Protein 3D3S (pdb70)

Sequence (598 aa):
RYHLRPPRRNDGAAIHQLVSSECPPLDLNSLYAYLLLCEHHAHHTCVVAESPGGRIDGFVSAYLLPTRPDVLFVWQVAVHSRARGHRLGRALGHILEERQQECRRHVRHLETTVGPDNQASSRRTFAGLAGEERGAHHVSEQPFFDRRQQAFGGADHDDELLRIGPFRYHLRPPRRRNDGAAIHQLVSECPPLDLNSLYAYLLLCEHHAHHTCVVAESPGGRIDGFVSAYLLPTRRPDVLFVWQVVAVHSRARGHRLGRALGHILEERQECRHVRRHHLETTVGPDNQASRRRTFAGLAGERGAHHVSSEQPFFDRQAFDEELLRIGPFLRRYHLRPPRRNDGAAIHQLVSSECPPLDLNSLYAYLLLCEHHAHHTCVVAESPGGRIDGFVSAYLLPTRPDVLFVWQVAVHSRARGHRLGRALGHILERQQECRHVRHLETTVGPDNNQASRRTFAGLAGERGAHVSEQPFFFDEELLRRIGPFRYHLRPPRRRNDGAAIHQQLVSSECPPLDLNSLYAYLLLCEHHAHHTCVVAESPGGRIDGFVSAYLLPTRPDVLFVWQVAVHSRRARGHRLGRALGHILERQECRHVRHLETTVQASRRTFAGLAGEERRGAHHVSEQPFDELLRIGPFTH

Nearest PDB structures (foldseek):
  3d3s-assembly2_C  TM=1.007E+00  e=1.084E-33  Bordetella parapertussis 12822
  3d3s-assembly1_B  TM=9.928E-01  e=3.950E-30  Bordetella parapertussis 12822
  3d3s-assembly1_A  TM=9.620E-01  e=6.207E-30  Bordetella parapertussis 12822
  3d3s-assembly2_D  TM=9.793E-01  e=4.307E-29  Bordetella parapertussis 12822
  6sll-assembly1_B  TM=9.224E-01  e=5.258E-17  Paenibacillus sp. Y412MC10

Secondary structure (DSSP, 8-state):
--EEE---GGGHHHHHHHHHTSTTSPP--HHHHHHHHHH-GGG-EEEE-TTS-EEEEEEEEE-SS-TTEEEEEEEEE-GGGTTS-TTT--HHHHHSGGGTT--EEEE---TT-HHHHHHHHHHHHTTT-EEEE---S-HHHHTT-S-----EEEE--/-PEEE---GGGHHHHHHHHHTSTTS----HHHHHHHHHH-GGG-EEEE-TTS-EEEEEEEEEETTEEEEEEEEEEEE-GGG-SS-TTT--HHHHTSGGGTT--EEEE--STT-TTHHHHHHHHHHHTT-EEEE--SS-TT-----EEEE--/--PEEE---GGGHHHHHHHHHTSTTSPP--HHHHHHHHHH-GGG-EEEE-TTS-EEEEEEEEEETTEEEEEEEEEEEE-GGGTTS-TTT--HHHHTSGGGTT--EEEE---GGGTTHHHHHHHHHHHTT--EEE-------EEE---/-PEEEPPPGGGHHHHHHHHHTSTTS----HHHHHHHHHH-GGG-EEEE-TTS-EEEEEEEEE-SS-TTEEEEEEEEE-GGGTTS-TTT--HHHHTSGGGTT--EEEE---TTHHHHHHHHHHTT-EEEE------EEEE----

InterPro domains:
  IPR000182 GNAT domain [PF00583] (36-143)
  IPR000182 GNAT domain [PS51186] (24-179)
  IPR012772 L-2,4-diaminobutyric acid acetyltransferase [TIGR02406] (26-182)
  IPR016181 Acyl-CoA N-acyltransferase [SSF55729] (23-145)
  IPR050832 Bacterial Acetyltransferase [PTHR43877] (25-145)

Solvent-accessible surface area: 27226 Å² total

Foldseek 3Di:
DWDKAQAALVCLVLVLVLQVQFPPRDRDDSVVSSCCRVPVSLQKMFTADPVGHTQWIWGWAQDPVHRLEIETEDTGGHPVRPPPLVSLCNVVNCPDPSNPNRQKYKYKDFPPRVVVVVSVVVVQVVVVKDKDDDFDAPCVNVVNDPDGGMIIMIGRD/DWDKAFAALVCLVLVLVQQVQFPPADRDDSVVSSCCRVPVRLQKMFTADPVGHTQWIWGWDADPVHRLEIETEDIGGHVVRPPPLVLLCNVVSCPDPSNVNHFKYKYKDDNGHVVCVVSLCVNLVVVVWDWDDDCPDDPVDPNMMIMIGGD/DFWDKAFAALVCLVLVLVQQVQFPPADRDDSVVSSCQRVPVSLQKMFTAGPVGHTQWIWRWAQDPVHRLEIETEDTGGHPVRPPPLVSLCNVVNCPGPSNPSRQKYKYKQDDGPVVVVCNVVVNLVVVVWDWDDDVPVVMIIMTGRD/DWDKAFAALPCLVLVLVLQVQFPPRDRDDSVVSSCCRVPVSLQKMFTADPVGHTFWIWRWDADPVHRLEIETEDIGGHPVRPPPLVSLCNVVSCPDPSNQSHQKYKYKDDPCVVSQVVNQVVFVWDWDDDVPVMIIMIGGGHD

B-factor: mean 36.15, std 10.35, range [21.14, 236.14]

Structure (mmCIF, N/CA/C/O backbone):
data_3D3S
#
_entry.id   3D3S
#
_cell.length_a   69.160
_cell.length_b   63.145
_cell.length_c   77.331
_cell.angle_alpha   90.00
_cell.angle_beta   96.06
_cell.angle_gamma   90.00
#
_symmetry.space_group_name_H-M   'P 1 21 1'
#
loop_
_entity.id
_entity.type
_entity.pdbx_description
1 polymer 'L-2,4-diaminobutyric acid acetyltransferase'
2 non-polymer 'SULFATE ION'
3 non-polymer GLYCEROL
4 non-poly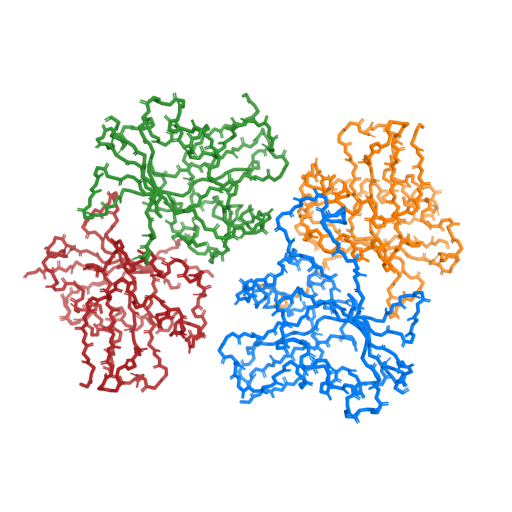mer '2,4-DIAMINOBUTYRIC ACID'
5 water water
#
loop_
_atom_site.group_PDB
_atom_site.id
_atom_site.type_symbol
_atom_site.label_atom_id
_atom_site.label_alt_id
_atom_site.label_comp_id
_atom_site.label_asym_id
_atom_site.label_entity_id
_atom_site.label_seq_id
_atom_site.pdbx_PDB_ins_code
_atom_site.Cartn_x
_atom_site.Cartn_y
_atom_site.Cartn_z
_atom_site.occupancy
_atom_site.B_iso_or_equiv
_atom_site.auth_seq_id
_atom_site.auth_comp_id
_atom_site.auth_asym_id
_atom_site.auth_atom_id
_atom_site.pdbx_PDB_model_num
ATOM 1 N N . ARG A 1 26 ? -8.346 -19.992 57.885 1.00 43.52 1 ARG A N 1
ATOM 2 C CA . ARG A 1 26 ? -6.996 -20.186 57.309 1.00 42.87 1 ARG A CA 1
ATOM 3 C C . ARG A 1 26 ? -6.720 -19.292 56.082 1.00 40.26 1 ARG A C 1
ATOM 4 O O . ARG A 1 26 ? -7.623 -18.925 55.355 1.00 41.81 1 ARG A O 1
ATOM 12 N N . TYR A 1 27 ? -5.463 -18.989 55.840 1.00 37.22 2 TYR A N 1
ATOM 13 C CA . TYR A 1 27 ? -5.081 -18.034 54.827 1.00 33.87 2 TYR A CA 1
ATOM 14 C C . TYR A 1 27 ? -4.220 -18.789 53.867 1.00 33.61 2 TYR A C 1
ATOM 15 O O . TYR A 1 27 ? -3.593 -19.751 54.270 1.00 34.13 2 TYR A O 1
ATOM 24 N N . HIS A 1 28 ? -4.200 -18.399 52.596 1.00 31.38 3 HIS A N 1
ATOM 25 C CA . HIS A 1 28 ? -3.133 -18.828 51.704 1.00 29.66 3 HIS A CA 1
ATOM 26 C C . HIS A 1 28 ? -2.222 -17.609 51.439 1.00 29.79 3 HIS A C 1
ATOM 27 O O . HIS A 1 28 ? -2.664 -16.473 51.590 1.00 29.92 3 HIS A O 1
ATOM 34 N N . LEU A 1 29 ? -0.964 -17.859 51.082 1.00 28.47 4 LEU A N 1
ATOM 35 C CA . LEU A 1 29 ? 0.044 -16.840 50.892 1.00 28.69 4 LEU A CA 1
ATOM 36 C C . LEU A 1 29 ? 0.368 -16.782 49.412 1.00 29.46 4 LEU A C 1
ATOM 37 O O . LEU A 1 29 ? 0.441 -17.827 48.773 1.00 26.65 4 LEU A O 1
ATOM 42 N N . ARG A 1 30 ? 0.472 -15.592 48.857 1.00 26.45 5 ARG A N 1
ATOM 43 C CA . ARG A 1 30 ? 0.850 -15.438 47.421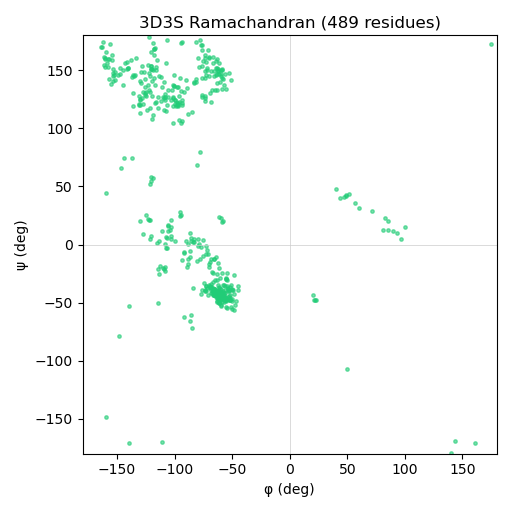 1.00 28.49 5 ARG A CA 1
ATOM 44 C C . ARG A 1 30 ? 1.503 -14.076 47.223 1.00 28.52 5 ARG A C 1
ATOM 45 O O . ARG A 1 30 ? 1.246 -13.151 48.023 1.00 28.69 5 ARG A O 1
ATOM 53 N N . PRO A 1 31 ? 2.289 -13.912 46.147 1.00 29.31 6 PRO A N 1
ATOM 54 C CA . PRO A 1 31 ? 2.781 -12.578 45.785 1.00 29.25 6 PRO A CA 1
ATOM 55 C C . PRO A 1 31 ? 1.576 -11.677 45.522 1.00 28.45 6 PRO A C 1
ATOM 56 O O . PRO A 1 31 ? 0.538 -12.140 45.040 1.00 28.22 6 PRO A O 1
ATOM 60 N N . PRO A 1 32 ? 1.722 -10.383 45.776 1.00 28.65 7 PRO A N 1
ATOM 61 C CA . PRO A 1 32 ? 0.600 -9.513 45.417 1.00 27.94 7 PRO A CA 1
ATOM 62 C C . PRO A 1 32 ? 0.530 -9.334 43.884 1.00 29.66 7 PRO A C 1
ATOM 63 O O . PRO A 1 32 ? 1.502 -9.662 43.150 1.00 28.33 7 PRO A O 1
ATOM 67 N N . ARG A 1 33 ? -0.623 -8.867 43.407 1.00 30.25 8 ARG A N 1
ATOM 68 C CA . ARG A 1 33 ? -0.841 -8.522 41.995 1.00 32.43 8 ARG A CA 1
ATOM 69 C C . ARG A 1 33 ? -1.143 -7.022 42.003 1.00 32.10 8 ARG A C 1
ATOM 70 O O . ARG A 1 33 ? -1.538 -6.471 43.032 1.00 30.61 8 ARG A O 1
ATOM 78 N N . ARG A 1 34 ? -1.037 -6.379 40.845 1.00 32.63 9 ARG A N 1
ATOM 79 C CA . ARG A 1 34 ? -1.252 -4.951 40.766 1.00 33.66 9 ARG A CA 1
ATOM 80 C C . ARG A 1 34 ? -2.555 -4.456 41.359 1.00 33.45 9 ARG A C 1
ATOM 81 O O . ARG A 1 34 ? -2.594 -3.395 42.050 1.00 34.67 9 ARG A O 1
ATOM 89 N N . ASN A 1 35 ? -3.622 -5.210 41.135 1.00 31.69 10 ASN A N 1
ATOM 90 C CA . ASN A 1 35 ? -4.929 -4.832 41.671 1.00 32.20 10 ASN A CA 1
ATOM 91 C C . ASN A 1 35 ? -5.137 -5.068 43.185 1.00 32.68 10 ASN A C 1
ATOM 92 O O . ASN A 1 35 ? -6.252 -4.815 43.725 1.00 33.44 10 ASN A O 1
ATOM 97 N N . ASP A 1 36 ? -4.080 -5.517 43.875 1.00 31.38 11 ASP A N 1
ATOM 98 C CA . ASP A 1 36 ? -4.155 -5.689 45.326 1.00 30.72 11 ASP A CA 1
ATOM 99 C C . ASP A 1 36 ? -3.811 -4.373 46.002 1.00 31.33 11 ASP A C 1
ATOM 100 O O . ASP A 1 36 ? -3.940 -4.265 47.243 1.00 29.20 11 ASP A O 1
ATOM 105 N N . GLY A 1 37 ? -3.302 -3.397 45.233 1.00 28.72 12 GLY A N 1
ATOM 106 C CA . GLY A 1 37 ? -2.790 -2.139 45.866 1.00 29.06 12 GLY A CA 1
ATOM 107 C C . GLY A 1 37 ? -3.772 -1.464 46.818 1.00 27.90 12 GLY A C 1
ATOM 108 O O . GLY A 1 37 ? -3.379 -1.073 47.918 1.00 28.59 12 GLY A O 1
ATOM 109 N N . ALA A 1 38 ? -5.052 -1.328 46.411 1.00 26.81 13 ALA A N 1
ATOM 110 C CA . ALA A 1 38 ? -6.050 -0.648 47.253 1.00 27.86 13 ALA A CA 1
ATOM 111 C C . ALA A 1 38 ? -6.302 -1.434 48.538 1.00 26.85 13 ALA A C 1
ATOM 112 O O . ALA A 1 38 ? -6.393 -0.859 49.613 1.00 26.00 13 ALA A O 1
ATOM 114 N N . ALA A 1 39 ? -6.420 -2.743 48.423 1.00 26.15 14 ALA A N 1
ATOM 115 C CA . ALA A 1 39 ? -6.681 -3.541 49.640 1.00 27.31 14 ALA A CA 1
ATOM 116 C C . ALA A 1 39 ? -5.485 -3.539 50.585 1.00 26.72 14 ALA A C 1
ATOM 117 O O . ALA A 1 39 ? -5.676 -3.566 51.841 1.00 25.98 14 ALA A O 1
ATOM 119 N N . ILE A 1 40 ? -4.259 -3.510 50.021 1.00 24.99 15 ILE A N 1
ATOM 120 C CA . ILE A 1 40 ? -3.084 -3.519 50.875 1.00 25.29 15 ILE A CA 1
ATOM 121 C C . ILE A 1 40 ? -2.991 -2.167 51.564 1.00 25.64 15 ILE A C 1
ATOM 122 O O . ILE A 1 40 ? -2.692 -2.061 52.785 1.00 26.59 15 ILE A O 1
ATOM 127 N N . HIS A 1 41 ? -3.226 -1.124 50.812 1.00 24.91 16 HIS A N 1
ATOM 128 C CA . HIS A 1 41 ? -3.290 0.226 51.415 1.00 26.65 16 HIS A CA 1
ATOM 129 C C . HIS A 1 41 ? -4.357 0.361 52.532 1.00 27.01 16 HIS A C 1
ATOM 130 O O . HIS A 1 41 ? -4.089 0.938 53.614 1.00 27.31 16 HIS A O 1
ATOM 137 N N . GLN A 1 42 ? -5.549 -0.181 52.287 1.00 26.19 17 GLN A N 1
ATOM 138 C CA . GLN A 1 42 ? -6.575 -0.203 53.331 1.00 28.05 17 GLN A CA 1
ATOM 139 C C . GLN A 1 42 ? -6.133 -1.033 54.531 1.00 27.46 17 GLN A C 1
ATOM 140 O O . GLN A 1 42 ? -6.320 -0.609 55.663 1.00 25.37 17 GLN A O 1
ATOM 146 N N . LEU A 1 43 ? -5.553 -2.207 54.280 1.00 27.33 18 LEU A N 1
ATOM 147 C CA . LEU A 1 43 ? -5.006 -3.048 55.404 1.00 26.81 18 LEU A CA 1
ATOM 148 C C . LEU A 1 43 ? -4.003 -2.253 56.236 1.00 28.18 18 LEU A C 1
ATOM 149 O O . LEU A 1 43 ? -4.098 -2.231 57.472 1.00 26.75 18 LEU A O 1
ATOM 154 N N . VAL A 1 44 ? -3.038 -1.578 55.598 1.00 25.32 19 VAL A N 1
ATOM 155 C CA . VAL A 1 44 ? -2.092 -0.803 56.424 1.00 27.38 19 VAL A CA 1
ATOM 156 C C . VAL A 1 44 ? -2.810 0.307 57.189 1.00 28.00 19 VAL A C 1
ATOM 157 O O . VAL A 1 44 ? -2.476 0.543 58.374 1.00 28.99 19 VAL A O 1
ATOM 161 N N A SER A 1 45 ? -3.758 1.019 56.558 0.50 29.31 20 SER A N 1
ATOM 162 N N B SER A 1 45 ? -3.774 0.969 56.526 0.50 29.75 20 SER A N 1
ATOM 163 C CA A SER A 1 45 ? -4.530 2.069 57.290 0.50 28.98 20 SER A CA 1
ATOM 164 C CA B SER A 1 45 ? -4.613 2.023 57.158 0.50 30.09 20 SER A CA 1
ATOM 165 C C A SER A 1 45 ? -5.204 1.510 58.552 0.50 30.14 20 SER A C 1
ATOM 166 C C B SER A 1 45 ? -5.397 1.548 58.384 0.50 30.47 20 SER A C 1
ATOM 167 O O A SER A 1 45 ? -5.327 2.219 59.557 0.50 28.81 20 SER A O 1
ATOM 168 O O B SER A 1 45 ? -5.785 2.370 59.199 0.50 29.61 20 SER A O 1
ATOM 173 N N . GLU A 1 46 ? -5.603 0.235 58.518 1.00 29.41 21 GLU A N 1
ATOM 174 C CA . GLU A 1 46 ? -6.333 -0.365 59.663 1.00 30.42 21 GLU A CA 1
ATOM 175 C C . GLU A 1 46 ? -5.380 -1.115 60.592 1.00 30.61 21 GLU A C 1
ATOM 176 O O . GLU A 1 46 ? -5.800 -1.893 61.437 1.00 32.07 21 GLU A O 1
ATOM 182 N N . CYS A 1 47 ? -4.082 -0.928 60.402 1.00 29.99 22 CYS A N 1
ATOM 183 C CA . CYS A 1 47 ? -3.106 -1.482 61.336 1.00 32.22 22 CYS A CA 1
ATOM 184 C C . CYS A 1 47 ? -2.233 -0.385 61.990 1.00 33.20 22 CYS A C 1
ATOM 185 O O . CYS A 1 47 ? -0.989 -0.469 61.869 1.00 34.01 22 CYS A O 1
ATOM 188 N N . PRO A 1 48 ? -2.848 0.636 62.636 1.00 34.49 23 PRO A N 1
ATOM 189 C CA . PRO A 1 48 ? -1.960 1.588 63.288 1.00 36.81 23 PRO A CA 1
ATOM 190 C C . PRO A 1 48 ? -1.179 0.786 64.356 1.00 38.94 23 PRO A C 1
ATOM 191 O O . PRO A 1 48 ? -1.737 -0.126 64.961 1.00 40.76 23 PRO A O 1
ATOM 195 N N . PRO A 1 49 ? 0.079 1.149 64.617 1.00 39.35 24 PRO A N 1
ATOM 196 C CA . PRO A 1 49 ? 0.663 2.420 64.271 1.00 38.77 24 PRO A CA 1
ATOM 197 C C . PRO A 1 49 ? 1.584 2.354 63.048 1.00 37.29 24 PRO A C 1
ATOM 198 O O . PRO A 1 49 ? 2.427 3.245 62.892 1.00 37.46 24 PRO A O 1
ATOM 202 N N . LEU A 1 50 ? 1.450 1.339 62.184 1.00 33.60 25 LEU A N 1
ATOM 203 C CA . LEU A 1 50 ? 2.284 1.281 60.981 1.00 31.37 25 LEU A CA 1
ATOM 204 C C . LEU A 1 50 ? 2.182 2.631 60.288 1.00 31.20 25 LEU A C 1
ATOM 205 O O . LEU A 1 50 ? 1.073 3.172 60.214 1.00 29.83 25 LEU A O 1
ATOM 210 N N . ASP A 1 51 ? 3.285 3.131 59.727 1.00 30.23 26 ASP A N 1
ATOM 211 C CA . ASP A 1 51 ? 3.265 4.391 58.953 1.00 32.14 26 ASP A CA 1
ATOM 212 C C . ASP A 1 51 ? 2.478 4.083 57.654 1.00 32.72 26 ASP A C 1
ATOM 213 O O . ASP A 1 51 ? 2.745 3.101 56.961 1.00 33.65 26 ASP A O 1
ATOM 218 N N . LEU A 1 52 ? 1.508 4.921 57.326 1.00 32.10 27 LEU A N 1
ATOM 219 C CA . LEU A 1 52 ? 0.755 4.713 56.085 1.00 31.13 27 LEU A CA 1
ATOM 220 C C . LEU A 1 52 ? 1.502 5.463 54.972 1.00 30.90 27 LEU A C 1
ATOM 221 O O . LEU A 1 52 ? 2.012 6.533 55.194 1.00 36.52 27 LEU A O 1
ATOM 226 N N . ASN A 1 53 ? 1.700 4.857 53.830 1.00 28.39 28 ASN A N 1
ATOM 227 C CA . ASN A 1 53 ? 2.218 5.593 52.673 1.00 26.31 28 ASN A CA 1
ATOM 228 C C . ASN A 1 53 ? 1.104 5.797 51.683 1.00 26.38 28 ASN A C 1
ATOM 229 O O . ASN A 1 53 ? -0.011 5.313 51.913 1.00 25.57 28 ASN A O 1
ATOM 234 N N . SER A 1 54 ? 1.383 6.532 50.596 1.00 25.16 29 SER A N 1
ATOM 235 C CA . SER A 1 54 ? 0.354 6.835 49.608 1.00 25.16 29 SER A CA 1
ATOM 236 C C . SER A 1 54 ? -0.118 5.530 48.964 1.00 23.53 29 SER A C 1
ATOM 237 O O . SER A 1 54 ? 0.604 4.507 48.912 1.00 25.73 29 SER A O 1
ATOM 240 N N . LEU A 1 55 ? -1.303 5.553 48.411 1.00 23.74 30 LEU A N 1
ATOM 241 C CA . LEU A 1 55 ? -1.746 4.390 47.605 1.00 25.96 30 LEU A CA 1
ATOM 242 C C . LEU A 1 55 ? -0.731 3.952 46.558 1.00 25.61 30 LEU A C 1
ATOM 243 O O . LEU A 1 55 ? -0.473 2.753 46.399 1.00 23.93 30 LEU A O 1
ATOM 248 N N . TYR A 1 56 ? -0.213 4.934 45.826 1.00 25.77 31 TYR A N 1
ATOM 249 C CA . TYR A 1 56 ? 0.735 4.673 44.780 1.00 27.07 31 TYR A CA 1
ATOM 250 C C . TYR A 1 56 ? 1.969 3.962 45.279 1.00 25.81 31 TYR A C 1
ATOM 251 O O . TYR A 1 56 ? 2.496 3.114 44.599 1.00 25.80 31 TYR A O 1
ATOM 260 N N . ALA A 1 57 ? 2.430 4.245 46.498 1.00 24.29 32 ALA A N 1
ATOM 261 C CA . ALA A 1 57 ? 3.600 3.522 47.027 1.00 24.86 32 ALA A CA 1
ATOM 262 C C . ALA A 1 57 ? 3.300 2.043 47.112 1.00 26.52 32 ALA A C 1
ATOM 263 O O . ALA A 1 57 ? 4.136 1.206 46.742 1.00 24.62 32 ALA A O 1
ATOM 265 N N . TYR A 1 58 ? 2.085 1.677 47.549 1.00 25.92 33 TYR A N 1
ATOM 266 C CA . TYR A 1 58 ? 1.745 0.230 47.523 1.00 25.14 33 TYR A CA 1
ATOM 267 C C . TYR A 1 58 ? 1.544 -0.336 46.094 1.00 25.37 33 TYR A C 1
ATOM 268 O O . TYR A 1 58 ? 1.884 -1.535 45.820 1.00 26.48 33 TYR A O 1
ATOM 277 N N . LEU A 1 59 ? 0.993 0.480 45.187 1.00 25.53 34 LEU A N 1
ATOM 278 C CA . LEU A 1 59 ? 0.833 0.052 43.768 1.00 26.65 34 LEU A CA 1
ATOM 279 C C . LEU A 1 59 ? 2.180 -0.248 43.202 1.00 26.90 34 LEU A C 1
ATOM 280 O O . LEU A 1 59 ? 2.289 -1.219 42.440 1.00 27.73 34 LEU A O 1
ATOM 285 N N . LEU A 1 60 ? 3.190 0.583 43.522 1.00 26.74 35 LEU A N 1
ATOM 286 C CA . LEU A 1 60 ? 4.537 0.344 43.009 1.00 28.23 35 LEU A CA 1
ATOM 287 C C . LEU A 1 60 ? 5.175 -0.951 43.581 1.00 26.91 35 LEU A C 1
ATOM 288 O O . LEU A 1 60 ? 5.850 -1.697 42.847 1.00 28.49 35 LEU A O 1
ATOM 293 N N . LEU A 1 61 ? 4.973 -1.228 44.867 1.00 25.66 36 LEU A N 1
ATOM 294 C 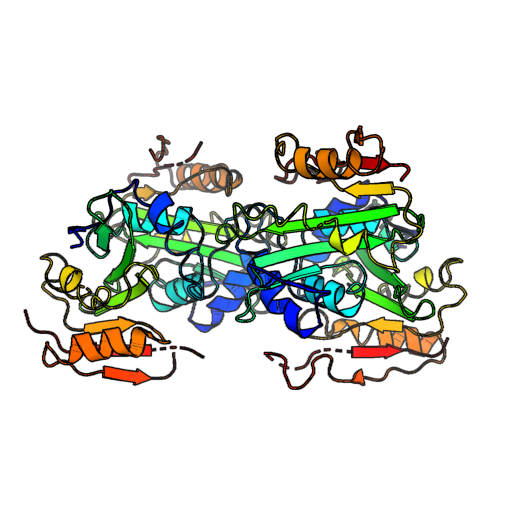CA . LEU A 1 61 ? 5.355 -2.555 45.438 1.00 25.96 36 LEU A CA 1
ATOM 295 C C . LEU A 1 61 ? 4.708 -3.706 44.668 1.00 27.92 36 LEU A C 1
ATOM 296 O O . LEU A 1 61 ? 5.395 -4.736 44.312 1.00 26.78 36 LEU A O 1
ATOM 301 N N . CYS A 1 62 ? 3.395 -3.594 44.426 1.00 28.08 37 CYS A N 1
ATOM 302 C CA . CYS A 1 62 ? 2.709 -4.622 43.669 1.00 29.95 37 CYS A CA 1
ATOM 303 C C . CYS A 1 62 ? 3.240 -4.775 42.244 1.00 29.03 37 CYS A C 1
ATOM 304 O O . CYS A 1 62 ? 3.299 -5.879 41.711 1.00 30.81 37 CYS A O 1
ATOM 307 N N . GLU A 1 63 ? 3.606 -3.660 41.614 1.00 28.85 38 GLU A N 1
ATOM 308 C CA . GLU A 1 63 ? 3.984 -3.672 40.209 1.00 28.77 38 GLU A CA 1
ATOM 309 C C . GLU A 1 63 ? 5.464 -4.057 40.035 1.00 29.21 38 GLU A C 1
ATOM 310 O O . GLU A 1 63 ? 5.824 -4.806 39.069 1.00 30.46 38 GLU A O 1
ATOM 316 N N . HIS A 1 64 ? 6.324 -3.604 40.928 1.00 28.30 39 HIS A N 1
ATOM 317 C CA . HIS A 1 64 ? 7.798 -3.733 40.703 1.00 29.07 39 HIS A CA 1
ATOM 318 C C . HIS A 1 64 ? 8.499 -4.765 41.608 1.00 29.26 39 HIS A C 1
ATOM 319 O O . HIS A 1 64 ? 9.634 -5.197 41.280 1.00 28.57 39 HIS A O 1
ATOM 326 N N . HIS A 1 65 ? 7.854 -5.122 42.726 1.00 28.00 40 HIS A N 1
ATOM 327 C CA . HIS A 1 65 ? 8.482 -5.882 43.853 1.00 28.52 40 HIS A CA 1
ATOM 328 C C . HIS A 1 65 ? 7.629 -7.053 44.246 1.00 29.11 40 HIS A C 1
ATOM 329 O O . HIS A 1 65 ? 7.776 -7.583 45.340 1.00 29.42 40 HIS A O 1
ATOM 336 N N . ALA A 1 66 ? 6.734 -7.501 43.352 1.00 28.97 41 ALA A N 1
ATOM 337 C CA . ALA A 1 66 ? 5.850 -8.614 43.755 1.00 27.60 41 ALA A CA 1
ATOM 338 C C . ALA A 1 66 ? 6.614 -9.902 44.162 1.00 29.41 41 ALA A C 1
ATOM 339 O O . ALA A 1 66 ? 6.172 -10.655 45.061 1.00 28.82 41 ALA A O 1
ATOM 341 N N A HIS A 1 67 ? 7.765 -10.160 43.534 0.60 29.35 42 HIS A N 1
ATOM 342 N N B HIS A 1 67 ? 7.757 -10.113 43.514 0.40 28.64 42 HIS A N 1
ATOM 343 C CA A HIS A 1 67 ? 8.490 -11.416 43.798 0.60 30.73 42 HIS A CA 1
ATOM 344 C CA B HIS A 1 67 ? 8.574 -11.308 43.695 0.40 29.17 42 HIS A CA 1
ATOM 345 C C A HIS A 1 67 ? 9.115 -11.457 45.178 0.60 30.25 42 HIS A C 1
ATOM 346 C C B HIS A 1 67 ? 9.216 -11.412 45.080 0.40 29.15 42 HIS A C 1
ATOM 347 O O A HIS A 1 67 ? 9.508 -12.513 45.645 0.60 29.91 42 HIS A O 1
ATOM 348 O O B HIS A 1 67 ? 9.683 -12.479 45.460 0.40 28.77 42 HIS A O 1
ATOM 361 N N . THR A 1 68 ? 9.227 -10.300 45.818 1.00 28.53 43 THR A N 1
ATOM 362 C CA . THR A 1 68 ? 9.747 -10.240 47.181 1.00 28.06 43 THR A CA 1
ATOM 363 C C . THR A 1 68 ? 8.708 -9.731 48.208 1.00 28.01 43 THR A C 1
ATOM 364 O O . THR A 1 68 ? 9.051 -9.481 49.362 1.00 29.14 43 THR A O 1
ATOM 368 N N . CYS A 1 69 ? 7.443 -9.633 47.826 1.00 27.30 44 CYS A N 1
ATOM 369 C CA . CYS A 1 69 ? 6.393 -9.288 48.810 1.00 26.87 44 CYS A CA 1
ATOM 370 C C . CYS A 1 69 ? 5.367 -10.433 48.918 1.00 25.92 44 CYS A C 1
ATOM 371 O O . CYS A 1 69 ? 5.385 -11.363 48.094 1.00 26.43 44 CYS A O 1
ATOM 374 N N . VAL A 1 70 ? 4.429 -10.329 49.868 1.00 25.15 45 VAL A N 1
ATOM 375 C CA . VAL A 1 70 ? 3.463 -11.459 50.034 1.00 25.33 45 VAL A CA 1
ATOM 376 C C . VAL A 1 70 ? 2.195 -10.879 50.632 1.00 25.27 45 VAL A C 1
ATOM 377 O O . VAL A 1 70 ? 2.272 -9.847 51.365 1.00 26.70 45 VAL A O 1
ATOM 381 N N . VAL A 1 71 ? 1.076 -11.429 50.234 1.00 25.73 46 VAL A N 1
ATOM 382 C CA . VAL A 1 71 ? -0.190 -11.197 50.993 1.00 27.02 46 VAL A CA 1
ATOM 383 C C . VAL A 1 71 ? -0.700 -12.493 51.564 1.00 26.89 46 VAL A C 1
ATOM 384 O O . VAL A 1 71 ? -0.501 -13.535 50.944 1.00 27.92 46 VAL A O 1
ATOM 388 N N . ALA A 1 72 ? -1.436 -12.405 52.674 1.00 27.30 47 ALA A N 1
ATOM 389 C CA . ALA A 1 72 ? -2.130 -13.502 53.312 1.00 27.72 47 ALA A CA 1
ATOM 390 C C . ALA A 1 72 ? -3.597 -13.243 52.984 1.00 27.98 47 ALA A C 1
ATOM 391 O O . ALA A 1 72 ? -4.143 -12.189 53.353 1.00 27.81 47 ALA A O 1
ATOM 393 N N . GLU A 1 73 ? -4.209 -14.196 52.308 1.00 26.27 48 GLU A N 1
ATOM 394 C CA . GLU A 1 73 ? -5.556 -14.020 51.806 1.00 28.32 48 GLU A CA 1
ATOM 395 C C . GLU A 1 73 ? -6.515 -15.094 52.303 1.00 29.00 48 GLU A C 1
ATOM 396 O O . GLU A 1 73 ? -6.209 -16.299 52.198 1.00 28.41 48 GLU A O 1
ATOM 402 N N . SER A 1 74 ? -7.731 -14.693 52.694 1.00 29.53 49 SER A N 1
ATOM 403 C CA . SER A 1 74 ? -8.765 -15.673 53.061 1.00 29.75 49 SER A CA 1
ATOM 404 C C . SER A 1 74 ? -9.286 -16.458 51.828 1.00 30.06 49 SER A C 1
ATOM 405 O O . SER A 1 74 ? -9.107 -16.011 50.712 1.00 27.77 49 SER A O 1
ATOM 408 N N . PRO A 1 75 ? -9.921 -17.647 52.036 1.00 30.63 50 PRO A N 1
ATOM 409 C CA . PRO A 1 75 ? -10.562 -18.396 50.904 1.00 30.69 50 PRO A CA 1
ATOM 410 C C . PRO A 1 75 ? -11.463 -17.474 50.086 1.00 30.82 50 PRO A C 1
ATOM 411 O O . PRO A 1 75 ? -11.449 -17.542 48.834 1.00 29.53 50 PRO A O 1
ATOM 415 N N . GLY A 1 76 ? -12.172 -16.591 50.798 1.00 30.96 51 GLY A N 1
ATOM 416 C CA . GLY A 1 76 ? -13.011 -15.519 50.207 1.00 30.50 51 GLY A CA 1
ATOM 417 C C . GLY A 1 76 ? -12.343 -14.319 49.514 1.00 31.46 51 GLY A C 1
ATOM 418 O O . GLY A 1 76 ? -13.030 -13.535 48.852 1.00 30.66 51 GLY A O 1
ATOM 419 N N . GLY A 1 77 ? -11.023 -14.190 49.598 1.00 29.19 52 GLY A N 1
ATOM 420 C CA . GLY A 1 77 ? -10.339 -13.232 48.775 1.00 29.58 52 GLY A CA 1
ATOM 421 C C . GLY A 1 77 ? -10.040 -11.977 49.572 1.00 29.53 52 GLY A C 1
ATOM 422 O O . GLY A 1 77 ? -9.684 -10.958 48.995 1.00 31.79 52 GLY A O 1
ATOM 423 N N . ARG A 1 78 ? -10.136 -12.044 50.913 1.00 28.48 53 ARG A N 1
ATOM 424 C CA . ARG A 1 78 ? -9.873 -10.848 51.727 1.00 29.09 53 ARG A CA 1
ATOM 425 C C . ARG A 1 78 ? -8.425 -10.891 52.217 1.00 27.79 53 ARG A C 1
ATOM 426 O O . ARG A 1 78 ? -7.982 -11.872 52.839 1.00 28.43 53 ARG A O 1
ATOM 434 N N . ILE A 1 79 ? -7.719 -9.822 51.981 1.00 27.39 54 ILE A N 1
ATOM 435 C CA . ILE A 1 79 ? -6.320 -9.697 52.406 1.00 27.72 54 ILE A CA 1
ATOM 436 C C . ILE A 1 79 ? -6.230 -9.202 53.849 1.00 28.74 54 ILE A C 1
ATOM 437 O O . ILE A 1 79 ? -6.599 -8.039 54.157 1.00 28.27 54 ILE A O 1
ATOM 442 N N . ASP A 1 80 ? -5.729 -10.056 54.735 1.00 27.45 55 ASP A N 1
ATOM 443 C CA . ASP A 1 80 ? -5.560 -9.637 56.133 1.00 28.66 55 ASP A CA 1
ATOM 444 C C . ASP A 1 80 ? -4.080 -9.556 56.572 1.00 27.12 55 ASP A C 1
ATOM 445 O O . ASP A 1 80 ? -3.786 -9.295 57.764 1.00 27.99 55 ASP A O 1
ATOM 450 N N . GLY A 1 81 ? -3.150 -9.804 55.643 1.00 26.73 56 GLY A N 1
ATOM 451 C CA . GLY A 1 81 ? -1.699 -9.790 56.013 1.00 26.35 56 GLY A CA 1
ATOM 452 C C . GLY A 1 81 ? -0.916 -9.287 54.805 1.00 27.06 56 GLY A C 1
ATOM 453 O O . GLY A 1 81 ? -1.327 -9.574 53.665 1.00 27.66 56 GLY A O 1
ATOM 454 N N . PHE A 1 82 ? 0.183 -8.565 55.018 1.00 26.51 57 PHE A N 1
ATOM 455 C CA . PHE A 1 82 ? 1.040 -8.138 53.891 1.00 26.78 57 PHE A CA 1
ATOM 456 C C . PHE A 1 82 ? 2.436 -7.997 54.438 1.00 26.45 57 PHE A C 1
ATOM 457 O O . PHE A 1 82 ? 2.606 -7.593 55.582 1.00 26.97 57 PHE A O 1
ATOM 465 N N . VAL A 1 83 ? 3.420 -8.399 53.654 1.00 24.94 58 VAL A N 1
ATOM 466 C CA . VAL A 1 83 ? 4.809 -8.007 53.940 1.00 25.26 58 VAL A CA 1
ATOM 467 C C . VAL A 1 83 ? 5.398 -7.337 52.693 1.00 26.55 58 VAL A C 1
ATOM 468 O O . VAL A 1 83 ? 5.277 -7.916 51.586 1.00 27.21 58 VAL A O 1
ATOM 472 N N . SER A 1 84 ? 6.012 -6.150 52.867 1.00 26.00 59 SER A N 1
ATOM 473 C CA . SER A 1 84 ? 6.812 -5.520 51.787 1.00 25.97 59 SER A CA 1
ATOM 474 C C . SER A 1 84 ? 8.260 -5.738 52.063 1.00 26.57 59 SER A C 1
ATOM 475 O O . SER A 1 84 ? 8.708 -5.526 53.197 1.00 25.75 59 SER A O 1
ATOM 478 N N . ALA A 1 85 ? 8.981 -6.155 51.036 1.00 27.38 60 ALA A N 1
ATOM 479 C CA . ALA A 1 85 ? 10.420 -6.409 51.144 1.00 27.43 60 ALA A CA 1
ATOM 480 C C . ALA A 1 85 ? 11.047 -6.303 49.764 1.00 27.99 60 ALA A C 1
ATOM 481 O O . ALA A 1 85 ? 10.339 -6.409 48.746 1.00 25.90 60 ALA A O 1
ATOM 483 N N . TYR A 1 86 ? 12.373 -6.084 49.720 1.00 26.25 61 TYR A N 1
ATOM 484 C CA . TYR A 1 86 ? 13.085 -6.054 48.473 1.00 27.19 61 TYR A CA 1
ATOM 485 C C . TYR A 1 86 ? 14.542 -6.332 48.753 1.00 27.01 61 TYR A C 1
ATOM 486 O O . TYR A 1 86 ? 15.039 -6.099 49.872 1.00 25.54 61 TYR A O 1
ATOM 495 N N . LEU A 1 87 ? 15.214 -6.879 47.759 1.00 26.78 62 LEU A N 1
ATOM 496 C CA . LEU A 1 87 ? 16.639 -7.019 47.832 1.00 28.40 62 LEU A CA 1
ATOM 497 C C . LEU A 1 87 ? 17.296 -5.651 47.732 1.00 29.06 62 LEU A C 1
ATOM 498 O O . LEU A 1 87 ? 16.846 -4.805 46.947 1.00 29.51 62 LEU A O 1
ATOM 503 N N . LEU A 1 88 ? 18.399 -5.442 48.443 1.00 28.70 63 LEU A N 1
ATOM 504 C CA . LEU A 1 88 ? 19.029 -4.130 48.394 1.00 28.59 63 LEU A CA 1
ATOM 505 C C . LEU A 1 88 ? 19.777 -4.026 47.070 1.00 30.73 63 LEU A C 1
ATOM 506 O O . LEU A 1 88 ? 20.589 -4.925 46.752 1.00 29.24 63 LEU A O 1
ATOM 511 N N . PRO A 1 89 ? 19.537 -2.943 46.296 1.00 30.42 64 PRO A N 1
ATOM 512 C CA . PRO A 1 89 ? 20.219 -2.804 45.014 1.00 32.20 64 PRO A CA 1
ATOM 513 C C . PRO A 1 89 ? 21.762 -2.825 45.095 1.00 32.91 64 PRO A C 1
ATOM 514 O O . PRO A 1 89 ? 22.425 -3.382 44.199 1.00 33.87 64 PRO A O 1
ATOM 518 N N . THR A 1 90 ? 22.337 -2.280 46.161 1.00 32.94 65 THR A N 1
ATOM 519 C CA . THR A 1 90 ? 23.789 -2.281 46.248 1.00 34.09 65 THR A CA 1
ATOM 520 C C . THR A 1 90 ? 24.321 -3.484 47.014 1.00 34.35 65 THR A C 1
ATOM 521 O O . THR A 1 90 ? 25.531 -3.772 46.941 1.00 33.12 65 THR A O 1
ATOM 525 N N . ARG A 1 91 ? 23.439 -4.200 47.712 1.00 34.03 66 ARG A N 1
ATOM 526 C CA . ARG A 1 91 ? 23.827 -5.406 48.446 1.00 34.30 66 ARG A CA 1
ATOM 527 C C . ARG A 1 91 ? 22.786 -6.492 48.219 1.00 33.97 66 ARG A C 1
ATOM 528 O O . ARG A 1 91 ? 21.987 -6.779 49.116 1.00 33.10 66 ARG A O 1
ATOM 536 N N . PRO A 1 92 ? 22.792 -7.093 47.026 1.00 33.68 67 PRO A N 1
ATOM 537 C CA . PRO A 1 92 ? 21.701 -7.972 46.605 1.00 34.12 67 PRO A CA 1
ATOM 538 C C . PRO A 1 92 ? 21.529 -9.270 47.384 1.00 33.82 67 PRO A C 1
ATOM 539 O O . PRO A 1 92 ? 20.458 -9.870 47.262 1.00 34.58 67 PRO A O 1
ATOM 543 N N . ASP A 1 93 ? 22.505 -9.659 48.225 1.00 32.31 68 ASP A N 1
ATOM 544 C CA . ASP A 1 93 ? 22.354 -10.778 49.163 1.00 31.47 68 ASP A CA 1
ATOM 545 C C . ASP A 1 93 ? 21.700 -10.408 50.513 1.00 30.90 68 ASP A C 1
ATOM 546 O O . ASP A 1 93 ? 21.653 -11.211 51.457 1.00 28.55 68 ASP A O 1
ATOM 551 N N . VAL A 1 94 ? 21.249 -9.162 50.603 1.00 28.87 69 VAL A N 1
ATOM 552 C CA . VAL A 1 94 ? 20.457 -8.699 51.733 1.00 28.13 69 VAL A CA 1
ATOM 553 C C . VAL A 1 94 ? 18.981 -8.470 51.323 1.00 28.96 69 VAL A C 1
ATOM 554 O O . VAL A 1 94 ? 18.695 -7.666 50.418 1.00 28.15 69 VAL A O 1
ATOM 558 N N . LEU A 1 95 ? 18.049 -9.079 52.061 1.00 26.89 70 LEU A N 1
ATOM 559 C CA . LEU A 1 95 ? 16.633 -8.800 51.864 1.00 26.64 70 LEU A CA 1
ATOM 560 C C . LEU A 1 95 ? 16.230 -7.805 52.970 1.00 27.06 70 LEU A C 1
ATOM 561 O O . LEU A 1 95 ? 16.477 -8.060 54.160 1.00 28.69 70 LEU A O 1
ATOM 566 N N . PHE A 1 96 ? 15.679 -6.662 52.566 1.00 27.52 71 PHE A N 1
ATOM 567 C CA . PHE A 1 96 ? 15.202 -5.675 53.517 1.00 27.55 71 PHE A CA 1
ATOM 568 C C . PHE A 1 96 ? 13.662 -5.765 53.640 1.00 27.78 71 PHE A C 1
ATOM 569 O O . PHE A 1 96 ? 13.003 -5.745 52.644 1.00 26.91 71 PHE A O 1
ATOM 577 N N . VAL A 1 97 ? 13.159 -5.909 54.858 1.00 27.66 72 VAL A N 1
ATOM 578 C CA . VAL A 1 97 ? 11.740 -5.976 55.159 1.00 27.14 72 VAL A CA 1
ATOM 579 C C . VAL A 1 97 ? 11.297 -4.597 55.617 1.00 27.86 72 VAL A C 1
ATOM 580 O O . VAL A 1 97 ? 11.792 -4.058 56.629 1.00 28.05 72 VAL A O 1
ATOM 584 N N . TRP A 1 98 ? 10.354 -4.026 54.869 1.00 28.94 73 TRP A N 1
ATOM 585 C CA . TRP A 1 98 ? 9.929 -2.623 55.103 1.00 28.42 73 TRP A CA 1
ATOM 586 C C . TRP A 1 98 ? 8.756 -2.633 56.049 1.00 29.26 73 TRP A C 1
ATOM 587 O O . TRP A 1 98 ? 8.878 -2.057 57.123 1.00 30.60 73 TRP A O 1
ATOM 598 N N . GLN A 1 99 ? 7.614 -3.248 55.678 1.00 25.62 74 GLN A N 1
ATOM 599 C CA . GLN A 1 99 ? 6.445 -3.289 56.588 1.00 26.52 74 GLN A CA 1
ATOM 600 C C . GLN A 1 99 ? 5.901 -4.710 56.728 1.00 28.09 74 GLN A C 1
ATOM 601 O O . GLN A 1 99 ? 5.874 -5.466 55.739 1.00 27.74 74 GLN A O 1
ATOM 607 N N . VAL A 1 100 ? 5.489 -5.065 57.952 1.00 27.68 75 VAL A N 1
ATOM 608 C CA . VAL A 1 100 ? 4.776 -6.322 58.221 1.00 28.76 75 VAL A CA 1
ATOM 609 C C . VAL A 1 100 ? 3.442 -5.927 58.797 1.00 28.50 75 VAL A C 1
ATOM 610 O O . VAL A 1 100 ? 3.362 -5.389 59.917 1.00 27.91 75 VAL A O 1
ATOM 614 N N . ALA A 1 101 ? 2.389 -6.094 58.015 1.00 28.23 76 ALA A N 1
ATOM 615 C CA . ALA A 1 101 ? 1.018 -5.732 58.462 1.00 28.21 76 ALA A CA 1
ATOM 616 C C . ALA A 1 101 ? 0.213 -7.007 58.723 1.00 29.52 76 ALA A C 1
ATOM 617 O O . ALA A 1 101 ? 0.076 -7.861 57.847 1.00 28.87 76 ALA A O 1
ATOM 619 N N . VAL A 1 102 ? -0.331 -7.127 59.925 1.00 27.61 77 VAL A N 1
ATOM 620 C CA . VAL A 1 102 ? -1.207 -8.267 60.262 1.00 28.64 77 VAL A CA 1
ATOM 621 C C . VAL A 1 102 ? -2.467 -7.696 60.876 1.00 28.88 77 VAL A C 1
ATOM 622 O O . VAL A 1 102 ? -2.410 -7.021 61.930 1.00 28.99 77 VAL A O 1
ATOM 626 N N . HIS A 1 103 ? -3.588 -7.835 60.202 1.00 27.37 78 HIS A N 1
ATOM 627 C CA . HIS A 1 103 ? -4.831 -7.244 60.725 1.00 26.76 78 HIS A CA 1
ATOM 628 C C . HIS A 1 103 ? -5.227 -7.777 62.118 1.00 29.75 78 HIS A C 1
ATOM 629 O O . HIS A 1 103 ? -4.967 -8.922 62.406 1.00 26.61 78 HIS A O 1
ATOM 636 N N . SER A 1 104 ? -5.849 -6.953 62.977 1.00 31.60 79 SER A N 1
ATOM 637 C CA . SER A 1 104 ? -6.337 -7.442 64.270 1.00 34.74 79 SER A CA 1
ATOM 638 C C . SER A 1 104 ? -7.262 -8.656 64.158 1.00 35.83 79 SER A C 1
ATOM 639 O O . SER A 1 104 ? -7.247 -9.472 65.043 1.00 36.87 79 SER A O 1
ATOM 642 N N . ARG A 1 105 ? -8.035 -8.808 63.065 1.00 37.04 80 ARG A N 1
ATOM 643 C CA . ARG A 1 105 ? -8.992 -9.939 62.956 1.00 37.31 80 ARG A CA 1
ATOM 644 C C . ARG A 1 105 ? -8.196 -11.217 62.655 1.00 37.29 80 ARG A C 1
ATOM 645 O O . ARG A 1 105 ? -8.738 -12.293 62.691 1.00 38.32 80 ARG A O 1
ATOM 653 N N . ALA A 1 106 ? -6.906 -11.082 62.357 1.00 36.73 81 ALA A N 1
ATOM 654 C CA . ALA A 1 106 ? -6.086 -12.231 61.957 1.00 37.30 81 ALA A CA 1
ATOM 655 C C . ALA A 1 106 ? -5.017 -12.644 62.990 1.00 38.82 81 ALA A C 1
ATOM 656 O O . ALA A 1 106 ? -4.114 -13.416 62.680 1.00 38.52 81 ALA A O 1
ATOM 658 N N . ARG A 1 107 ? -5.113 -12.088 64.193 1.00 40.42 82 ARG A N 1
ATOM 659 C CA . ARG A 1 107 ? -4.285 -12.497 65.359 1.00 43.16 82 ARG A CA 1
ATOM 660 C C . ARG A 1 107 ? -4.401 -13.970 65.700 1.00 42.97 82 ARG A C 1
ATOM 661 O O . ARG A 1 107 ? -5.462 -14.594 65.532 1.00 43.89 82 ARG A O 1
ATOM 669 N N . GLY A 1 108 ? -3.309 -14.542 66.178 1.00 43.59 83 GLY A N 1
ATOM 670 C CA . GLY A 1 108 ? -3.320 -15.943 66.575 1.00 43.64 83 GLY A CA 1
ATOM 671 C C . GLY A 1 108 ? -3.065 -16.904 65.432 1.00 44.48 83 GLY A C 1
ATOM 672 O O . GLY A 1 108 ? -3.261 -18.093 65.594 1.00 43.64 83 GLY A O 1
ATOM 673 N N . HIS A 1 109 ? -2.608 -16.401 64.287 1.00 43.96 84 HIS A N 1
ATOM 674 C CA . HIS A 1 109 ? -2.318 -17.277 63.159 1.00 44.81 84 HIS A CA 1
ATOM 675 C C . HIS A 1 109 ? -0.822 -17.262 62.841 1.00 44.35 84 HIS A C 1
ATOM 676 O O . HIS A 1 109 ? -0.394 -17.882 61.834 1.00 44.94 84 HIS A O 1
ATOM 683 N N . ARG A 1 110 ? -0.046 -16.504 63.638 1.00 42.56 85 ARG A N 1
ATOM 684 C CA . ARG A 1 110 ? 1.387 -16.316 63.418 1.00 41.19 85 ARG A CA 1
ATOM 685 C C . ARG A 1 110 ? 1.656 -15.936 61.948 1.00 38.86 85 ARG A C 1
ATOM 686 O O . ARG A 1 110 ? 2.615 -16.457 61.312 1.00 36.36 85 ARG A O 1
ATOM 694 N N . LEU A 1 111 ? 0.803 -15.063 61.399 1.00 36.64 86 LEU A N 1
ATOM 695 C CA . LEU A 1 111 ? 0.934 -14.711 60.004 1.00 36.13 86 LEU A CA 1
ATOM 696 C C . LEU A 1 111 ? 2.263 -14.069 59.730 1.00 35.20 86 LEU A C 1
ATOM 697 O O . LEU A 1 111 ? 2.786 -14.268 58.647 1.00 35.02 86 LEU A O 1
ATOM 702 N N . GLY A 1 112 ? 2.775 -13.237 60.656 1.00 33.27 87 GLY A N 1
ATOM 703 C CA . GLY A 1 112 ? 4.015 -12.473 60.342 1.00 32.76 87 GLY A CA 1
ATOM 704 C C . GLY A 1 112 ? 5.179 -13.418 60.021 1.00 33.00 87 GLY A C 1
ATOM 705 O O . GLY A 1 112 ? 5.776 -13.354 58.948 1.00 30.20 87 GLY A O 1
ATOM 706 N N . ARG A 1 113 ? 5.428 -14.370 60.914 1.00 32.81 88 ARG A N 1
ATOM 707 C CA . ARG A 1 113 ? 6.415 -15.429 60.648 1.00 34.49 88 ARG A CA 1
ATOM 708 C C . ARG A 1 113 ? 6.133 -16.288 59.440 1.00 32.25 88 ARG A C 1
ATOM 709 O O . ARG A 1 113 ? 7.054 -16.581 58.686 1.00 31.91 88 ARG A O 1
ATOM 717 N N . ALA A 1 114 ? 4.877 -16.694 59.225 1.00 31.63 89 ALA A N 1
ATOM 718 C CA . ALA A 1 114 ? 4.552 -17.457 57.989 1.00 31.72 89 ALA A CA 1
ATOM 719 C C . ALA A 1 114 ? 4.884 -16.676 56.693 1.00 31.78 89 ALA A C 1
ATOM 720 O O . ALA A 1 114 ? 5.430 -17.231 55.716 1.00 30.96 89 ALA A O 1
ATOM 730 N N . LEU A 1 116 ? 6.972 -14.034 56.337 1.00 30.11 91 LEU A N 1
ATOM 731 C CA . LEU A 1 116 ? 8.423 -13.855 56.183 1.00 30.42 91 LEU A CA 1
ATOM 732 C C . LEU A 1 116 ? 9.132 -15.107 55.659 1.00 30.52 91 LEU A C 1
ATOM 733 O O . LEU A 1 116 ? 9.966 -15.028 54.732 1.00 30.68 91 LEU A O 1
ATOM 738 N N . GLY A 1 117 ? 8.811 -16.250 56.264 1.00 31.60 92 GLY A N 1
ATOM 739 C CA . GLY A 1 117 ? 9.225 -17.559 55.761 1.00 32.49 92 GLY A CA 1
ATOM 740 C C . GLY A 1 117 ? 8.870 -17.829 54.321 1.00 33.44 92 GLY A C 1
ATOM 741 O O . GLY A 1 117 ? 9.713 -18.309 53.581 1.00 34.87 92 GLY A O 1
ATOM 742 N N . HIS A 1 118 ? 7.643 -17.520 53.908 1.00 32.19 93 HIS A N 1
ATOM 743 C CA . HIS A 1 118 ? 7.239 -17.655 52.513 1.00 31.65 93 HIS A CA 1
ATOM 744 C C . HIS A 1 118 ? 8.130 -16.889 51.551 1.00 31.42 93 HIS A C 1
ATOM 745 O O . HIS A 1 118 ? 8.502 -17.405 50.498 1.00 32.19 93 HIS A O 1
ATOM 752 N N . ILE A 1 119 ? 8.438 -15.634 51.861 1.00 27.83 94 ILE A N 1
ATOM 753 C CA . ILE A 1 119 ? 9.319 -14.863 50.990 1.00 28.68 94 ILE A CA 1
ATOM 754 C C . ILE A 1 119 ? 10.745 -15.432 50.966 1.00 29.77 94 ILE A C 1
ATOM 755 O O . ILE A 1 119 ? 11.387 -15.563 49.902 1.00 30.26 94 ILE A O 1
ATOM 760 N N . LEU A 1 120 ? 11.245 -15.784 52.125 1.00 32.96 95 LEU A N 1
ATOM 761 C CA . LEU A 1 120 ? 12.586 -16.346 52.212 1.00 33.74 95 LEU A CA 1
ATOM 762 C C . LEU A 1 120 ? 12.776 -17.641 51.474 1.00 35.19 95 LEU A C 1
ATOM 763 O O . LEU A 1 120 ? 13.885 -17.917 51.013 1.00 34.94 95 LEU A O 1
ATOM 768 N N A GLU A 1 121 ? 11.702 -18.426 51.372 0.50 35.23 96 GLU A N 1
ATOM 769 N N B GLU A 1 121 ? 11.716 -18.427 51.348 0.50 35.33 96 GLU A N 1
ATOM 770 C CA A GLU A 1 121 ? 11.690 -19.720 50.677 0.50 35.62 96 GLU A CA 1
ATOM 771 C CA B GLU A 1 121 ? 11.812 -19.720 50.685 0.50 35.81 96 GLU A CA 1
ATOM 772 C C A GLU A 1 121 ? 11.723 -19.618 49.173 0.50 35.75 96 GLU A C 1
ATOM 773 C C B GLU A 1 121 ? 11.605 -19.651 49.177 0.50 35.86 96 GLU A C 1
ATOM 774 O O A GLU A 1 121 ? 12.049 -20.587 48.503 0.50 34.88 96 GLU A O 1
ATOM 775 O O B GLU A 1 121 ? 11.692 -20.667 48.507 0.50 35.18 96 GLU A O 1
ATOM 786 N N . ARG A 1 122 ? 11.381 -18.453 48.636 1.00 34.98 97 ARG A N 1
ATOM 787 C CA . ARG A 1 122 ? 11.326 -18.266 47.196 1.00 36.09 97 ARG A CA 1
ATOM 788 C C . ARG A 1 122 ? 12.649 -18.336 46.465 1.00 36.25 97 ARG A C 1
ATOM 789 O O . ARG A 1 122 ? 13.711 -17.971 47.010 1.00 35.35 97 ARG A O 1
ATOM 797 N N A GLN A 1 123 ? 12.554 -18.771 45.212 0.50 36.89 98 GLN A N 1
ATOM 798 N N B GLN A 1 123 ? 12.565 -18.774 45.207 0.50 36.91 98 GLN A N 1
ATOM 799 C CA A GLN A 1 123 ? 13.699 -18.931 44.318 0.50 37.61 98 GLN A CA 1
ATOM 800 C CA B GLN A 1 123 ? 13.724 -18.911 44.317 0.50 37.65 98 GLN A CA 1
ATOM 801 C C A GLN A 1 123 ? 14.442 -17.601 44.099 0.50 37.74 98 GLN A C 1
ATOM 802 C C B GLN A 1 123 ? 14.466 -17.584 44.194 0.50 37.76 98 GLN A C 1
ATOM 803 O O A GLN A 1 123 ? 15.666 -17.585 43.942 0.50 37.85 98 GLN A O 1
ATOM 804 O O B GLN A 1 123 ? 15.703 -17.554 44.168 0.50 37.78 98 GLN A O 1
ATOM 815 N N . GLU A 1 124 ? 13.700 -16.488 44.149 1.00 37.77 99 GLU A N 1
ATOM 816 C CA . GLU A 1 124 ? 14.272 -15.133 44.085 1.00 37.11 99 GLU A CA 1
ATOM 817 C C . GLU A 1 124 ? 15.204 -14.802 45.267 1.00 35.47 99 GLU A C 1
ATOM 818 O O . GLU A 1 124 ? 16.125 -13.991 45.123 1.00 36.09 99 GLU A O 1
ATOM 824 N N . CYS A 1 125 ? 14.997 -15.449 46.411 1.00 33.75 100 CYS A N 1
ATOM 825 C CA . CYS A 1 125 ? 15.797 -15.175 47.634 1.00 33.53 100 CYS A CA 1
ATOM 826 C C . CYS A 1 125 ? 16.823 -16.283 47.909 1.00 34.23 100 CYS A C 1
ATOM 827 O O . CYS A 1 125 ? 17.407 -16.338 48.992 1.00 33.76 100 CYS A O 1
ATOM 830 N N A ARG A 1 126 ? 17.049 -17.157 46.937 0.50 34.15 101 ARG A N 1
ATOM 831 N N B ARG A 1 126 ? 17.034 -17.148 46.911 0.50 34.22 101 ARG A N 1
ATOM 832 C CA A ARG A 1 126 ? 17.935 -18.304 47.165 0.50 34.77 101 ARG A CA 1
ATOM 833 C CA B ARG A 1 126 ? 17.953 -18.293 47.048 0.50 35.04 101 ARG A CA 1
ATOM 834 C C A ARG A 1 126 ? 19.400 -17.918 47.418 0.50 34.37 101 ARG A C 1
ATOM 835 C C B ARG A 1 126 ? 19.332 -17.858 47.529 0.50 34.46 101 ARG A C 1
ATOM 836 O O A ARG A 1 126 ? 20.183 -18.740 47.907 0.50 34.03 101 ARG A O 1
ATOM 837 O O B ARG A 1 126 ? 19.974 -18.575 48.298 0.50 34.43 101 ARG A O 1
ATOM 852 N N . HIS A 1 127 ? 19.775 -16.688 47.079 1.00 33.69 102 HIS A N 1
ATOM 853 C CA . HIS A 1 127 ? 21.131 -16.196 47.403 1.00 34.51 102 HIS A CA 1
ATOM 854 C C . HIS A 1 127 ? 21.196 -15.224 48.612 1.00 33.68 102 HIS A C 1
ATOM 855 O O . HIS A 1 127 ? 22.269 -14.732 48.947 1.00 33.77 102 HIS A O 1
ATOM 862 N N . VAL A 1 128 ? 20.064 -14.973 49.271 1.00 31.51 103 VAL A N 1
ATOM 863 C CA . VAL A 1 128 ? 20.045 -14.065 50.396 1.00 31.98 103 VAL A CA 1
ATOM 864 C C . VAL A 1 128 ? 20.826 -14.690 51.529 1.00 33.28 103 VAL A C 1
ATOM 865 O O . VAL A 1 128 ? 20.625 -15.861 51.855 1.00 33.25 103 VAL A O 1
ATOM 869 N N . ARG A 1 129 ? 21.703 -13.883 52.120 1.00 33.61 104 ARG A N 1
ATOM 870 C CA . ARG A 1 129 ? 22.571 -14.297 53.224 1.00 34.50 104 ARG A CA 1
ATOM 871 C C . ARG A 1 129 ? 22.190 -13.526 54.517 1.00 33.26 104 ARG A C 1
ATOM 872 O O . ARG A 1 129 ? 22.449 -14.013 55.628 1.00 31.75 104 ARG A O 1
ATOM 880 N N . HIS A 1 130 ? 21.511 -12.368 54.374 1.00 30.80 105 HIS A N 1
ATOM 881 C CA . HIS A 1 130 ? 21.094 -11.577 55.517 1.00 31.25 105 HIS A CA 1
ATOM 882 C C . HIS A 1 130 ? 19.719 -10.986 55.327 1.00 30.28 105 HIS A C 1
ATOM 883 O O . HIS A 1 130 ? 19.342 -10.647 54.211 1.00 28.51 105 HIS A O 1
ATOM 890 N N . LEU A 1 131 ? 19.027 -10.768 56.433 1.00 28.68 106 LEU A N 1
ATOM 891 C CA . LEU A 1 131 ? 17.730 -10.086 56.376 1.00 30.58 106 LEU A CA 1
ATOM 892 C C . LEU A 1 131 ? 17.863 -8.857 57.285 1.00 30.29 106 LEU A C 1
ATOM 893 O O . LEU A 1 131 ? 18.392 -8.977 58.378 1.00 31.90 106 LEU A O 1
ATOM 898 N N . GLU A 1 132 ? 17.433 -7.691 56.814 1.00 29.02 107 GLU A N 1
ATOM 899 C CA . GLU A 1 132 ? 17.503 -6.440 57.574 1.00 30.40 107 GLU A CA 1
ATOM 900 C C . GLU A 1 132 ? 16.100 -5.852 57.721 1.00 30.46 107 GLU A C 1
ATOM 901 O O . GLU A 1 132 ? 15.280 -5.997 56.828 1.00 28.94 107 GLU A O 1
ATOM 907 N N . THR A 1 133 ? 15.822 -5.176 58.823 1.00 29.70 108 THR A N 1
ATOM 908 C CA . THR A 1 133 ? 14.547 -4.553 58.981 1.00 30.29 108 THR A CA 1
ATOM 909 C C . THR A 1 133 ? 14.759 -3.544 60.107 1.00 30.59 108 THR A C 1
ATOM 910 O O . THR A 1 133 ? 15.825 -3.540 60.727 1.00 30.37 108 THR A O 1
ATOM 914 N N . THR A 1 134 ? 13.773 -2.722 60.405 1.00 29.32 109 THR A N 1
ATOM 915 C CA . THR A 1 134 ? 13.925 -1.880 61.595 1.00 29.75 109 THR A CA 1
ATOM 916 C C . THR A 1 134 ? 12.775 -2.087 62.577 1.00 29.78 109 THR A C 1
ATOM 917 O O . THR A 1 134 ? 11.649 -2.566 62.189 1.00 29.62 109 THR A O 1
ATOM 921 N N . VAL A 1 135 ? 13.073 -1.808 63.835 1.00 30.68 110 VAL A N 1
ATOM 922 C CA . VAL A 1 135 ? 12.136 -2.013 64.924 1.00 31.53 110 VAL A CA 1
ATOM 923 C C . VAL A 1 135 ? 12.207 -0.818 65.831 1.00 31.82 110 VAL A C 1
ATOM 924 O O . VAL A 1 135 ? 13.276 -0.305 66.041 1.00 33.90 110 VAL A O 1
ATOM 928 N N . GLY A 1 136 ? 11.088 -0.388 66.412 1.00 33.08 111 GLY A N 1
ATOM 929 C CA . GLY A 1 136 ? 11.112 0.672 67.420 1.00 34.31 111 GLY A CA 1
ATOM 930 C C . GLY A 1 136 ? 11.590 0.146 68.774 1.00 37.82 111 GLY A C 1
ATOM 931 O O . GLY A 1 136 ? 11.728 -1.077 68.948 1.00 35.54 111 GLY A O 1
ATOM 932 N N . PRO A 1 137 ? 11.823 1.064 69.741 1.00 40.57 112 PRO A N 1
ATOM 933 C CA . PRO A 1 137 ? 12.259 0.716 71.087 1.00 43.55 112 PRO A CA 1
ATOM 934 C C . PRO A 1 137 ? 11.419 -0.339 71.792 1.00 44.62 112 PRO A C 1
ATOM 935 O O . PRO A 1 137 ? 11.989 -1.224 72.359 1.00 47.20 112 PRO A O 1
ATOM 939 N N . ASP A 1 138 ? 10.098 -0.287 71.737 1.00 45.76 113 ASP A N 1
ATOM 940 C CA . ASP A 1 138 ? 9.280 -1.184 72.560 1.00 47.26 113 ASP A CA 1
ATOM 941 C C . ASP A 1 138 ? 8.750 -2.370 71.813 1.00 45.93 113 ASP A C 1
ATOM 942 O O . ASP A 1 138 ? 7.962 -3.132 72.367 1.00 47.05 113 ASP A O 1
ATOM 947 N N . ASN A 1 139 ? 9.106 -2.512 70.547 1.00 44.09 114 ASN A N 1
ATOM 948 C CA . ASN A 1 139 ? 8.455 -3.495 69.723 1.00 42.64 114 ASN A CA 1
ATOM 949 C C . ASN A 1 139 ? 9.029 -4.890 69.965 1.00 40.57 114 ASN A C 1
ATOM 950 O O . ASN A 1 139 ? 9.709 -5.465 69.104 1.00 38.07 114 ASN A O 1
ATOM 955 N N . GLN A 1 140 ? 8.770 -5.427 71.157 1.00 38.57 115 GLN A N 1
ATOM 956 C CA . GLN A 1 140 ? 9.317 -6.737 71.524 1.00 36.96 115 GLN A CA 1
ATOM 957 C C . GLN A 1 140 ? 8.782 -7.919 70.740 1.00 36.24 115 GLN A C 1
ATOM 958 O O . GLN A 1 140 ? 9.547 -8.850 70.411 1.00 35.42 115 GLN A O 1
ATOM 964 N N . ALA A 1 141 ? 7.476 -7.922 70.466 1.00 34.86 116 ALA A N 1
ATOM 965 C CA . ALA A 1 141 ? 6.894 -9.001 69.703 1.00 34.59 116 ALA A CA 1
ATOM 966 C C . ALA A 1 141 ? 7.500 -9.065 68.306 1.00 35.03 116 ALA A C 1
ATOM 967 O O . ALA A 1 141 ? 7.748 -10.157 67.773 1.00 35.37 116 ALA A O 1
ATOM 969 N N A SER A 1 142 ? 7.753 -7.896 67.722 0.50 35.08 117 SER A N 1
ATOM 970 N N B SER A 1 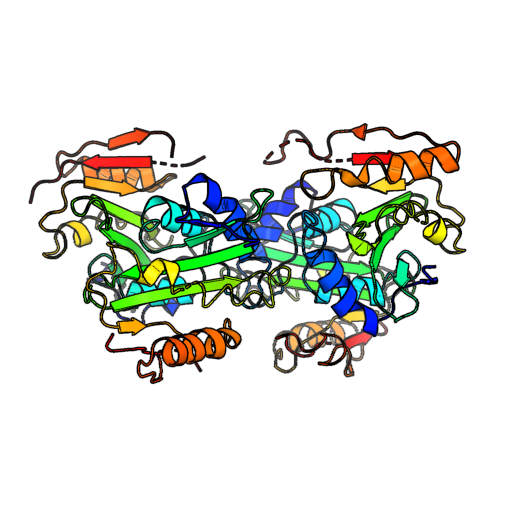142 ? 7.744 -7.919 67.674 0.50 35.02 117 SER A N 1
ATOM 971 C CA A SER A 1 142 ? 8.337 -7.845 66.381 0.50 34.34 117 SER A CA 1
ATOM 972 C CA B SER A 1 142 ? 8.344 -8.010 66.338 0.50 33.98 117 SER A CA 1
ATOM 973 C C A SER A 1 142 ? 9.761 -8.407 66.367 0.50 33.61 117 SER A C 1
ATOM 974 C C B SER A 1 142 ? 9.766 -8.545 66.409 0.50 33.57 117 SER A C 1
ATOM 975 O O A SER A 1 142 ? 10.140 -9.132 65.447 0.50 33.91 117 SER A O 1
ATOM 976 O O B SER A 1 142 ? 10.168 -9.365 65.570 0.50 33.81 117 SER A O 1
ATOM 981 N N . ARG A 1 143 ? 10.526 -8.107 67.413 1.00 31.92 118 ARG A N 1
ATOM 982 C CA . ARG A 1 143 ? 11.840 -8.706 67.630 1.00 31.65 118 ARG A CA 1
ATOM 983 C C . ARG A 1 143 ? 11.748 -10.221 67.764 1.00 32.62 118 ARG A C 1
ATOM 984 O O . ARG A 1 143 ? 12.627 -10.946 67.266 1.00 32.96 118 ARG A O 1
ATOM 992 N N . ARG A 1 144 ? 10.694 -10.723 68.420 1.00 31.43 119 ARG A N 1
ATOM 993 C CA . ARG A 1 144 ? 10.651 -12.163 68.629 1.00 32.29 119 ARG A CA 1
ATOM 994 C C . ARG A 1 144 ? 10.417 -12.893 67.308 1.00 32.97 119 ARG A C 1
ATOM 995 O O . ARG A 1 144 ? 10.955 -14.015 67.109 1.00 33.70 119 ARG A O 1
ATOM 1003 N N . THR A 1 145 ? 9.584 -12.294 66.468 1.00 34.26 120 THR A N 1
ATOM 1004 C CA . THR A 1 145 ? 9.315 -12.813 65.108 1.00 37.29 120 THR A CA 1
ATOM 1005 C C . THR A 1 145 ? 10.660 -12.968 64.373 1.00 37.57 120 THR A C 1
ATOM 1006 O O . THR A 1 145 ? 10.990 -14.082 63.937 1.00 36.19 120 THR A O 1
ATOM 1010 N N . PHE A 1 146 ? 11.463 -11.885 64.308 1.00 37.24 121 PHE A N 1
ATOM 1011 C CA . PHE A 1 146 ? 12.752 -11.978 63.623 1.00 37.68 121 PHE A CA 1
ATOM 1012 C C . PHE A 1 146 ? 13.739 -12.936 64.331 1.00 39.16 121 PHE A C 1
ATOM 1013 O O . PHE A 1 146 ? 14.432 -13.733 63.664 1.00 39.77 121 PHE A O 1
ATOM 1021 N N . ALA A 1 147 ? 13.764 -12.949 65.679 1.00 38.85 122 ALA A N 1
ATOM 1022 C CA . ALA A 1 147 ? 14.573 -13.911 66.405 1.00 38.63 122 ALA A CA 1
ATOM 1023 C C . ALA A 1 147 ? 14.224 -15.352 66.060 1.00 38.95 122 ALA A C 1
ATOM 1024 O O . ALA A 1 147 ? 15.118 -16.185 65.880 1.00 38.97 122 ALA A O 1
ATOM 1026 N N . GLY A 1 148 ? 12.928 -15.655 65.967 1.00 39.30 123 GLY A N 1
ATOM 1027 C CA . GLY A 1 148 ? 12.488 -17.021 65.682 1.00 39.91 123 GLY A CA 1
ATOM 1028 C C . GLY A 1 148 ? 12.932 -17.477 64.300 1.00 40.74 123 GLY A C 1
ATOM 1029 O O . GLY A 1 148 ? 13.386 -18.609 64.101 1.00 40.27 123 GLY A O 1
ATOM 1030 N N . LEU A 1 149 ? 12.802 -16.576 63.352 1.00 40.77 124 LEU A N 1
ATOM 1031 C CA . LEU A 1 149 ? 13.279 -16.775 62.000 1.00 42.52 124 LEU A CA 1
ATOM 1032 C C . LEU A 1 149 ? 14.793 -17.093 61.926 1.00 42.40 124 LEU A C 1
ATOM 1033 O O . LEU A 1 149 ? 15.224 -18.004 61.197 1.00 42.72 124 LEU A O 1
ATOM 1038 N N . ALA A 1 150 ? 15.591 -16.342 62.677 1.00 42.19 125 ALA A N 1
ATOM 1039 C CA . ALA A 1 150 ? 17.027 -16.561 62.728 1.00 43.17 125 ALA A CA 1
ATOM 1040 C C . ALA A 1 150 ? 17.367 -17.948 63.296 1.00 44.25 125 ALA A C 1
ATOM 1041 O O . ALA A 1 150 ? 18.196 -18.677 62.725 1.00 43.93 125 ALA A O 1
ATOM 1043 N N . GLY A 1 151 ? 16.717 -18.312 64.406 1.00 44.73 126 GLY A N 1
ATOM 1044 C CA . GLY A 1 151 ? 16.996 -19.584 65.091 1.00 45.94 126 GLY A CA 1
ATOM 1045 C C . GLY A 1 151 ? 16.781 -20.785 64.192 1.00 46.14 126 GLY A C 1
ATOM 1046 O O . GLY A 1 151 ? 17.593 -21.714 64.200 1.00 46.17 126 GLY A O 1
ATOM 1047 N N A GLU A 1 152 ? 15.701 -20.749 63.405 0.50 46.44 127 GLU A N 1
ATOM 1048 N N B GLU A 1 152 ? 15.703 -20.755 63.406 0.50 46.35 127 GLU A N 1
ATOM 1049 C CA A GLU A 1 152 ? 15.355 -21.825 62.469 0.50 46.93 127 GLU A CA 1
ATOM 1050 C CA B GLU A 1 152 ? 15.387 -21.813 62.443 0.50 46.72 127 GLU A CA 1
ATOM 1051 C C A GLU A 1 152 ? 16.289 -21.885 61.233 0.50 47.32 127 GLU A C 1
ATOM 1052 C C B GLU A 1 152 ? 16.493 -22.021 61.410 0.50 47.20 127 GLU A C 1
ATOM 1053 O O A GLU A 1 152 ? 16.139 -22.769 60.383 0.50 47.10 127 GLU A O 1
ATOM 1054 O O B GLU A 1 152 ? 16.644 -23.113 60.859 0.50 46.93 127 GLU A O 1
ATOM 1065 N N . ARG A 1 153 ? 17.248 -20.959 61.149 1.00 47.16 128 ARG A N 1
ATOM 1066 C CA . ARG A 1 153 ? 18.238 -20.930 60.064 1.00 47.60 128 ARG A CA 1
ATOM 1067 C C . ARG A 1 153 ? 19.696 -20.929 60.567 1.00 47.56 128 ARG A C 1
ATOM 1068 O O . ARG A 1 153 ? 20.636 -20.710 59.783 1.00 48.14 128 ARG A O 1
ATOM 1076 N N . GLY A 1 154 ? 19.888 -21.146 61.865 1.00 46.80 129 GLY A N 1
ATOM 1077 C CA . GLY A 1 154 ? 21.227 -21.054 62.453 1.00 46.10 129 GLY A CA 1
ATOM 1078 C C . GLY A 1 154 ? 21.881 -19.697 62.200 1.00 45.54 129 GLY A C 1
ATOM 1079 O O . GLY A 1 154 ? 23.097 -19.614 61.997 1.00 45.73 129 GLY A O 1
ATOM 1080 N N . ALA A 1 155 ? 21.076 -18.632 62.207 1.00 44.29 130 ALA A N 1
ATOM 1081 C CA . ALA A 1 155 ? 21.590 -17.269 62.026 1.00 43.19 130 ALA A CA 1
ATOM 1082 C C . ALA A 1 155 ? 21.630 -16.459 63.328 1.00 42.59 130 ALA A C 1
ATOM 1083 O O . ALA A 1 155 ? 20.902 -16.748 64.267 1.00 43.85 130 ALA A O 1
ATOM 1085 N N A HIS A 1 156 ? 22.501 -15.449 63.335 0.50 41.82 131 HIS A N 1
ATOM 1086 N N B HIS A 1 156 ? 22.476 -15.442 63.376 0.50 42.17 131 HIS A N 1
ATOM 1087 C CA A HIS A 1 156 ? 22.761 -14.490 64.420 0.50 40.83 131 HIS A CA 1
ATOM 1088 C CA B HIS A 1 156 ? 22.565 -14.605 64.559 0.50 41.37 131 HIS A CA 1
ATOM 1089 C C A HIS A 1 156 ? 21.740 -13.329 64.284 0.50 40.45 131 HIS A C 1
ATOM 1090 C C B HIS A 1 156 ? 21.906 -13.241 64.315 0.50 41.03 131 HIS A C 1
ATOM 1091 O O A HIS A 1 156 ? 21.246 -13.088 63.189 0.50 38.80 131 HIS A O 1
ATOM 1092 O O B HIS A 1 156 ? 21.873 -12.737 63.194 0.50 40.07 131 HIS A O 1
ATOM 1105 N N . VAL A 1 157 ? 21.385 -12.669 65.389 1.00 40.08 132 VAL A N 1
ATOM 1106 C CA . VAL A 1 157 ? 20.584 -11.453 65.329 1.00 39.34 132 VAL A CA 1
ATOM 1107 C C . VAL A 1 157 ? 21.385 -10.336 65.956 1.00 38.99 132 VAL A C 1
ATOM 1108 O O . VAL A 1 157 ? 21.916 -10.490 67.053 1.00 39.41 132 VAL A O 1
ATOM 1112 N N . SER A 1 158 ? 21.497 -9.210 65.278 1.00 37.66 133 SER A N 1
ATOM 1113 C CA . SER A 1 158 ? 22.118 -8.062 65.903 1.00 37.51 133 SER A CA 1
ATOM 1114 C C . SER A 1 158 ? 21.220 -6.839 65.790 1.00 37.11 133 SER A C 1
ATOM 1115 O O . SER A 1 158 ? 20.403 -6.749 64.868 1.00 35.42 133 SER A O 1
ATOM 1118 N N . GLU A 1 159 ? 21.370 -5.902 66.724 1.00 35.91 134 GLU A N 1
ATOM 1119 C CA . GLU A 1 159 ? 20.530 -4.736 66.732 1.00 36.42 134 GLU A CA 1
ATOM 1120 C C . GLU A 1 159 ? 21.415 -3.544 66.988 1.00 34.94 134 GLU A C 1
ATOM 1121 O O . GLU A 1 159 ? 22.213 -3.582 67.909 1.00 33.52 134 GLU A O 1
ATOM 1127 N N . GLN A 1 160 ? 21.300 -2.498 66.174 1.00 33.51 135 GLN A N 1
ATOM 1128 C CA . GLN A 1 160 ? 22.129 -1.308 66.323 1.00 32.97 135 GLN A CA 1
ATOM 1129 C C . GLN A 1 160 ? 21.274 -0.043 66.169 1.00 33.12 135 GLN A C 1
ATOM 1130 O O . GLN A 1 160 ? 20.273 -0.044 65.433 1.00 32.75 135 GLN A O 1
ATOM 1136 N N . PRO A 1 161 ? 21.606 1.025 66.901 1.00 32.36 136 PRO A N 1
ATOM 1137 C CA . PRO A 1 161 ? 20.919 2.277 66.610 1.00 32.50 136 PRO A CA 1
ATOM 1138 C C . PRO A 1 161 ? 21.023 2.619 65.109 1.00 31.78 136 PRO A C 1
ATOM 1139 O O . PRO A 1 161 ? 22.044 2.315 64.475 1.00 31.34 136 PRO A O 1
ATOM 1143 N N . PHE A 1 162 ? 20.003 3.270 64.573 1.00 31.89 137 PHE A N 1
ATOM 1144 C CA . PHE A 1 162 ? 19.940 3.495 63.129 1.00 30.24 137 PHE A CA 1
ATOM 1145 C C . PHE A 1 162 ? 19.232 4.813 62.816 1.00 30.82 137 PHE A C 1
ATOM 1146 O O . PHE A 1 162 ? 19.915 5.806 62.484 1.00 31.00 137 PHE A O 1
ATOM 1154 N N . PHE A 1 163 ? 17.894 4.858 62.874 1.00 28.61 138 PHE A N 1
ATOM 1155 C CA . PHE A 1 163 ? 17.216 6.123 62.681 1.00 29.80 138 PHE A CA 1
ATOM 1156 C C . PHE A 1 163 ? 16.861 6.665 64.027 1.00 31.94 138 PHE A C 1
ATOM 1157 O O . PHE A 1 163 ? 16.108 6.009 64.760 1.00 33.39 138 PHE A O 1
ATOM 1165 N N . ASP A 1 164 ? 17.352 7.854 64.342 1.00 31.19 139 ASP A N 1
ATOM 1166 C CA . ASP A 1 164 ? 17.091 8.439 65.643 1.00 32.55 139 ASP A CA 1
ATOM 1167 C C . ASP A 1 164 ? 16.350 9.756 65.423 1.00 32.90 139 ASP A C 1
ATOM 1168 O O . ASP A 1 164 ? 15.909 10.020 64.310 1.00 32.06 139 ASP A O 1
ATOM 1173 N N A ARG A 1 165 ? 16.294 10.606 66.446 0.50 32.78 140 ARG A N 1
ATOM 1174 N N B ARG A 1 165 ? 16.182 10.548 66.477 0.50 32.18 140 ARG A N 1
ATOM 1175 C CA A ARG A 1 165 ? 15.758 11.965 66.319 0.50 34.06 140 ARG A CA 1
ATOM 1176 C CA B ARG A 1 165 ? 15.459 11.805 66.372 0.50 32.66 140 ARG A CA 1
ATOM 1177 C C A ARG A 1 165 ? 16.393 12.800 65.194 0.50 32.76 140 ARG A C 1
ATOM 1178 C C B ARG A 1 165 ? 16.016 12.685 65.243 0.50 31.77 140 ARG A C 1
ATOM 1179 O O A ARG A 1 165 ? 15.704 13.566 64.520 0.50 32.30 140 ARG A O 1
ATOM 1180 O O B ARG A 1 165 ? 15.263 13.339 64.529 0.50 31.29 140 ARG A O 1
ATOM 1195 N N A GLN A 1 166 ? 17.705 12.665 65.013 0.50 32.09 141 GLN A N 1
ATOM 1196 N N B GLN A 1 166 ? 17.336 12.718 65.105 0.50 31.37 141 GLN A N 1
ATOM 1197 C CA A GLN A 1 166 ? 18.420 13.390 63.970 0.50 32.57 141 GLN A CA 1
ATOM 1198 C CA B GLN A 1 166 ? 17.950 13.508 64.054 0.50 31.52 141 GLN A CA 1
ATOM 1199 C C A GLN A 1 166 ? 17.857 13.029 62.587 0.50 31.31 141 GLN A C 1
ATOM 1200 C C B GLN A 1 166 ? 17.533 13.037 62.650 0.50 30.98 141 GLN A C 1
ATOM 1201 O O A GLN A 1 166 ? 17.595 13.900 61.753 0.50 30.00 141 GLN A O 1
ATOM 1202 O O B GLN A 1 166 ? 17.104 13.854 61.835 0.50 29.85 141 GLN A O 1
ATOM 1213 N N . ALA A 1 167 ? 17.655 11.730 62.373 1.00 29.22 142 ALA A N 1
ATOM 1214 C CA . ALA A 1 167 ? 17.225 11.213 61.086 1.00 29.75 142 ALA A CA 1
ATOM 1215 C C . ALA A 1 167 ? 15.766 11.616 60.777 1.00 30.76 142 ALA A C 1
ATOM 1216 O O . ALA A 1 167 ? 15.435 11.877 59.597 1.00 30.39 142 ALA A O 1
ATOM 1218 N N . PHE A 1 168 ? 14.932 11.722 61.825 1.00 31.57 143 PHE A N 1
ATOM 1219 C CA . PHE A 1 168 ? 13.517 12.164 61.650 1.00 31.96 143 PHE A CA 1
ATOM 1220 C C . PHE A 1 168 ? 13.286 13.649 61.710 1.00 32.21 143 PHE A C 1
ATOM 1221 O O . PHE A 1 168 ? 12.132 14.096 61.604 1.00 32.92 143 PHE A O 1
ATOM 1229 N N . GLY A 1 169 ? 14.352 14.404 61.892 1.00 32.25 144 GLY A N 1
ATOM 1230 C CA . GLY A 1 169 ? 14.264 15.872 61.966 1.00 33.51 144 GLY A CA 1
ATOM 1231 C C . GLY A 1 169 ? 13.387 16.346 63.107 1.00 34.34 144 GLY A C 1
ATOM 1232 O O . GLY A 1 169 ? 12.765 17.414 63.027 1.00 35.41 144 GLY A O 1
ATOM 1233 N N . GLY A 1 170 ? 13.346 15.586 64.194 1.00 34.82 145 GLY A N 1
ATOM 1234 C CA . GLY A 1 170 ? 12.547 16.003 65.347 1.00 35.27 145 GLY A CA 1
ATOM 1235 C C . GLY A 1 170 ? 11.069 15.686 65.189 1.00 36.51 145 GLY A C 1
ATOM 1236 O O . GLY A 1 170 ? 10.260 16.126 65.986 1.00 36.64 145 GLY A O 1
ATOM 1237 N N . ALA A 1 171 ? 10.690 14.878 64.198 1.00 36.02 146 ALA A N 1
ATOM 1238 C CA . ALA A 1 171 ? 9.277 14.629 63.983 1.00 36.89 146 ALA A CA 1
ATOM 1239 C C . ALA A 1 171 ? 8.800 13.708 65.085 1.00 37.83 146 ALA A C 1
ATOM 1240 O O . ALA A 1 171 ? 9.600 13.065 65.742 1.00 37.14 146 ALA A O 1
ATOM 1242 N N . ASP A 1 172 ? 7.500 13.666 65.306 1.00 38.13 147 ASP A N 1
ATOM 1243 C CA . ASP A 1 172 ? 6.938 12.813 66.339 1.00 40.54 147 ASP A CA 1
ATOM 1244 C C . ASP A 1 172 ? 6.880 11.360 65.838 1.00 40.03 147 ASP A C 1
ATOM 1245 O O . ASP A 1 172 ? 5.830 10.862 65.401 1.00 42.18 147 ASP A O 1
ATOM 1250 N N . HIS A 1 173 ? 8.025 10.685 65.886 1.00 39.06 148 HIS A N 1
ATOM 1251 C CA . HIS A 1 173 ? 8.141 9.284 65.445 1.00 37.69 148 HIS A CA 1
ATOM 1252 C C . HIS A 1 173 ? 9.146 8.602 66.377 1.00 37.60 148 HIS A C 1
ATOM 1253 O O . HIS A 1 173 ? 10.154 9.177 66.733 1.00 35.55 148 HIS A O 1
ATOM 1260 N N . ASP A 1 174 ? 8.855 7.380 66.815 1.00 37.19 149 ASP A N 1
ATOM 1261 C CA . ASP A 1 174 ? 9.824 6.644 67.620 1.00 38.31 149 ASP A CA 1
ATOM 1262 C C . ASP A 1 174 ? 11.102 6.420 66.793 1.00 37.14 149 ASP A C 1
ATOM 1263 O O . ASP A 1 174 ? 11.037 6.391 65.529 1.00 36.72 149 ASP A O 1
ATOM 1268 N N . ASP A 1 175 ? 12.224 6.231 67.498 1.00 35.40 150 ASP A N 1
ATOM 1269 C CA . ASP A 1 175 ? 13.470 5.768 66.899 1.00 35.45 150 ASP A CA 1
ATOM 1270 C C . ASP A 1 175 ? 13.234 4.411 66.236 1.00 35.34 150 ASP A C 1
ATOM 1271 O O . ASP A 1 175 ? 12.388 3.662 66.702 1.00 35.17 150 ASP A O 1
ATOM 1276 N N . GLU A 1 176 ? 13.974 4.097 65.169 1.00 34.71 151 GLU A N 1
ATOM 1277 C CA . GLU A 1 176 ? 13.918 2.790 64.532 1.00 34.11 151 GLU A CA 1
ATOM 1278 C C . GLU A 1 176 ? 15.312 2.186 64.542 1.00 34.73 151 GLU A C 1
ATOM 1279 O O . GLU A 1 176 ? 16.201 2.707 63.842 1.00 34.95 151 GLU A O 1
ATOM 1293 N N . LEU A 1 178 ? 18.175 -0.839 63.763 1.00 29.29 153 LEU A N 1
ATOM 1294 C CA . LEU A 1 178 ? 18.412 -1.735 62.649 1.00 31.28 153 LEU A CA 1
ATOM 1295 C C . LEU A 1 178 ? 18.555 -3.141 63.183 1.00 31.35 153 LEU A C 1
ATOM 1296 O O . LEU A 1 178 ? 19.461 -3.432 63.988 1.00 31.95 153 LEU A O 1
ATOM 1301 N N . LEU A 1 179 ? 17.674 -4.029 62.740 1.00 31.88 154 LEU A N 1
ATOM 1302 C CA . LEU A 1 179 ? 17.747 -5.419 63.141 1.00 32.27 154 LEU A CA 1
ATOM 1303 C C . LEU A 1 179 ? 18.293 -6.247 61.948 1.00 33.22 154 LEU A C 1
ATOM 1304 O O . LEU A 1 179 ? 17.807 -6.154 60.821 1.00 32.35 154 LEU A O 1
ATOM 1309 N N . ARG A 1 180 ? 19.346 -7.019 62.178 1.00 33.14 155 ARG A N 1
ATOM 1310 C CA . ARG A 1 180 ? 20.028 -7.723 61.105 1.00 34.71 155 ARG A CA 1
ATOM 1311 C C . ARG A 1 180 ? 20.229 -9.188 61.439 1.00 35.46 155 ARG A C 1
ATOM 1312 O O . ARG A 1 180 ? 20.797 -9.507 62.470 1.00 36.70 155 ARG A O 1
ATOM 1320 N N . ILE A 1 181 ? 19.764 -10.084 60.581 1.00 36.10 156 ILE A N 1
ATOM 1321 C CA . ILE A 1 181 ? 19.804 -11.529 60.866 1.00 36.97 156 ILE A CA 1
ATOM 1322 C C . ILE A 1 181 ? 20.643 -12.178 59.794 1.00 38.09 156 ILE A C 1
ATOM 1323 O O . ILE A 1 181 ? 20.537 -11.816 58.608 1.00 34.62 156 ILE A O 1
ATOM 1328 N N . GLY A 1 182 ? 21.467 -13.164 60.178 1.00 38.91 157 GLY A N 1
ATOM 1329 C CA . GLY A 1 182 ? 22.320 -13.810 59.209 1.00 40.40 157 GLY A CA 1
ATOM 1330 C C . GLY A 1 182 ? 23.694 -14.077 59.818 1.00 43.20 157 GLY A C 1
ATOM 1331 O O . GLY A 1 182 ? 23.909 -13.733 60.989 1.00 43.62 157 GLY A O 1
ATOM 1332 N N . PRO A 1 183 ? 24.631 -14.667 59.034 1.00 43.54 158 PRO A N 1
ATOM 1333 C CA . PRO A 1 183 ? 24.429 -15.179 57.666 1.00 43.78 158 PRO A CA 1
ATOM 1334 C C . PRO A 1 183 ? 23.517 -16.414 57.641 1.00 43.68 158 PRO A C 1
ATOM 1335 O O . PRO A 1 183 ? 23.455 -17.141 58.618 1.00 44.02 158 PRO A O 1
ATOM 1339 N N . PHE A 1 184 ? 22.762 -16.600 56.565 1.00 43.32 159 PHE A N 1
ATOM 1340 C CA . PHE A 1 184 ? 22.002 -17.819 56.398 1.00 43.90 159 PHE A CA 1
ATOM 1341 C C . PHE A 1 184 ? 22.979 -18.745 55.698 1.00 45.14 159 PHE A C 1
ATOM 1342 O O . PHE A 1 184 ? 23.746 -18.269 54.855 1.00 45.26 159 PHE A O 1
ATOM 1350 N N . ARG B 1 26 ? 23.511 27.171 39.751 1.00 44.62 1 ARG B N 1
ATOM 1351 C CA . ARG B 1 26 ? 23.569 27.632 41.178 1.00 45.47 1 ARG B CA 1
ATOM 1352 C C . ARG B 1 26 ? 23.250 26.491 42.168 1.00 43.19 1 ARG B C 1
ATOM 1353 O O . ARG B 1 26 ? 23.609 26.576 43.335 1.00 43.86 1 ARG B O 1
ATOM 1361 N N . TYR B 1 27 ? 22.573 25.443 41.707 1.00 39.97 2 TYR B N 1
ATOM 1362 C CA . TYR B 1 27 ? 22.325 24.277 42.557 1.00 37.56 2 TYR B CA 1
ATOM 1363 C C . TYR B 1 27 ? 23.419 23.230 42.452 1.00 35.85 2 TYR B C 1
ATOM 1364 O O . TYR B 1 27 ? 23.903 22.968 41.366 1.00 34.47 2 TYR B O 1
ATOM 1373 N N . HIS B 1 28 ? 23.763 22.605 43.579 1.00 33.63 3 HIS B N 1
ATOM 1374 C CA . HIS B 1 28 ? 24.671 21.474 43.560 1.00 33.75 3 HIS B CA 1
ATOM 1375 C C . HIS B 1 28 ? 23.838 20.191 43.569 1.00 32.44 3 HIS B C 1
ATOM 1376 O O . HIS B 1 28 ? 23.015 19.995 44.474 1.00 31.09 3 HIS B O 1
ATOM 1383 N N . LEU B 1 29 ? 23.988 19.351 42.543 1.00 30.58 4 LEU B N 1
ATOM 1384 C CA . LEU B 1 29 ? 23.249 18.064 42.507 1.00 30.63 4 LEU B CA 1
ATOM 1385 C C . LEU B 1 29 ? 24.141 16.978 43.022 1.00 30.87 4 LEU B C 1
ATOM 1386 O O . LEU B 1 29 ? 25.342 16.902 42.644 1.00 30.09 4 LEU B O 1
ATOM 1391 N N . ARG B 1 30 ? 23.588 16.128 43.871 1.00 29.58 5 ARG B N 1
ATOM 1392 C CA . ARG B 1 30 ? 24.347 15.072 44.495 1.00 30.56 5 ARG B CA 1
ATOM 1393 C C . ARG B 1 30 ? 23.365 14.010 44.991 1.00 30.64 5 ARG B C 1
ATOM 1394 O O . ARG B 1 30 ? 22.128 14.300 45.184 1.00 29.14 5 ARG B O 1
ATOM 1402 N N . PRO B 1 31 ? 23.867 12.779 45.220 1.00 30.32 6 PRO B N 1
ATOM 1403 C CA . PRO B 1 31 ? 22.959 11.813 45.833 1.00 29.18 6 PRO B CA 1
ATOM 1404 C C . PRO B 1 31 ? 22.517 12.259 47.223 1.00 28.73 6 PRO B C 1
ATOM 1405 O O . PRO B 1 31 ? 23.258 13.013 47.916 1.00 27.79 6 PRO B O 1
ATOM 1409 N N . PRO B 1 32 ? 21.308 11.835 47.635 1.00 28.08 7 PRO B N 1
ATOM 1410 C CA . PRO B 1 32 ? 20.877 12.151 48.972 1.00 28.25 7 PRO B CA 1
ATOM 1411 C C . PRO B 1 32 ? 21.625 11.302 50.028 1.00 28.38 7 PRO B C 1
ATOM 1412 O O . PRO B 1 32 ? 22.161 10.241 49.703 1.00 28.22 7 PRO B O 1
ATOM 1416 N N A ARG B 1 33 ? 21.666 11.794 51.259 0.50 28.42 8 ARG B N 1
ATOM 1417 N N B ARG B 1 33 ? 21.654 11.830 51.251 0.50 28.75 8 ARG B N 1
ATOM 1418 C CA A ARG B 1 33 ? 22.236 11.107 52.406 0.50 29.28 8 ARG B CA 1
ATOM 1419 C CA B ARG B 1 33 ? 22.209 11.231 52.458 0.50 29.90 8 ARG B CA 1
ATOM 1420 C C A ARG B 1 33 ? 21.194 11.116 53.510 0.50 29.50 8 ARG B C 1
ATOM 1421 C C B ARG B 1 33 ? 21.104 11.035 53.460 0.50 29.88 8 ARG B C 1
ATOM 1422 O O A ARG B 1 33 ? 20.249 11.916 53.468 0.50 30.65 8 ARG B O 1
ATOM 1423 O O B ARG B 1 33 ? 20.028 11.631 53.310 0.50 30.77 8 ARG B O 1
ATOM 1438 N N . ARG B 1 34 ? 21.367 10.247 54.504 1.00 30.14 9 ARG B N 1
ATOM 1439 C CA . ARG B 1 34 ? 20.378 10.074 55.584 1.00 30.11 9 ARG B CA 1
ATOM 1440 C C . ARG B 1 34 ? 19.897 11.407 56.183 1.00 31.18 9 ARG B C 1
ATOM 1441 O O . ARG B 1 34 ? 18.674 11.594 56.396 1.00 30.74 9 ARG B O 1
ATOM 1449 N N . ASN B 1 35 ? 20.836 12.348 56.393 1.00 30.08 10 ASN B N 1
ATOM 1450 C CA . ASN B 1 35 ? 20.476 13.612 57.011 1.00 30.93 10 ASN B CA 1
ATOM 1451 C C . ASN B 1 35 ? 19.678 14.528 56.109 1.00 30.30 10 ASN B C 1
ATOM 1452 O O . ASN B 1 35 ? 19.255 15.617 56.563 1.00 31.25 10 ASN B O 1
ATOM 1457 N N . ASP B 1 36 ? 19.482 14.118 54.850 1.00 28.95 11 ASP B N 1
ATOM 1458 C CA . ASP B 1 36 ? 18.626 14.857 53.931 1.00 29.00 11 ASP B CA 1
ATOM 1459 C C . ASP B 1 36 ? 17.144 14.412 54.021 1.00 30.60 11 ASP B C 1
ATOM 1460 O O . ASP B 1 36 ? 16.273 15.106 53.467 1.00 29.50 11 ASP B O 1
ATOM 1465 N N . GLY B 1 37 ? 16.874 13.239 54.619 1.00 29.91 12 GLY B N 1
ATOM 1466 C CA . GLY B 1 37 ? 15.516 12.621 54.540 1.00 29.52 12 GLY B CA 1
ATOM 1467 C C . GLY B 1 37 ? 14.405 13.532 55.040 1.00 28.96 12 GLY B C 1
ATOM 1468 O O . GLY B 1 37 ? 13.355 13.629 54.381 1.00 28.40 12 GLY B O 1
ATOM 1469 N N . ALA B 1 38 ? 14.621 14.192 56.195 1.00 28.70 13 ALA B N 1
ATOM 1470 C CA . ALA B 1 38 ? 13.618 15.108 56.787 1.00 29.80 13 ALA B CA 1
ATOM 1471 C C . ALA B 1 38 ? 13.365 16.258 55.830 1.00 29.18 13 ALA B C 1
ATOM 1472 O O . ALA B 1 38 ? 12.212 16.629 55.575 1.00 28.75 13 ALA B O 1
ATOM 1474 N N . ALA B 1 39 ? 14.430 16.747 55.224 1.00 27.50 14 ALA B N 1
ATOM 1475 C CA . ALA B 1 39 ? 14.296 17.900 54.332 1.00 25.66 14 ALA B CA 1
ATOM 1476 C C . ALA B 1 39 ? 13.633 17.536 53.028 1.00 26.37 14 ALA B C 1
ATOM 1477 O O . ALA B 1 39 ? 12.912 18.360 52.442 1.00 26.31 14 ALA B O 1
ATOM 1479 N N . ILE B 1 40 ? 13.903 16.342 52.509 1.00 24.22 15 ILE B N 1
ATOM 1480 C CA . ILE B 1 40 ? 13.241 15.869 51.287 1.00 25.01 15 ILE B CA 1
ATOM 1481 C C . ILE B 1 40 ? 11.749 15.680 51.536 1.00 26.65 15 ILE B C 1
ATOM 1482 O O . ILE B 1 40 ? 10.954 16.044 50.703 1.00 26.95 15 ILE B O 1
ATOM 1487 N N . HIS B 1 41 ? 11.383 15.142 52.699 1.00 25.86 16 HIS B N 1
ATOM 1488 C CA . HIS B 1 41 ? 9.958 14.936 53.050 1.00 26.28 16 HIS B CA 1
ATOM 1489 C C . HIS B 1 41 ? 9.273 16.305 53.080 1.00 25.44 16 HIS B C 1
ATOM 1490 O O . HIS B 1 41 ? 8.191 16.488 52.537 1.00 25.06 16 HIS B O 1
ATOM 1497 N N . GLN B 1 42 ? 9.900 17.274 53.721 1.00 25.93 17 GLN B N 1
ATOM 1498 C CA . GLN B 1 42 ? 9.370 18.641 53.726 1.00 25.96 17 GLN B CA 1
ATOM 1499 C C . GLN B 1 42 ? 9.292 19.302 52.356 1.00 24.36 17 GLN B C 1
ATOM 1500 O O . GLN B 1 42 ? 8.320 20.024 52.071 1.00 25.78 17 GLN B O 1
ATOM 1506 N N . LEU B 1 43 ? 10.284 19.095 51.522 1.00 25.45 18 LEU B N 1
ATOM 1507 C CA . LEU B 1 43 ? 10.220 19.609 50.174 1.00 25.08 18 LEU B CA 1
ATOM 1508 C C . LEU B 1 43 ? 9.032 18.993 49.461 1.00 26.00 18 LEU B C 1
ATOM 1509 O O . LEU B 1 43 ? 8.270 19.692 48.809 1.00 26.08 18 LEU B O 1
ATOM 1514 N N . VAL B 1 44 ? 8.900 17.648 49.501 1.00 23.78 19 VAL B N 1
ATOM 1515 C CA . VAL B 1 44 ? 7.736 17.048 48.836 1.00 25.10 19 VAL B CA 1
ATOM 1516 C C . VAL B 1 44 ? 6.402 17.657 49.365 1.00 24.90 19 VAL B C 1
ATOM 1517 O O . VAL B 1 44 ? 5.492 17.960 48.597 1.00 24.79 19 VAL B O 1
ATOM 1521 N N . SER B 1 45 ? 6.267 17.778 50.679 1.00 25.60 20 SER B N 1
ATOM 1522 C CA . SER B 1 45 ? 5.084 18.408 51.222 1.00 26.10 20 SER B CA 1
ATOM 1523 C C . SER B 1 45 ? 4.835 19.795 50.584 1.00 25.68 20 SER B C 1
ATOM 1524 O O . SER B 1 45 ? 3.690 20.150 50.297 1.00 24.84 20 SER B O 1
ATOM 1527 N N . GLU B 1 46 ? 5.903 20.546 50.344 1.00 27.02 21 GLU B N 1
ATOM 1528 C CA . GLU B 1 46 ? 5.781 21.945 49.824 1.00 28.80 21 GLU B CA 1
ATOM 1529 C C . GLU B 1 46 ? 5.614 22.015 48.309 1.00 27.62 21 GLU B C 1
ATOM 1530 O O . GLU B 1 46 ? 5.610 23.109 47.722 1.00 27.60 21 GLU B O 1
ATOM 1536 N N . CYS B 1 47 ? 5.558 20.841 47.674 1.00 27.36 22 CYS B N 1
ATOM 1537 C CA . CYS B 1 47 ? 5.337 20.713 46.230 1.00 27.88 22 CYS B CA 1
ATOM 1538 C C . CYS B 1 47 ? 4.031 19.918 45.926 1.00 27.47 22 CYS B C 1
ATOM 1539 O O . CYS B 1 47 ? 4.066 18.893 45.228 1.00 27.81 22 CYS B O 1
ATOM 1542 N N . PRO B 1 48 ? 2.875 20.388 46.437 1.00 27.60 23 PRO B N 1
ATOM 1543 C CA . PRO B 1 48 ? 1.607 19.757 46.064 1.00 27.02 23 PRO B CA 1
ATOM 1544 C C . PRO B 1 48 ? 1.445 19.938 44.538 1.00 30.00 23 PRO B C 1
ATOM 1545 O O . PRO B 1 48 ? 1.890 20.969 44.002 1.00 29.40 23 PRO B O 1
ATOM 1549 N N . PRO B 1 49 ? 0.771 18.996 43.865 1.00 29.73 24 PRO B N 1
ATOM 1550 C CA . PRO B 1 49 ? 0.025 17.920 44.527 1.00 30.01 24 PRO B CA 1
ATOM 1551 C C . PRO B 1 49 ? 0.756 16.586 44.711 1.00 29.48 24 PRO B C 1
ATOM 1552 O O . PRO B 1 49 ? 0.094 15.532 44.739 1.00 30.37 24 PRO B O 1
ATOM 1556 N N . LEU B 1 50 ? 2.076 16.578 44.810 1.00 27.19 25 LEU B N 1
ATOM 1557 C CA . LEU B 1 50 ? 2.747 15.292 44.953 1.00 27.48 25 LEU B CA 1
ATOM 1558 C C . LEU B 1 50 ? 2.202 14.589 46.197 1.00 28.29 25 LEU B C 1
ATOM 1559 O O . LEU B 1 50 ? 1.951 15.265 47.227 1.00 27.21 25 LEU B O 1
ATOM 1564 N N . ASP B 1 51 ? 2.056 13.268 46.103 1.00 25.90 26 ASP B N 1
ATOM 1565 C CA . ASP B 1 51 ? 1.618 12.446 47.267 1.00 29.66 26 ASP B CA 1
ATOM 1566 C C . ASP B 1 51 ? 2.689 12.565 48.383 1.00 28.66 26 ASP B C 1
ATOM 1567 O O . ASP B 1 51 ? 3.889 12.523 48.067 1.00 29.99 26 ASP B O 1
ATOM 1572 N N . LEU B 1 52 ? 2.311 12.813 49.635 1.00 27.57 27 LEU B N 1
ATOM 1573 C CA . LEU B 1 52 ? 3.341 12.909 50.686 1.00 27.25 27 LEU B CA 1
ATOM 1574 C C . LEU B 1 52 ? 3.447 11.500 51.327 1.00 27.65 27 LEU B C 1
ATOM 1575 O O . LEU B 1 52 ? 2.552 11.096 52.114 1.00 28.25 27 LEU B O 1
ATOM 1580 N N . ASN B 1 53 ? 4.494 10.775 50.999 1.00 24.73 28 ASN B N 1
ATOM 1581 C CA . ASN B 1 53 ? 4.725 9.456 51.668 1.00 26.08 28 ASN B CA 1
ATOM 1582 C C . ASN B 1 53 ? 5.271 9.648 53.080 1.00 25.61 28 ASN B C 1
ATOM 1583 O O . ASN B 1 53 ? 5.539 10.783 53.446 1.00 25.37 28 ASN B O 1
ATOM 1588 N N . SER B 1 54 ? 5.377 8.587 53.882 1.00 24.75 29 SER B N 1
ATOM 1589 C CA . SER B 1 54 ? 5.837 8.730 55.283 1.00 24.38 29 SER B CA 1
ATOM 1590 C C . SER B 1 54 ? 7.295 9.195 55.245 1.00 24.63 29 SER B C 1
ATOM 1591 O O . SER B 1 54 ? 8.041 8.885 54.290 1.00 24.11 29 SER B O 1
ATOM 1594 N N . LEU B 1 55 ? 7.716 9.957 56.259 1.00 25.01 30 LEU B N 1
ATOM 1595 C CA . LEU B 1 55 ? 9.127 10.280 56.398 1.00 25.60 30 LEU B CA 1
ATOM 1596 C C . LEU B 1 55 ? 10.057 9.069 56.281 1.00 25.47 30 LEU B C 1
ATOM 1597 O O . LEU B 1 55 ? 11.069 9.179 55.607 1.00 26.71 30 LEU B O 1
ATOM 1602 N N . TYR B 1 56 ? 9.682 7.943 56.901 1.00 24.67 31 TYR B N 1
ATOM 1603 C CA . TYR B 1 56 ? 10.459 6.710 56.841 1.00 25.14 31 TYR B CA 1
ATOM 1604 C C . TYR B 1 56 ? 10.658 6.289 55.399 1.00 25.79 31 TYR B C 1
ATOM 1605 O O . TYR B 1 56 ? 11.731 5.822 55.056 1.00 25.20 31 TYR B O 1
ATOM 1614 N N . ALA B 1 57 ? 9.617 6.389 54.553 1.00 25.38 32 ALA B N 1
ATOM 1615 C CA . ALA B 1 57 ? 9.854 6.058 53.149 1.00 25.64 32 ALA B CA 1
ATOM 1616 C C . ALA B 1 57 ? 10.934 6.858 52.460 1.00 27.11 32 ALA B C 1
ATOM 1617 O O . ALA B 1 57 ? 11.717 6.276 51.670 1.00 25.02 32 ALA B O 1
ATOM 1619 N N . TYR B 1 58 ? 10.971 8.185 52.699 1.00 24.84 33 TYR B N 1
ATOM 1620 C CA . TYR B 1 58 ? 12.055 9.009 52.189 1.00 26.98 33 TYR B CA 1
ATOM 1621 C C . TYR B 1 58 ? 13.424 8.603 52.757 1.00 25.57 33 TYR B C 1
ATOM 1622 O O . TYR B 1 58 ? 14.429 8.583 52.025 1.00 25.31 33 TYR B O 1
ATOM 1631 N N . LEU B 1 59 ? 13.466 8.274 54.040 1.00 24.00 34 LEU B N 1
ATOM 1632 C CA . LEU B 1 59 ? 14.729 7.772 54.613 1.00 25.67 34 LEU B CA 1
ATOM 1633 C C . LEU B 1 59 ? 15.216 6.482 53.931 1.00 25.87 34 LEU B C 1
ATOM 1634 O O . LEU B 1 59 ? 16.406 6.314 53.677 1.00 25.93 34 LEU B O 1
ATOM 1639 N N . LEU B 1 60 ? 14.306 5.593 53.580 1.00 26.08 35 LEU B N 1
ATOM 1640 C CA . LEU B 1 60 ? 14.670 4.367 52.857 1.00 26.47 35 LEU B CA 1
ATOM 1641 C C . LEU B 1 60 ? 15.214 4.676 51.483 1.00 26.19 35 LEU B C 1
ATOM 1642 O O . LEU B 1 60 ? 16.162 4.028 51.036 1.00 27.95 35 LEU B O 1
ATOM 1647 N N . LEU B 1 61 ? 14.645 5.675 50.803 1.00 26.55 36 LEU B N 1
ATOM 1648 C CA . LEU B 1 61 ? 15.247 6.116 49.534 1.00 27.83 36 LEU B CA 1
ATOM 1649 C C . LEU B 1 61 ? 16.698 6.573 49.772 1.00 26.54 36 LEU B C 1
ATOM 1650 O O . LEU B 1 61 ? 17.602 6.225 48.991 1.00 27.80 36 LEU B O 1
ATOM 1655 N N . CYS B 1 62 ? 16.932 7.379 50.808 1.00 26.61 37 CYS B N 1
ATOM 1656 C CA . CYS B 1 62 ? 18.305 7.804 51.081 1.00 26.58 37 CYS B CA 1
ATOM 1657 C C . CYS B 1 62 ? 19.222 6.638 51.395 1.00 26.89 37 CYS B C 1
ATOM 1658 O O . CYS B 1 62 ? 20.423 6.644 50.990 1.00 26.21 37 CYS B O 1
ATOM 1661 N N . GLU B 1 63 ? 18.721 5.653 52.154 1.00 24.68 38 GLU B N 1
ATOM 1662 C CA . GLU B 1 63 ? 19.537 4.545 52.575 1.00 26.58 38 GLU B CA 1
ATOM 1663 C C . GLU B 1 63 ? 19.825 3.492 51.498 1.00 25.67 38 GLU B C 1
ATOM 1664 O O . GLU B 1 63 ? 20.925 2.935 51.421 1.00 25.71 38 GLU B O 1
ATOM 1670 N N . HIS B 1 64 ? 18.836 3.206 50.693 1.00 25.32 39 HIS B N 1
ATOM 1671 C CA . HIS B 1 64 ? 18.954 2.111 49.776 1.00 25.31 39 HIS B CA 1
ATOM 1672 C C . HIS B 1 64 ? 19.054 2.476 48.340 1.00 24.66 39 HIS B C 1
ATOM 1673 O O . HIS B 1 64 ? 19.436 1.612 47.515 1.00 27.95 39 HIS B O 1
ATOM 1680 N N . HIS B 1 65 ? 18.626 3.687 47.981 1.00 25.33 40 HIS B N 1
ATOM 1681 C CA . HIS B 1 65 ? 18.536 4.092 46.576 1.00 25.64 40 HIS B CA 1
ATOM 1682 C C . HIS B 1 65 ? 19.271 5.337 46.270 1.00 26.44 40 HIS B C 1
ATOM 1683 O O . HIS B 1 65 ? 18.966 5.954 45.265 1.00 27.36 40 HIS B O 1
ATOM 1690 N N . ALA B 1 66 ? 20.316 5.672 47.054 1.00 25.48 41 ALA B N 1
ATOM 1691 C CA . ALA B 1 66 ? 20.893 6.986 46.888 1.00 29.05 41 ALA B CA 1
ATOM 1692 C C . ALA B 1 66 ? 21.514 7.131 45.487 1.00 29.02 41 ALA B C 1
ATOM 1693 O O . ALA B 1 66 ? 21.502 8.192 44.915 1.00 30.91 41 ALA B O 1
ATOM 1695 N N A HIS B 1 67 ? 22.090 6.047 44.969 0.50 29.96 42 HIS B N 1
ATOM 1696 N N B HIS B 1 67 ? 22.069 6.039 44.981 0.50 29.76 42 HIS B N 1
ATOM 1697 C CA A HIS B 1 67 ? 22.820 6.075 43.678 0.50 31.16 42 HIS B CA 1
ATOM 1698 C CA B HIS B 1 67 ? 22.794 5.991 43.695 0.50 30.88 42 HIS B CA 1
ATOM 1699 C C A HIS B 1 67 ? 21.905 6.299 42.476 0.50 30.66 42 HIS B C 1
ATOM 1700 C C B HIS B 1 67 ? 21.908 6.260 42.486 0.50 30.45 42 HIS B C 1
ATOM 1701 O O A HIS B 1 67 ? 22.388 6.573 41.361 0.50 29.99 42 HIS B O 1
ATOM 1702 O O B HIS B 1 67 ? 22.413 6.540 41.381 0.50 29.88 42 HIS B O 1
ATOM 1715 N N . THR B 1 68 ? 20.593 6.182 42.685 1.00 30.54 43 THR B N 1
ATOM 1716 C CA . THR B 1 68 ? 19.630 6.404 41.620 1.00 30.06 43 THR B CA 1
ATOM 1717 C C . THR B 1 68 ? 18.695 7.566 41.958 1.00 29.78 43 THR B C 1
ATOM 1718 O O . THR B 1 68 ? 17.729 7.795 41.258 1.00 32.37 43 THR B O 1
ATOM 1722 N N . CYS B 1 69 ? 18.997 8.294 43.040 1.00 28.82 44 CYS B N 1
ATOM 1723 C CA . CYS B 1 69 ? 18.260 9.497 43.452 1.00 27.91 44 CYS B CA 1
ATOM 1724 C C . CYS B 1 69 ? 19.160 10.725 43.445 1.00 28.43 44 CYS B C 1
ATOM 1725 O O . CYS B 1 69 ? 20.401 10.612 43.361 1.00 27.39 44 CYS B O 1
ATOM 1728 N N . VAL B 1 70 ? 18.551 11.905 43.563 1.00 28.21 45 VAL B N 1
ATOM 1729 C CA . VAL B 1 70 ? 19.319 13.113 43.560 1.00 28.37 45 VAL B CA 1
ATOM 1730 C C . VAL B 1 70 ? 18.605 14.200 44.317 1.00 27.88 45 VAL B C 1
ATOM 1731 O O . VAL B 1 70 ? 17.357 14.215 44.334 1.00 28.03 45 VAL B O 1
ATOM 1735 N N . VAL B 1 71 ? 19.390 15.070 44.959 1.00 27.58 46 VAL B N 1
ATOM 1736 C CA . VAL B 1 71 ? 18.897 16.313 45.562 1.00 28.63 46 VAL B CA 1
ATOM 1737 C C . VAL B 1 71 ? 19.612 17.475 44.914 1.00 29.06 46 VAL B C 1
ATOM 1738 O O . VAL B 1 71 ? 20.752 17.351 44.408 1.00 28.94 46 VAL B O 1
ATOM 1742 N N . ALA B 1 72 ? 18.914 18.611 44.883 1.00 30.07 47 ALA B N 1
ATOM 1743 C CA . ALA B 1 72 ? 19.467 19.856 44.419 1.00 29.97 47 ALA B CA 1
ATOM 1744 C C . ALA B 1 72 ? 19.513 20.793 45.603 1.00 31.10 47 ALA B C 1
ATOM 1745 O O . ALA B 1 72 ? 18.476 21.087 46.238 1.00 32.21 47 ALA B O 1
ATOM 1747 N N . GLU B 1 73 ? 20.732 21.184 45.943 1.00 31.83 48 GLU B N 1
ATOM 1748 C CA . GLU B 1 73 ? 21.019 21.879 47.173 1.00 32.90 48 GLU B CA 1
ATOM 1749 C C . GLU B 1 73 ? 21.488 23.287 46.830 1.00 32.83 48 GLU B C 1
ATOM 1750 O O . GLU B 1 73 ? 22.423 23.472 46.019 1.00 31.55 48 GLU B O 1
ATOM 1756 N N . SER B 1 74 ? 20.828 24.267 47.437 1.00 32.89 49 SER B N 1
ATOM 1757 C CA . SER B 1 74 ? 21.186 25.669 47.253 1.00 33.77 49 SER B CA 1
ATOM 1758 C C . SER B 1 74 ? 22.519 26.017 47.926 1.00 34.23 49 SER B C 1
ATOM 1759 O O . SER B 1 74 ? 22.969 25.317 48.837 1.00 32.24 49 SER B O 1
ATOM 1762 N N . PRO B 1 75 ? 23.145 27.139 47.509 1.00 36.13 50 PRO B N 1
ATOM 1763 C CA . PRO B 1 75 ? 24.341 27.631 48.202 1.00 37.65 50 PRO B CA 1
ATOM 1764 C C . PRO B 1 75 ? 24.197 27.613 49.725 1.00 39.38 50 PRO B C 1
ATOM 1765 O O . PRO B 1 75 ? 25.140 27.227 50.445 1.00 39.92 50 PRO B O 1
ATOM 1769 N N . GLY B 1 76 ? 23.010 27.969 50.212 1.00 40.23 51 GLY B N 1
ATOM 1770 C CA . GLY B 1 76 ? 22.793 28.048 51.653 1.00 41.54 51 GLY B CA 1
ATOM 1771 C C . GLY B 1 76 ? 22.414 26.723 52.289 1.00 42.41 51 GLY B C 1
ATOM 1772 O O . GLY B 1 76 ? 22.152 26.686 53.497 1.00 43.61 51 GLY B O 1
ATOM 1773 N N . GLY B 1 77 ? 22.376 25.644 51.489 1.00 41.13 52 GLY B N 1
ATOM 1774 C CA . GLY B 1 77 ? 22.129 24.292 52.003 1.00 40.07 52 GLY B CA 1
ATOM 1775 C C . GLY B 1 77 ? 20.673 23.848 51.989 1.00 39.16 52 GLY B C 1
ATOM 1776 O O . GLY B 1 77 ? 20.310 22.843 52.587 1.00 38.78 52 GLY B O 1
ATOM 1777 N N . ARG B 1 78 ? 19.809 24.608 51.344 1.00 37.70 53 ARG B N 1
ATOM 1778 C CA . ARG B 1 78 ? 18.410 24.232 51.290 1.00 37.28 53 ARG B CA 1
ATOM 1779 C C . ARG B 1 78 ? 18.230 23.182 50.187 1.00 35.23 53 ARG B C 1
ATOM 1780 O O . ARG B 1 78 ? 18.833 23.278 49.134 1.00 33.46 53 ARG B O 1
ATOM 1788 N N . ILE B 1 79 ? 17.365 22.201 50.413 1.00 34.16 54 ILE B N 1
ATOM 1789 C CA . ILE B 1 79 ? 17.089 21.233 49.352 1.00 32.37 54 ILE B CA 1
ATOM 1790 C C . ILE B 1 79 ? 15.844 21.665 48.626 1.00 31.44 54 ILE B C 1
ATOM 1791 O O . ILE B 1 79 ? 14.731 21.630 49.193 1.00 28.91 54 ILE B O 1
ATOM 1796 N N . ASP B 1 80 ? 16.031 22.166 47.402 1.00 29.67 55 ASP B N 1
ATOM 1797 C CA . ASP B 1 80 ? 14.946 22.725 46.641 1.00 29.50 55 ASP B CA 1
ATOM 1798 C C . ASP B 1 80 ? 14.522 21.812 45.506 1.00 29.73 55 ASP B C 1
ATOM 1799 O O . ASP B 1 80 ? 13.563 22.130 44.796 1.00 29.74 55 ASP B O 1
ATOM 1804 N N . GLY B 1 81 ? 15.224 20.685 45.331 1.00 29.43 56 GLY B N 1
ATOM 1805 C CA . GLY B 1 81 ? 14.812 19.713 44.336 1.00 28.16 56 GLY B CA 1
ATOM 1806 C C . GLY B 1 81 ? 15.156 18.314 44.776 1.00 28.33 56 GLY B C 1
ATOM 1807 O O . GLY B 1 81 ? 16.147 18.102 45.487 1.00 28.94 56 GLY B O 1
ATOM 1808 N N . PHE B 1 82 ? 14.363 17.349 44.304 1.00 28.22 57 PHE B N 1
ATOM 1809 C CA . PHE B 1 82 ? 14.551 15.923 44.616 1.00 27.85 57 PHE B CA 1
ATOM 1810 C C . PHE B 1 82 ? 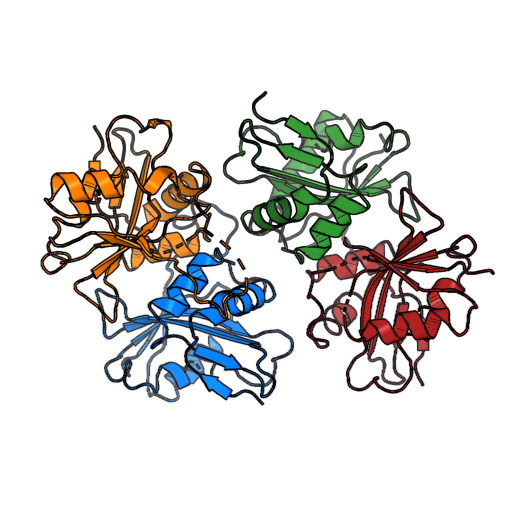13.976 15.084 43.499 1.00 29.54 57 PHE B C 1
ATOM 1811 O O . PHE B 1 82 ? 12.851 15.379 42.979 1.00 29.72 57 PHE B O 1
ATOM 1819 N N . VAL B 1 83 ? 14.689 14.000 43.180 1.00 28.33 58 VAL B N 1
ATOM 1820 C CA . VAL B 1 83 ? 14.139 12.975 42.315 1.00 28.49 58 VAL B CA 1
ATOM 1821 C C . VAL B 1 83 ? 14.341 11.603 42.947 1.00 28.62 58 VAL B C 1
ATOM 1822 O O . VAL B 1 83 ? 15.460 11.257 43.345 1.00 29.32 58 VAL B O 1
ATOM 1826 N N . SER B 1 84 ? 13.263 10.826 43.056 1.00 27.12 59 SER B N 1
ATOM 1827 C CA . SER B 1 84 ? 13.382 9.429 43.483 1.00 28.74 59 SER B CA 1
ATOM 1828 C C . SER B 1 84 ? 13.190 8.537 42.272 1.00 29.07 59 SER B C 1
ATOM 1829 O O . SER B 1 84 ? 12.253 8.733 41.461 1.00 28.55 59 SER B O 1
ATOM 1832 N N . ALA B 1 85 ? 14.091 7.560 42.136 1.00 30.23 60 ALA B N 1
ATOM 1833 C CA . ALA B 1 85 ? 14.108 6.662 41.000 1.00 29.25 60 ALA B CA 1
ATOM 1834 C C . ALA B 1 85 ? 14.841 5.398 41.371 1.00 28.74 60 ALA B C 1
ATOM 1835 O O . ALA B 1 85 ? 15.610 5.360 42.367 1.00 29.20 60 ALA B O 1
ATOM 1837 N N . TYR B 1 86 ? 14.588 4.324 40.618 1.00 28.27 61 TYR B N 1
ATOM 1838 C CA . TYR B 1 86 ? 15.307 3.060 40.854 1.00 29.07 61 TYR B CA 1
ATOM 1839 C C . TYR B 1 86 ? 15.224 2.215 39.587 1.00 27.46 61 TYR B C 1
ATOM 1840 O O . TYR B 1 86 ? 14.298 2.367 38.785 1.00 25.90 61 TYR B O 1
ATOM 1849 N N . LEU B 1 87 ? 16.190 1.314 39.434 1.00 28.27 62 LEU B N 1
ATOM 1850 C CA . LEU B 1 87 ? 16.130 0.359 38.316 1.00 29.78 62 LEU B CA 1
ATOM 1851 C C . LEU B 1 87 ? 15.064 -0.653 38.599 1.00 28.66 62 LEU B C 1
ATOM 1852 O O . LEU B 1 87 ? 14.886 -1.051 39.744 1.00 29.77 62 LEU B O 1
ATOM 1857 N N . LEU B 1 88 ? 14.378 -1.127 37.574 1.00 29.89 63 LEU B N 1
ATOM 1858 C CA . LEU B 1 88 ? 13.318 -2.102 37.863 1.00 30.56 63 LEU B CA 1
ATOM 1859 C C . LEU B 1 88 ? 14.007 -3.431 38.148 1.00 32.05 63 LEU B C 1
ATOM 1860 O O . LEU B 1 88 ? 14.851 -3.878 37.339 1.00 30.02 63 LEU B O 1
ATOM 1865 N N . PRO B 1 89 ? 13.693 -4.055 39.308 1.00 32.75 64 PRO B N 1
ATOM 1866 C CA . PRO B 1 89 ? 14.355 -5.325 39.606 1.00 33.54 64 PRO B CA 1
ATOM 1867 C C . PRO B 1 89 ? 14.205 -6.352 38.518 1.00 34.47 64 PRO B C 1
ATOM 1868 O O . PRO B 1 89 ? 15.162 -7.079 38.271 1.00 34.76 64 PRO B O 1
ATOM 1872 N N . THR B 1 90 ? 13.066 -6.401 37.841 1.00 35.60 65 THR B N 1
ATOM 1873 C CA . THR B 1 90 ? 12.915 -7.422 36.786 1.00 38.16 65 THR B CA 1
ATOM 1874 C C . THR B 1 90 ? 13.340 -6.989 35.405 1.00 38.57 65 THR B C 1
ATOM 1875 O O . THR B 1 90 ? 13.479 -7.836 34.511 1.00 39.44 65 THR B O 1
ATOM 1879 N N A ARG B 1 91 ? 13.555 -5.677 35.253 0.50 38.10 66 ARG B N 1
ATOM 1880 N N B ARG B 1 91 ? 13.503 -5.686 35.191 0.50 38.42 66 ARG B N 1
ATOM 1881 C CA A ARG B 1 91 ? 13.955 -5.056 33.991 0.50 37.88 66 ARG B CA 1
ATOM 1882 C CA B ARG B 1 91 ? 14.070 -5.204 33.934 0.50 38.47 66 ARG B CA 1
ATOM 1883 C C A ARG B 1 91 ? 15.075 -4.036 34.284 0.50 37.86 66 ARG B C 1
ATOM 1884 C C B ARG B 1 91 ? 15.074 -4.111 34.238 0.50 38.18 66 ARG B C 1
ATOM 1885 O O A ARG B 1 91 ? 14.828 -2.825 34.317 0.50 38.16 66 ARG B O 1
ATOM 1886 O O B ARG B 1 91 ? 14.744 -2.921 34.232 0.50 38.57 66 ARG B O 1
ATOM 1901 N N . PRO B 1 92 ? 16.308 -4.523 34.538 1.00 37.85 67 PRO B N 1
ATOM 1902 C CA . PRO B 1 92 ? 17.350 -3.606 34.941 1.00 38.05 67 PRO B CA 1
ATOM 1903 C C . PRO B 1 92 ? 17.838 -2.527 33.945 1.00 37.89 67 PRO B C 1
ATOM 1904 O O . PRO B 1 92 ? 18.538 -1.608 34.372 1.00 37.96 67 PRO B O 1
ATOM 1908 N N . ASP B 1 93 ? 17.457 -2.596 32.668 1.00 36.96 68 ASP B N 1
ATOM 1909 C CA . ASP B 1 93 ? 17.737 -1.507 31.727 1.00 36.71 68 ASP B CA 1
ATOM 1910 C C . ASP B 1 93 ? 16.654 -0.409 31.722 1.00 35.20 68 ASP B C 1
ATOM 1911 O O . ASP B 1 93 ? 16.671 0.469 30.851 1.00 35.16 68 ASP B O 1
ATOM 1916 N N . VAL B 1 94 ? 15.716 -0.452 32.679 1.00 32.00 69 VAL B N 1
ATOM 1917 C CA . VAL B 1 94 ? 14.652 0.543 32.750 1.00 30.61 69 VAL B CA 1
ATOM 1918 C C . VAL B 1 94 ? 14.843 1.273 34.051 1.00 29.75 69 VAL B C 1
ATOM 1919 O O . VAL B 1 94 ? 14.882 0.655 35.120 1.00 28.56 69 VAL B O 1
ATOM 1923 N N . LEU B 1 95 ? 14.997 2.592 33.969 1.00 29.51 70 LEU B N 1
ATOM 1924 C CA . LEU B 1 95 ? 14.997 3.417 35.192 1.00 29.49 70 LEU B CA 1
ATOM 1925 C C . LEU B 1 95 ? 13.560 3.913 35.420 1.00 28.67 70 LEU B C 1
ATOM 1926 O O . LEU B 1 95 ? 12.952 4.555 34.550 1.00 29.08 70 LEU B O 1
ATOM 1931 N N . PHE B 1 96 ? 13.013 3.586 36.575 1.00 27.69 71 PHE B N 1
ATOM 1932 C CA . PHE B 1 96 ? 11.676 4.014 36.932 1.00 27.51 71 PHE B CA 1
ATOM 1933 C C . PHE B 1 96 ? 11.735 5.228 37.867 1.00 27.99 71 PHE B C 1
ATOM 1934 O O . PHE B 1 96 ? 12.402 5.209 38.854 1.00 28.71 71 PHE B O 1
ATOM 1942 N N . VAL B 1 97 ? 11.085 6.290 37.483 1.00 27.63 72 VAL B N 1
ATOM 1943 C CA . VAL B 1 97 ? 11.092 7.551 38.212 1.00 28.14 72 VAL B CA 1
ATOM 1944 C C . VAL B 1 97 ? 9.796 7.635 38.992 1.00 27.60 72 VAL B C 1
ATOM 1945 O O . VAL B 1 97 ? 8.672 7.582 38.442 1.00 27.04 72 VAL B O 1
ATOM 1949 N N . TRP B 1 98 ? 9.954 7.706 40.310 1.00 28.89 73 TRP B N 1
ATOM 1950 C CA . TRP B 1 98 ? 8.837 7.763 41.222 1.00 30.07 73 TRP B CA 1
ATOM 1951 C C . TRP B 1 98 ? 8.336 9.206 41.408 1.00 31.88 73 TRP B C 1
ATOM 1952 O O . TRP B 1 98 ? 7.203 9.531 40.944 1.00 34.66 73 TRP B O 1
ATOM 1963 N N . GLN B 1 99 ? 9.079 10.073 42.101 1.00 29.09 74 GLN B N 1
ATOM 1964 C CA . GLN B 1 99 ? 8.609 11.493 42.291 1.00 29.10 74 GLN B CA 1
ATOM 1965 C C . GLN B 1 99 ? 9.711 12.465 41.856 1.00 28.91 74 GLN B C 1
ATOM 1966 O O . GLN B 1 99 ? 10.916 12.199 42.035 1.00 28.52 74 GLN B O 1
ATOM 1972 N N A VAL B 1 100 ? 9.258 13.593 41.293 0.50 28.85 75 VAL B N 1
ATOM 1973 N N B VAL B 1 100 ? 9.304 13.579 41.240 0.50 29.62 75 VAL B N 1
ATOM 1974 C CA A VAL B 1 100 ? 10.093 14.728 40.918 0.50 27.12 75 VAL B CA 1
ATOM 1975 C CA B VAL B 1 100 ? 10.211 14.693 40.971 0.50 28.61 75 VAL B CA 1
ATOM 1976 C C A VAL B 1 100 ? 9.526 15.936 41.670 0.50 27.31 75 VAL B C 1
ATOM 1977 C C B VAL B 1 100 ? 9.596 15.942 41.622 0.50 28.21 75 VAL B C 1
ATOM 1978 O O A VAL B 1 100 ? 8.345 16.287 41.475 0.50 27.59 75 VAL B O 1
ATOM 1979 O O B VAL B 1 100 ? 8.466 16.334 41.304 0.50 28.99 75 VAL B O 1
ATOM 1986 N N . ALA B 1 101 ? 10.310 16.511 42.576 1.00 26.86 76 ALA B N 1
ATOM 1987 C CA . ALA B 1 101 ? 9.868 17.666 43.343 1.00 28.16 76 ALA B CA 1
ATOM 1988 C C . ALA B 1 101 ? 10.773 18.848 43.040 1.00 29.36 76 ALA B C 1
ATOM 1989 O O . ALA B 1 101 ? 11.994 18.759 43.180 1.00 30.05 76 ALA B O 1
ATOM 1991 N N . VAL B 1 102 ? 10.187 19.959 42.619 1.00 29.32 77 VAL B N 1
ATOM 1992 C CA . VAL B 1 102 ? 10.932 21.188 42.502 1.00 31.49 77 VAL B CA 1
ATOM 1993 C C . VAL B 1 102 ? 10.168 22.304 43.175 1.00 30.63 77 VAL B C 1
ATOM 1994 O O . VAL B 1 102 ? 9.011 22.543 42.841 1.00 29.28 77 VAL B O 1
ATOM 1998 N N . HIS B 1 103 ? 10.799 22.928 44.168 1.00 30.82 78 HIS B N 1
ATOM 1999 C CA . HIS B 1 103 ? 10.169 23.937 44.975 1.00 29.93 78 HIS B CA 1
ATOM 2000 C C . HIS B 1 103 ? 9.857 25.166 44.109 1.00 31.55 78 HIS B C 1
ATOM 2001 O O . HIS B 1 103 ? 10.609 25.451 43.178 1.00 30.52 78 HIS B O 1
ATOM 2008 N N . SER B 1 104 ? 8.747 25.863 44.373 1.00 31.74 79 SER B N 1
ATOM 2009 C CA . SER B 1 104 ? 8.466 27.104 43.571 1.00 35.37 79 SER B CA 1
ATOM 2010 C C . SER B 1 104 ? 9.660 28.017 43.548 1.00 35.27 79 SER B C 1
ATOM 2011 O O . SER B 1 104 ? 9.923 28.639 42.519 1.00 37.47 79 SER B O 1
ATOM 2014 N N . ARG B 1 105 ? 10.431 28.090 44.630 1.00 35.89 80 ARG B N 1
ATOM 2015 C CA . ARG B 1 105 ? 11.516 29.071 44.639 1.00 37.31 80 ARG B CA 1
ATOM 2016 C C . ARG B 1 105 ? 12.591 28.674 43.643 1.00 38.58 80 ARG B C 1
ATOM 2017 O O . ARG B 1 105 ? 13.444 29.502 43.334 1.00 38.86 80 ARG B O 1
ATOM 2025 N N . ALA B 1 106 ? 12.546 27.434 43.123 1.00 38.52 81 ALA B N 1
ATOM 2026 C CA . ALA B 1 106 ? 13.579 26.945 42.200 1.00 39.85 81 ALA B CA 1
ATOM 2027 C C . ALA B 1 106 ? 13.131 26.826 40.740 1.00 41.62 81 ALA B C 1
ATOM 2028 O O . ALA B 1 106 ? 13.857 26.298 39.891 1.00 42.33 81 ALA B O 1
ATOM 2030 N N . ARG B 1 107 ? 11.934 27.291 40.434 1.00 43.28 82 ARG B N 1
ATOM 2031 C CA . ARG B 1 107 ? 11.445 27.221 39.066 1.00 45.47 82 ARG B CA 1
ATOM 2032 C C . ARG B 1 107 ? 12.257 28.130 38.114 1.00 45.35 82 ARG B C 1
ATOM 2033 O O . ARG B 1 107 ? 12.977 29.048 38.567 1.00 45.32 82 ARG B O 1
ATOM 2041 N N . GLY B 1 108 ? 12.143 27.854 36.811 1.00 46.02 83 GLY B N 1
ATOM 2042 C CA . GLY B 1 108 ? 12.882 28.583 35.766 1.00 46.43 83 GLY B CA 1
ATOM 2043 C C . GLY B 1 108 ? 14.387 28.313 35.692 1.00 46.98 83 GLY B C 1
ATOM 2044 O O . GLY B 1 108 ? 15.174 29.174 35.267 1.00 46.11 83 GLY B O 1
ATOM 2045 N N . HIS B 1 109 ? 14.788 27.117 36.102 1.00 46.27 84 HIS B N 1
ATOM 2046 C CA . HIS B 1 109 ? 16.157 26.669 35.938 1.00 46.81 84 HIS B CA 1
ATOM 2047 C C . HIS B 1 109 ? 16.127 25.298 35.226 1.00 45.39 84 HIS B C 1
ATOM 2048 O O . HIS B 1 109 ? 17.146 24.592 35.184 1.00 45.40 84 HIS B O 1
ATOM 2055 N N . ARG B 1 110 ? 14.958 24.882 34.750 1.00 43.40 85 ARG B N 1
ATOM 2056 C CA . ARG B 1 110 ? 14.766 23.512 34.259 1.00 42.42 85 ARG B CA 1
ATOM 2057 C C . ARG B 1 110 ? 15.469 22.455 35.132 1.00 39.38 85 ARG B C 1
ATOM 2058 O O . ARG B 1 110 ? 16.194 21.584 34.651 1.00 37.77 85 ARG B O 1
ATOM 2066 N N . LEU B 1 111 ? 15.250 22.595 36.432 1.00 36.20 86 LEU B N 1
ATOM 2067 C CA . LEU B 1 111 ? 15.848 21.729 37.442 1.00 35.49 86 LEU B CA 1
ATOM 2068 C C . LEU B 1 111 ? 15.398 20.262 37.355 1.00 34.11 86 LEU B C 1
ATOM 2069 O O . LEU B 1 111 ? 16.202 19.334 37.555 1.00 33.78 86 LEU B O 1
ATOM 2074 N N . GLY B 1 112 ? 14.122 20.012 37.075 1.00 32.32 87 GLY B N 1
ATOM 2075 C CA . GLY B 1 112 ? 13.660 18.598 36.990 1.00 32.93 87 GLY B CA 1
ATOM 2076 C C . GLY B 1 112 ? 14.445 17.851 35.899 1.00 32.75 87 GLY B C 1
ATOM 2077 O O . GLY B 1 112 ? 14.920 16.751 36.097 1.00 30.87 87 GLY B O 1
ATOM 2078 N N . ARG B 1 113 ? 14.643 18.496 34.745 1.00 31.65 88 ARG B N 1
ATOM 2079 C CA . ARG B 1 113 ? 15.336 17.880 33.645 1.00 31.95 88 ARG B CA 1
ATOM 2080 C C . ARG B 1 113 ? 16.810 17.666 33.971 1.00 31.25 88 ARG B C 1
ATOM 2081 O O . ARG B 1 113 ? 17.400 16.640 33.571 1.00 29.73 88 ARG B O 1
ATOM 2089 N N . ALA B 1 114 ? 17.411 18.679 34.610 1.00 29.61 89 ALA B N 1
ATOM 2090 C CA . ALA B 1 114 ? 18.822 18.653 35.053 1.00 29.41 89 ALA B CA 1
ATOM 2091 C C . ALA B 1 114 ? 19.048 17.526 36.050 1.00 29.76 89 ALA B C 1
ATOM 2092 O O . ALA B 1 114 ? 20.072 16.837 36.003 1.00 28.43 89 ALA B O 1
ATOM 2102 N N . LEU B 1 116 ? 17.169 14.706 36.370 1.00 28.64 91 LEU B N 1
ATOM 2103 C CA . LEU B 1 116 ? 17.044 13.385 35.643 1.00 31.06 91 LEU B CA 1
ATOM 2104 C C . LEU B 1 116 ? 18.295 13.058 34.825 1.00 31.54 91 LEU B C 1
ATOM 2105 O O . LEU B 1 116 ? 18.858 11.941 34.914 1.00 31.50 91 LEU B O 1
ATOM 2110 N N . GLY B 1 117 ? 18.747 14.043 34.056 1.00 31.17 92 GLY B N 1
ATOM 2111 C CA . GLY B 1 117 ? 20.006 13.938 33.309 1.00 31.40 92 GLY B CA 1
ATOM 2112 C C . GLY B 1 117 ? 21.158 13.551 34.210 1.00 31.61 92 GLY B C 1
ATOM 2113 O O . GLY B 1 117 ? 21.938 12.697 33.851 1.00 30.10 92 GLY B O 1
ATOM 2114 N N . HIS B 1 118 ? 21.261 14.166 35.387 1.00 31.77 93 HIS B N 1
ATOM 2115 C CA . HIS B 1 118 ? 22.343 13.854 36.327 1.00 31.82 93 HIS B CA 1
ATOM 2116 C C . HIS B 1 118 ? 22.312 12.383 36.806 1.00 31.55 93 HIS B C 1
ATOM 2117 O O . HIS B 1 118 ? 23.382 11.716 36.882 1.00 30.98 93 HIS B O 1
ATOM 2124 N N . ILE B 1 119 ? 21.121 11.877 37.146 1.00 30.22 94 ILE B N 1
ATOM 2125 C CA . ILE B 1 119 ? 20.954 10.477 37.483 1.00 30.51 94 ILE B CA 1
ATOM 2126 C C . ILE B 1 119 ? 21.414 9.551 36.332 1.00 32.36 94 ILE B C 1
ATOM 2127 O O . ILE B 1 119 ? 22.182 8.572 36.559 1.00 31.67 94 ILE B O 1
ATOM 2132 N N . LEU B 1 120 ? 20.976 9.884 35.109 1.00 32.34 95 LEU B N 1
ATOM 2133 C CA . LEU B 1 120 ? 21.247 9.033 33.918 1.00 33.54 95 LEU B CA 1
ATOM 2134 C C . LEU B 1 120 ? 22.691 8.982 33.506 1.00 34.09 95 LEU B C 1
ATOM 2135 O O . LEU B 1 120 ? 23.096 8.069 32.803 1.00 34.55 95 LEU B O 1
ATOM 2140 N N A GLU B 1 121 ? 23.469 9.973 33.924 0.50 34.54 96 GLU B N 1
ATOM 2141 N N B GLU B 1 121 ? 23.461 9.971 33.942 0.50 34.02 96 GLU B N 1
ATOM 2142 C CA A GLU B 1 121 ? 24.876 10.023 33.545 0.50 36.42 96 GLU B CA 1
ATOM 2143 C CA B GLU B 1 121 ? 24.875 10.061 33.598 0.50 35.49 96 GLU B CA 1
ATOM 2144 C C A GLU B 1 121 ? 25.767 9.252 34.526 0.50 36.30 96 GLU B C 1
ATOM 2145 C C B GLU B 1 121 ? 25.764 9.265 34.538 0.50 35.75 96 GLU B C 1
ATOM 2146 O O A GLU B 1 121 ? 26.953 9.107 34.292 0.50 36.54 96 GLU B O 1
ATOM 2147 O O B GLU B 1 121 ? 26.949 9.129 34.297 0.50 36.03 96 GLU B O 1
ATOM 2158 N N . ARG B 1 122 ? 25.180 8.718 35.594 1.00 36.25 97 ARG B N 1
ATOM 2159 C CA . ARG B 1 122 ? 25.925 7.929 36.566 1.00 37.09 97 ARG B CA 1
ATOM 2160 C C . ARG B 1 122 ? 26.320 6.536 36.097 1.00 38.01 97 ARG B C 1
ATOM 2161 O O . ARG B 1 122 ? 25.626 5.912 35.323 1.00 36.59 97 ARG B O 1
ATOM 2169 N N . GLN B 1 123 ? 27.443 6.057 36.616 1.00 39.47 98 GLN B N 1
ATOM 2170 C CA . GLN B 1 123 ? 27.927 4.712 36.382 1.00 41.46 98 GLN B CA 1
ATOM 2171 C C . GLN B 1 123 ? 26.846 3.630 36.628 1.00 40.79 98 GLN B C 1
ATOM 2172 O O . GLN B 1 123 ? 26.744 2.663 35.877 1.00 38.94 98 GLN B O 1
ATOM 2178 N N . GLU B 1 124 ? 26.007 3.798 37.656 1.00 40.60 99 GLU B N 1
ATOM 2179 C CA . GLU B 1 124 ? 24.989 2.780 37.931 1.00 40.76 99 GLU B CA 1
ATOM 2180 C C . GLU B 1 124 ? 23.917 2.758 36.843 1.00 40.13 99 GLU B C 1
ATOM 2181 O O . GLU B 1 124 ? 23.116 1.819 36.775 1.00 40.12 99 GLU B O 1
ATOM 2187 N N . CYS B 1 125 ? 23.869 3.806 36.029 1.00 37.89 100 CYS B N 1
ATOM 2188 C CA . CYS B 1 125 ? 22.848 3.898 34.989 1.00 37.90 100 CYS B CA 1
ATOM 2189 C C . CYS B 1 125 ? 23.391 3.644 33.597 1.00 37.02 100 CYS B C 1
ATOM 2190 O O . CYS B 1 125 ? 22.680 3.875 32.627 1.00 36.25 100 CYS B O 1
ATOM 2193 N N . ARG B 1 126 ? 24.632 3.150 33.499 1.00 36.71 101 ARG B N 1
ATOM 2194 C CA . ARG B 1 126 ? 25.256 2.941 32.184 1.00 37.23 101 ARG B CA 1
ATOM 2195 C C . ARG B 1 126 ? 24.488 2.080 31.215 1.00 36.88 101 ARG B C 1
ATOM 2196 O O . ARG B 1 126 ? 24.651 2.244 30.007 1.00 36.64 101 ARG B O 1
ATOM 2204 N N . HIS B 1 127 ? 23.703 1.131 31.715 1.00 36.84 102 HIS B N 1
ATOM 2205 C CA . HIS B 1 127 ? 22.989 0.228 30.809 1.00 37.65 102 HIS B CA 1
ATOM 2206 C C . HIS B 1 127 ? 21.505 0.560 30.643 1.00 36.72 102 HIS B C 1
ATOM 2207 O O . HIS B 1 127 ? 20.757 -0.201 30.023 1.00 36.91 102 HIS B O 1
ATOM 2214 N N . VAL B 1 128 ? 21.076 1.687 31.201 1.00 34.71 103 VAL B N 1
ATOM 2215 C CA . VAL B 1 128 ? 19.679 2.084 31.104 1.00 33.49 103 VAL B CA 1
ATOM 2216 C C . VAL B 1 128 ? 19.336 2.483 29.680 1.00 33.72 103 VAL B C 1
ATOM 2217 O O . VAL B 1 128 ? 20.005 3.349 29.118 1.00 33.60 103 VAL B O 1
ATOM 2221 N N A ARG B 1 129 ? 18.324 1.829 29.102 0.50 33.43 104 ARG B N 1
ATOM 2222 N N B ARG B 1 129 ? 18.301 1.863 29.108 0.50 34.22 104 ARG B N 1
ATOM 2223 C CA A ARG B 1 129 ? 17.853 2.121 27.743 0.50 33.61 104 ARG B CA 1
ATOM 2224 C CA B ARG B 1 129 ? 17.881 2.154 27.732 0.50 35.09 104 ARG B CA 1
ATOM 2225 C C A ARG B 1 129 ? 16.595 2.961 27.803 0.50 32.82 104 ARG B C 1
ATOM 2226 C C B ARG B 1 129 ? 16.446 2.673 27.696 0.50 34.94 104 ARG B C 1
ATOM 2227 O O A ARG B 1 129 ? 16.326 3.786 26.917 0.50 30.86 104 ARG B O 1
ATOM 2228 O O B ARG B 1 129 ? 15.896 2.933 26.627 0.50 34.78 104 ARG B O 1
ATOM 2243 N N A HIS B 1 130 ? 15.822 2.772 28.875 0.50 32.52 105 HIS B N 1
ATOM 2244 N N B HIS B 1 130 ? 15.833 2.863 28.865 0.50 35.15 105 HIS B N 1
ATOM 2245 C CA A HIS B 1 130 ? 14.451 3.273 28.923 0.50 32.22 105 HIS B CA 1
ATOM 2246 C CA B HIS B 1 130 ? 14.411 3.211 28.901 0.50 35.23 105 HIS B CA 1
ATOM 2247 C C A HIS B 1 130 ? 14.183 3.962 30.249 0.50 32.38 105 HIS B C 1
ATOM 2248 C C B HIS B 1 130 ? 14.101 3.882 30.244 0.50 34.18 105 HIS B C 1
ATOM 2249 O O A HIS B 1 130 ? 14.797 3.593 31.267 0.50 31.76 105 HIS B O 1
ATOM 2250 O O B HIS B 1 130 ? 14.652 3.447 31.270 0.50 33.40 105 HIS B O 1
ATOM 2263 N N . LEU B 1 131 ? 13.261 4.928 30.238 1.00 33.16 106 LEU B N 1
ATOM 2264 C CA . LEU B 1 131 ? 12.745 5.525 31.469 1.00 34.05 106 LEU B CA 1
ATOM 2265 C C . LEU B 1 131 ? 11.238 5.259 31.537 1.00 33.70 106 LEU B C 1
ATOM 2266 O O . LEU B 1 131 ? 10.570 5.292 30.496 1.00 32.93 106 LEU B O 1
ATOM 2271 N N . GLU B 1 132 ? 10.692 5.025 32.746 1.00 31.99 107 GLU B N 1
ATOM 2272 C CA . GLU B 1 132 ? 9.261 4.876 32.915 1.00 30.17 107 GLU B CA 1
ATOM 2273 C C . GLU B 1 132 ? 8.861 5.708 34.122 1.00 30.14 107 GLU B C 1
ATOM 2274 O O . GLU B 1 132 ? 9.654 5.843 35.069 1.00 29.34 107 GLU B O 1
ATOM 2280 N N . THR B 1 133 ? 7.665 6.297 34.078 1.00 28.74 108 THR B N 1
ATOM 2281 C CA . THR B 1 133 ? 7.120 6.921 35.271 1.00 29.28 108 THR B CA 1
ATOM 2282 C C . THR B 1 133 ? 5.618 6.927 35.076 1.00 30.87 108 THR B C 1
ATOM 2283 O O . THR B 1 133 ? 5.151 6.526 34.015 1.00 30.96 108 THR B O 1
ATOM 2287 N N . THR B 1 134 ? 4.853 7.309 36.075 1.00 30.24 109 THR B N 1
ATOM 2288 C CA . THR B 1 134 ? 3.424 7.489 35.832 1.00 33.50 109 THR B CA 1
ATOM 2289 C C . THR B 1 134 ? 3.050 8.937 36.040 1.00 34.08 109 THR B C 1
ATOM 2290 O O . THR B 1 134 ? 3.692 9.678 36.825 1.00 33.92 109 THR B O 1
ATOM 2294 N N . VAL B 1 135 ? 2.037 9.365 35.319 1.00 34.05 110 VAL B N 1
ATOM 2295 C CA . VAL B 1 135 ? 1.562 10.719 35.452 1.00 35.96 110 VAL B CA 1
ATOM 2296 C C . VAL B 1 135 ? 0.082 10.581 35.742 1.00 37.71 110 VAL B C 1
ATOM 2297 O O . VAL B 1 135 ? -0.648 9.846 35.053 1.00 37.14 110 VAL B O 1
ATOM 2301 N N . GLY B 1 136 ? -0.354 11.250 36.801 1.00 38.33 111 GLY B N 1
ATOM 2302 C CA . GLY B 1 136 ? -1.775 11.295 37.140 1.00 41.52 111 GLY B CA 1
ATOM 2303 C C . GLY B 1 136 ? -1.979 12.503 38.053 1.00 43.52 111 GLY B C 1
ATOM 2304 O O . GLY B 1 136 ? -1.226 13.498 37.912 1.00 44.57 111 GLY B O 1
ATOM 2305 N N . PRO B 1 137 ? -2.950 12.424 38.984 0.65 42.79 112 PRO B N 1
ATOM 2306 C CA . PRO B 1 137 ? -3.376 13.600 39.742 0.65 43.43 112 PRO B CA 1
ATOM 2307 C C . PRO B 1 137 ? -2.246 14.330 40.475 0.65 43.72 112 PRO B C 1
ATOM 2308 O O . PRO B 1 137 ? -2.283 15.539 40.637 0.65 44.00 112 PRO B O 1
ATOM 2312 N N . ASP B 1 138 ? -1.222 13.603 40.876 1.00 44.80 113 ASP B N 1
ATOM 2313 C CA . ASP B 1 138 ? -0.219 14.146 41.783 1.00 46.23 113 ASP B CA 1
ATOM 2314 C C . ASP B 1 138 ? 0.970 14.783 41.046 1.00 45.25 113 ASP B C 1
ATOM 2315 O O . ASP B 1 138 ? 1.868 15.365 41.685 1.00 44.26 113 ASP B O 1
ATOM 2320 N N . ASN B 1 139 ? 1.010 14.649 39.715 1.00 44.24 114 ASN B N 1
ATOM 2321 C CA . ASN B 1 139 ? 2.207 15.041 38.992 1.00 44.19 114 ASN B CA 1
ATOM 2322 C C . ASN B 1 139 ? 2.022 15.316 37.515 1.00 44.35 114 ASN B C 1
ATOM 2323 O O . ASN B 1 139 ? 2.886 14.927 36.727 1.00 43.53 114 ASN B O 1
ATOM 2328 N N . GLN B 1 140 ? 0.964 16.047 37.154 1.00 44.70 115 GLN B N 1
ATOM 2329 C CA . GLN B 1 140 ? 0.797 16.425 35.758 1.00 46.24 115 GLN B CA 1
ATOM 2330 C C . GLN B 1 140 ? 1.903 17.325 35.216 1.00 47.51 115 GLN B C 1
ATOM 2331 O O . GLN B 1 140 ? 2.212 17.261 34.018 1.00 47.32 115 GLN B O 1
ATOM 2337 N N . ALA B 1 141 ? 2.496 18.164 36.091 1.00 48.01 116 ALA B N 1
ATOM 2338 C CA . ALA B 1 141 ? 3.567 19.114 35.686 1.00 47.59 116 ALA B CA 1
ATOM 2339 C C . ALA B 1 141 ? 4.835 18.386 35.281 1.00 46.50 116 ALA B C 1
ATOM 2340 O O . ALA B 1 141 ? 5.654 18.920 34.522 1.00 47.30 116 ALA B O 1
ATOM 2342 N N . SER B 1 142 ? 4.970 17.163 35.799 1.00 44.31 117 SER B N 1
ATOM 2343 C CA . SER B 1 142 ? 5.927 16.151 35.352 1.00 43.85 117 SER B CA 1
ATOM 2344 C C . SER B 1 142 ? 6.057 15.956 33.847 1.00 40.30 117 SER B C 1
ATOM 2345 O O . SER B 1 142 ? 7.128 15.613 33.375 1.00 40.94 117 SER B O 1
ATOM 2348 N N . ARG B 1 143 ? 4.980 16.069 33.080 1.00 38.24 118 ARG B N 1
ATOM 2349 C CA . ARG B 1 143 ? 5.081 15.671 31.655 1.00 34.32 118 ARG B CA 1
ATOM 2350 C C . ARG B 1 143 ? 6.108 16.521 30.950 1.00 34.98 118 ARG B C 1
ATOM 2351 O O . ARG B 1 143 ? 6.858 16.021 30.121 1.00 33.61 118 ARG B O 1
ATOM 2359 N N A ARG B 1 144 ? 6.144 17.818 31.252 0.50 35.73 119 ARG B N 1
ATOM 2360 N N B ARG B 1 144 ? 6.121 17.810 31.282 0.50 35.75 119 ARG B N 1
ATOM 2361 C CA A ARG B 1 144 ? 7.107 18.697 30.566 0.50 37.09 119 ARG B CA 1
ATOM 2362 C CA B ARG B 1 144 ? 7.067 18.776 30.703 0.50 37.24 119 ARG B CA 1
ATOM 2363 C C A ARG B 1 144 ? 8.552 18.306 30.892 0.50 36.96 119 ARG B C 1
ATOM 2364 C C B ARG B 1 144 ? 8.512 18.342 30.916 0.50 37.04 119 ARG B C 1
ATOM 2365 O O A ARG B 1 144 ? 9.418 18.291 30.015 0.50 36.92 119 ARG B O 1
ATOM 2366 O O B ARG B 1 144 ? 9.332 18.338 29.997 0.50 37.02 119 ARG B O 1
ATOM 2381 N N . THR B 1 145 ? 8.795 17.978 32.156 1.00 37.34 120 THR B N 1
ATOM 2382 C CA . THR B 1 145 ? 10.102 17.511 32.585 1.00 38.10 120 THR B CA 1
ATOM 2383 C C . THR B 1 145 ? 10.535 16.289 31.776 1.00 38.04 120 THR B C 1
ATOM 2384 O O . THR B 1 145 ? 11.663 16.216 31.296 1.00 38.53 120 THR B O 1
ATOM 2388 N N . PHE B 1 146 ? 9.658 15.312 31.609 1.00 37.25 121 PHE B N 1
ATOM 2389 C CA . PHE B 1 146 ? 10.084 14.089 30.873 1.00 36.61 121 PHE B CA 1
ATOM 2390 C C . PHE B 1 146 ? 10.239 14.276 29.390 1.00 37.37 121 PHE B C 1
ATOM 2391 O O . PHE B 1 146 ? 11.143 13.678 28.760 1.00 35.87 121 PHE B O 1
ATOM 2399 N N . ALA B 1 147 ? 9.365 15.109 28.818 1.00 35.61 122 ALA B N 1
ATOM 2400 C CA . ALA B 1 147 ? 9.506 15.481 27.422 1.00 37.27 122 ALA B CA 1
ATOM 2401 C C . ALA B 1 147 ? 10.799 16.261 27.195 1.00 38.52 122 ALA B C 1
ATOM 2402 O O . ALA B 1 147 ? 11.464 16.041 26.181 1.00 37.63 122 ALA B O 1
ATOM 2404 N N . GLY B 1 148 ? 11.154 17.162 28.132 1.00 39.58 123 GLY B N 1
ATOM 2405 C CA . GLY B 1 148 ? 12.438 17.891 28.049 1.00 41.73 123 GLY B CA 1
ATOM 2406 C C . GLY B 1 148 ? 13.620 16.920 28.065 1.00 43.61 123 GLY B C 1
ATOM 2407 O O . GLY B 1 148 ? 14.463 16.936 27.166 1.00 44.52 123 GLY B O 1
ATOM 2408 N N . LEU B 1 149 ? 13.667 16.038 29.059 1.00 44.02 124 LEU B N 1
ATOM 2409 C CA . LEU B 1 149 ? 14.702 15.014 29.084 1.00 44.69 124 LEU B CA 1
ATOM 2410 C C . LEU B 1 149 ? 14.761 14.265 27.753 1.00 45.33 124 LEU B C 1
ATOM 2411 O O . LEU B 1 149 ? 15.830 14.212 27.127 1.00 44.89 124 LEU B O 1
ATOM 2416 N N . ALA B 1 150 ? 13.624 13.721 27.307 1.00 45.48 125 ALA B N 1
ATOM 2417 C CA . ALA B 1 150 ? 13.569 12.955 26.041 1.00 46.72 125 ALA B CA 1
ATOM 2418 C C . ALA B 1 150 ? 14.130 13.771 24.879 1.00 47.92 125 ALA B C 1
ATOM 2419 O O . ALA B 1 150 ? 14.820 13.231 24.023 1.00 47.79 125 ALA B O 1
ATOM 2421 N N . GLY B 1 151 ? 13.812 15.068 24.866 1.00 49.34 126 GLY B N 1
ATOM 2422 C CA . GLY B 1 151 ? 14.231 15.990 23.813 1.00 52.34 126 GLY B CA 1
ATOM 2423 C C . GLY B 1 151 ? 15.731 16.215 23.798 1.00 54.19 126 GLY B C 1
ATOM 2424 O O . GLY B 1 151 ? 16.371 16.254 22.728 1.00 54.48 126 GLY B O 1
ATOM 2425 N N . GLU B 1 152 ? 16.298 16.334 24.994 1.00 55.51 127 GLU B N 1
ATOM 2426 C CA . GLU B 1 152 ? 17.733 16.503 25.151 1.00 57.05 127 GLU B CA 1
ATOM 2427 C C . GLU B 1 152 ? 18.521 15.235 24.788 1.00 56.80 127 GLU B C 1
ATOM 2428 O O . GLU B 1 152 ? 19.718 15.304 24.522 1.00 57.26 127 GLU B O 1
ATOM 2434 N N . ARG B 1 153 ? 17.838 14.092 24.726 1.00 56.84 128 ARG B N 1
ATOM 2435 C CA . ARG B 1 153 ? 18.511 12.812 24.482 1.00 56.75 128 ARG B CA 1
ATOM 2436 C C . ARG B 1 153 ? 18.049 12.039 23.266 1.00 55.34 128 ARG B C 1
ATOM 2437 O O . ARG B 1 153 ? 18.265 10.825 23.198 1.00 55.71 128 ARG B O 1
ATOM 2445 N N . GLY B 1 154 ? 17.432 12.733 22.309 1.00 54.20 129 GLY B N 1
ATOM 2446 C CA . GLY B 1 154 ? 16.902 12.098 21.092 1.00 52.94 129 GLY B CA 1
ATOM 2447 C C . GLY B 1 154 ? 16.047 10.868 21.359 1.00 51.99 129 GLY B C 1
ATOM 2448 O O . GLY B 1 154 ? 16.162 9.857 20.674 1.00 52.26 129 GLY B O 1
ATOM 2449 N N . ALA B 1 155 ? 15.191 10.965 22.371 1.00 50.36 130 ALA B N 1
ATOM 2450 C CA . ALA B 1 155 ? 14.265 9.915 22.722 1.00 48.79 130 ALA B CA 1
ATOM 2451 C C . ALA B 1 155 ? 12.832 10.463 22.544 1.00 47.93 130 ALA B C 1
ATOM 2452 O O . ALA B 1 155 ? 12.644 11.666 22.300 1.00 47.79 130 ALA B O 1
ATOM 2454 N N A HIS B 1 156 ? 11.832 9.590 22.683 0.50 47.15 131 HIS B N 1
ATOM 2455 N N B HIS B 1 156 ? 11.841 9.589 22.682 0.50 46.89 131 HIS B N 1
ATOM 2456 C CA A HIS B 1 156 ? 10.423 9.969 22.486 0.50 46.37 131 HIS B CA 1
ATOM 2457 C CA B HIS B 1 156 ? 10.441 9.965 22.498 0.50 45.84 131 HIS B CA 1
ATOM 2458 C C A HIS B 1 156 ? 9.482 9.484 23.606 0.50 45.06 131 HIS B C 1
ATOM 2459 C C B HIS B 1 156 ? 9.619 9.624 23.759 0.50 44.62 131 HIS B C 1
ATOM 2460 O O A HIS B 1 156 ? 9.671 8.385 24.144 0.50 45.28 131 HIS B O 1
ATOM 2461 O O B HIS B 1 156 ? 10.028 8.761 24.551 0.50 44.19 131 HIS B O 1
ATOM 2474 N N . VAL B 1 157 ? 8.487 10.311 23.945 1.00 43.32 132 VAL B N 1
ATOM 2475 C CA . VAL B 1 157 ? 7.524 10.003 25.032 1.00 40.58 132 VAL B CA 1
ATOM 2476 C C . VAL B 1 157 ? 6.266 9.282 24.499 1.00 38.72 132 VAL B C 1
ATOM 2477 O O . VAL B 1 157 ? 5.584 9.791 23.608 1.00 39.34 132 VAL B O 1
ATOM 2481 N N A SER B 1 158 ? 5.987 8.084 24.996 0.60 37.05 133 SER B N 1
ATOM 2482 N N B SER B 1 158 ? 5.958 8.118 25.074 0.40 37.16 133 SER B N 1
ATOM 2483 C CA A SER B 1 158 ? 4.716 7.433 24.690 0.60 35.06 133 SER B CA 1
ATOM 2484 C CA B SER B 1 158 ? 4.762 7.330 24.722 0.40 35.32 133 SER B CA 1
ATOM 2485 C C A SER B 1 158 ? 3.909 7.354 25.980 0.60 33.87 133 SER B C 1
ATOM 2486 C C B SER B 1 158 ? 3.930 7.043 25.961 0.40 33.99 133 SER B C 1
ATOM 2487 O O A SER B 1 158 ? 4.469 7.470 27.094 0.60 33.14 133 SER B O 1
ATOM 2488 O O B SER B 1 158 ? 4.491 6.699 27.015 0.40 32.93 133 SER B O 1
ATOM 2493 N N . GLU B 1 159 ? 2.607 7.140 25.846 1.00 32.23 134 GLU B N 1
ATOM 2494 C CA . GLU B 1 159 ? 1.801 6.943 27.008 1.00 32.05 134 GLU B CA 1
ATOM 2495 C C . GLU B 1 159 ? 0.809 5.815 26.851 1.00 30.54 134 GLU B C 1
ATOM 2496 O O . GLU B 1 159 ? 0.394 5.471 25.735 1.00 28.96 134 GLU B O 1
ATOM 2502 N N . GLN B 1 160 ? 0.418 5.233 27.980 1.00 30.42 135 GLN B N 1
ATOM 2503 C CA . GLN B 1 160 ? -0.566 4.114 27.988 1.00 29.38 135 GLN B CA 1
ATOM 2504 C C . GLN B 1 160 ? -1.280 4.177 29.345 1.00 27.97 135 GLN B C 1
ATOM 2505 O O . GLN B 1 160 ? -0.638 4.554 30.341 1.00 28.00 135 GLN B O 1
ATOM 2511 N N . PRO B 1 161 ? -2.581 3.836 29.405 1.00 28.81 136 PRO B N 1
ATOM 2512 C CA . PRO B 1 161 ? -3.302 3.787 30.687 1.00 28.94 136 PRO B CA 1
ATOM 2513 C C . PRO B 1 161 ? -2.576 2.864 31.669 1.00 30.35 136 PRO B C 1
ATOM 2514 O O . PRO B 1 161 ? -2.143 1.778 31.268 1.00 28.94 136 PRO B O 1
ATOM 2518 N N . PHE B 1 162 ? -2.397 3.315 32.915 1.00 30.63 137 PHE B N 1
ATOM 2519 C CA . PHE B 1 162 ? -1.667 2.545 33.903 1.00 31.96 137 PHE B CA 1
ATOM 2520 C C . PHE B 1 162 ? -2.490 1.366 34.372 1.00 32.69 137 PHE B C 1
ATOM 2521 O O . PHE B 1 162 ? -1.936 0.278 34.625 1.00 32.89 137 PHE B O 1
ATOM 2529 N N . PHE B 1 163 ? -3.794 1.586 34.528 1.00 31.71 138 PHE B N 1
ATOM 2530 C CA . PHE B 1 163 ? -4.666 0.543 35.102 1.00 33.30 138 PHE B CA 1
ATOM 2531 C C . PHE B 1 163 ? -5.363 -0.311 34.073 1.00 33.53 138 PHE B C 1
ATOM 2532 O O . PHE B 1 163 ? -5.761 0.188 33.029 1.00 33.33 138 PHE B O 1
ATOM 2540 N N . ASP B 1 164 ? -5.510 -1.604 34.383 1.00 34.47 139 ASP B N 1
ATOM 2541 C CA . ASP B 1 164 ? -6.311 -2.489 33.563 1.00 35.10 139 ASP B CA 1
ATOM 2542 C C . ASP B 1 164 ? -7.808 -2.364 33.879 1.00 35.48 139 ASP B C 1
ATOM 2543 O O . ASP B 1 164 ? -8.202 -1.661 34.808 1.00 34.09 139 ASP B O 1
ATOM 2548 N N . ARG B 1 165 ? -8.630 -3.049 33.103 1.00 36.01 140 ARG B N 1
ATOM 2549 C CA . ARG B 1 165 ? -10.086 -2.898 33.192 1.00 38.28 140 ARG B CA 1
ATOM 2550 C C . ARG B 1 165 ? -10.714 -3.537 34.446 1.00 39.12 140 ARG B C 1
ATOM 2551 O O . ARG B 1 165 ? -11.901 -3.365 34.683 1.00 38.74 140 ARG B O 1
ATOM 2559 N N . GLN B 1 166 ? -9.935 -4.288 35.228 1.00 41.12 141 GLN B N 1
ATOM 2560 C CA . GLN B 1 166 ? -10.459 -4.885 36.471 1.00 43.59 141 GLN B CA 1
ATOM 2561 C C . GLN B 1 166 ? -10.275 -3.942 37.675 1.00 43.40 141 GLN B C 1
ATOM 2562 O O . GLN B 1 166 ? -10.950 -4.115 38.701 1.00 43.20 141 GLN B O 1
ATOM 2568 N N . ALA B 1 167 ? -9.370 -2.968 37.550 1.00 42.41 142 ALA B N 1
ATOM 2569 C CA . ALA B 1 167 ? -9.072 -2.026 38.621 1.00 43.02 142 ALA B CA 1
ATOM 2570 C C . ALA B 1 167 ? -10.321 -1.217 39.031 1.00 43.83 142 ALA B C 1
ATOM 2571 O O . ALA B 1 167 ? -11.135 -0.893 38.187 1.00 44.45 142 ALA B O 1
ATOM 2573 N N . PHE B 1 168 ? -10.467 -0.895 40.319 1.00 45.40 143 PHE B N 1
ATOM 2574 C CA . PHE B 1 168 ? -11.507 0.062 40.810 1.00 46.08 143 PHE B CA 1
ATOM 2575 C C . PHE B 1 168 ? -12.977 -0.122 40.349 1.00 46.00 143 PHE B C 1
ATOM 2576 O O . PHE B 1 168 ? -13.506 -1.233 40.278 1.00 47.31 143 PHE B O 1
ATOM 2584 N N . ASP B 1 175 ? -7.220 10.520 34.286 1.00 42.95 150 ASP B N 1
ATOM 2585 C CA . ASP B 1 175 ? -6.651 9.228 33.843 1.00 41.85 150 ASP B CA 1
ATOM 2586 C C . ASP B 1 175 ? -5.148 9.099 34.101 1.00 39.51 150 ASP B C 1
ATOM 2587 O O . ASP B 1 175 ? -4.316 9.901 33.596 1.00 40.90 150 ASP B O 1
ATOM 2592 N N A GLU B 1 176 ? -4.740 8.106 34.901 0.50 38.30 151 GLU B N 1
ATOM 2593 N N B GLU B 1 176 ? -4.868 8.042 34.831 0.50 36.54 151 GLU B N 1
ATOM 2594 C CA A GLU B 1 176 ? -3.310 7.919 35.236 0.50 37.60 151 GLU B CA 1
ATOM 2595 C CA B GLU B 1 176 ? -3.598 7.771 35.379 0.50 34.31 151 GLU B CA 1
ATOM 2596 C C A GLU B 1 176 ? -2.562 7.162 34.125 0.50 35.87 151 GLU B C 1
ATOM 2597 C C B GLU B 1 176 ? -2.881 6.866 34.362 0.50 33.22 151 GLU B C 1
ATOM 2598 O O A GLU B 1 176 ? -2.996 6.080 33.734 0.50 35.42 151 GLU B O 1
ATOM 2599 O O B GLU B 1 176 ? -3.420 5.829 33.941 0.50 32.40 151 GLU B O 1
ATOM 2626 N N . LEU B 1 178 ? 1.018 5.506 32.199 1.00 28.77 153 LEU B N 1
ATOM 2627 C CA . LEU B 1 178 ? 2.379 5.110 32.236 1.00 30.64 153 LEU B CA 1
ATOM 2628 C C . LEU B 1 178 ? 3.053 5.829 31.070 1.00 31.56 153 LEU B C 1
ATOM 2629 O O . LEU B 1 178 ? 2.599 5.692 29.910 1.00 30.50 153 LEU B O 1
ATOM 2634 N N . LEU B 1 179 ? 4.127 6.575 31.348 1.00 30.35 154 LEU B N 1
ATOM 2635 C CA . LEU B 1 179 ? 4.938 7.194 30.282 1.00 33.07 154 LEU B CA 1
ATOM 2636 C C . LEU B 1 179 ? 6.169 6.348 30.065 1.00 32.71 154 LEU B C 1
ATOM 2637 O O . LEU B 1 179 ? 6.812 5.890 31.033 1.00 32.74 154 LEU B O 1
ATOM 2642 N N . ARG B 1 180 ? 6.519 6.115 28.808 1.00 32.48 155 ARG B N 1
ATOM 2643 C CA . ARG B 1 180 ? 7.721 5.363 28.482 1.00 34.18 155 ARG B CA 1
ATOM 2644 C C . ARG B 1 180 ? 8.586 6.302 27.625 1.00 37.04 155 ARG B C 1
ATOM 2645 O O . ARG B 1 180 ? 8.076 6.970 26.698 1.00 36.94 155 ARG B O 1
ATOM 2653 N N . ILE B 1 181 ? 9.870 6.407 27.977 1.00 38.68 156 ILE B N 1
ATOM 2654 C CA . ILE B 1 181 ? 10.761 7.450 27.437 1.00 41.57 156 ILE B CA 1
ATOM 2655 C C . ILE B 1 181 ? 11.987 6.667 26.976 1.00 43.08 156 ILE B C 1
ATOM 2656 O O . ILE B 1 181 ? 12.554 5.835 27.702 1.00 41.89 156 ILE B O 1
ATOM 2661 N N . GLY B 1 182 ? 12.347 6.827 25.718 1.00 44.53 157 GLY B N 1
ATOM 2662 C CA . GLY B 1 182 ? 13.324 5.914 25.165 1.00 46.79 157 GLY B CA 1
ATOM 2663 C C . GLY B 1 182 ? 13.515 6.164 23.688 1.00 49.13 157 GLY B C 1
ATOM 2664 O O . GLY B 1 182 ? 12.783 7.012 23.105 1.00 49.01 157 GLY B O 1
ATOM 2665 N N . PRO B 1 183 ? 14.524 5.476 23.092 1.00 50.54 158 PRO B N 1
ATOM 2666 C CA . PRO B 1 183 ? 15.569 4.791 23.890 1.00 51.34 158 PRO B CA 1
ATOM 2667 C C . PRO B 1 183 ? 16.797 5.689 24.078 1.00 52.05 158 PRO B C 1
ATOM 2668 O O . PRO B 1 183 ? 16.831 6.794 23.548 1.00 52.40 158 PRO B O 1
ATOM 2672 N N . PHE B 1 184 ? 17.753 5.252 24.883 1.00 53.37 159 PHE B N 1
ATOM 2673 C CA . PHE B 1 184 ? 18.877 6.100 25.279 1.00 54.24 159 PHE B CA 1
ATOM 2674 C C . PHE B 1 184 ? 20.174 5.515 24.763 1.00 55.37 159 PHE B C 1
ATOM 2675 O O . PHE B 1 184 ? 20.459 4.341 25.018 1.00 56.67 159 PHE B O 1
ATOM 2683 N N . LEU C 1 25 ? -4.498 35.379 55.056 1.00 46.49 0 LEU C N 1
ATOM 2684 C CA . LEU C 1 25 ? -4.738 35.717 53.599 1.00 43.68 0 LEU C CA 1
ATOM 2685 C C . LEU C 1 25 ? -4.660 34.548 52.635 1.00 41.56 0 LEU C C 1
ATOM 2686 O O . LEU C 1 25 ? -5.528 34.443 51.756 1.00 41.90 0 LEU C O 1
ATOM 2691 N N A ARG C 1 26 ? -3.655 33.674 52.802 0.50 39.40 1 ARG C N 1
ATOM 2692 N N B ARG C 1 26 ? -3.664 33.674 52.774 0.50 38.85 1 ARG C N 1
ATOM 2693 C CA A ARG C 1 26 ? -3.452 32.515 51.924 0.50 37.08 1 ARG C CA 1
ATOM 2694 C CA B ARG C 1 26 ? -3.546 32.580 51.823 0.50 36.20 1 ARG C CA 1
ATOM 2695 C C A ARG C 1 26 ? -4.694 31.606 51.890 0.50 34.26 1 ARG C C 1
ATOM 2696 C C B ARG C 1 26 ? -4.747 31.623 51.866 0.50 33.67 1 ARG C C 1
ATOM 2697 O O A ARG C 1 26 ? -5.140 31.217 50.806 0.50 33.04 1 ARG C O 1
ATOM 2698 O O B ARG C 1 26 ? -5.231 31.224 50.802 0.50 32.56 1 ARG C O 1
ATOM 2713 N N . TYR C 1 27 ? -5.257 31.298 53.065 1.00 31.83 2 TYR C N 1
ATOM 2714 C CA . TYR C 1 27 ? -6.331 30.267 53.206 1.00 28.93 2 TYR C CA 1
ATOM 2715 C C . TYR C 1 27 ? -7.722 30.821 53.389 1.00 27.98 2 TYR C C 1
ATOM 2716 O O . TYR C 1 27 ? -7.911 31.770 54.089 1.00 27.14 2 TYR C O 1
ATOM 2725 N N . HIS C 1 28 ? -8.685 30.201 52.751 1.00 26.54 3 HIS C N 1
ATOM 2726 C CA . HIS C 1 28 ? -10.069 30.571 52.927 1.00 26.53 3 HIS C CA 1
ATOM 2727 C C . HIS C 1 28 ? -10.633 29.550 53.859 1.00 26.29 3 HIS C C 1
ATOM 2728 O O . HIS C 1 28 ? -10.545 28.373 53.589 1.00 26.08 3 HIS C O 1
ATOM 2735 N N . LEU C 1 29 ? -11.234 30.010 54.939 1.00 25.98 4 LEU C N 1
ATOM 2736 C CA . LEU C 1 29 ? -11.830 29.075 55.885 1.00 25.47 4 LEU C CA 1
ATOM 2737 C C . LEU C 1 29 ? -13.345 28.937 55.633 1.00 25.67 4 LEU C C 1
ATOM 2738 O O . LEU C 1 29 ? -14.003 29.942 55.447 1.00 25.85 4 LEU C O 1
ATOM 2743 N N . ARG C 1 30 ? -13.898 27.720 55.632 1.00 24.75 5 ARG C N 1
ATOM 2744 C CA . ARG C 1 30 ? -15.329 27.577 55.333 1.00 25.15 5 ARG C CA 1
ATOM 2745 C C . ARG C 1 30 ? -15.786 26.253 55.862 1.00 25.62 5 ARG C C 1
ATOM 2746 O O . ARG C 1 30 ? -14.945 25.375 56.139 1.00 25.40 5 ARG C O 1
ATOM 2754 N N . PRO C 1 31 ? -17.113 26.101 56.060 1.00 26.13 6 PRO C N 1
ATOM 2755 C CA . PRO C 1 31 ? -17.600 24.777 56.411 1.00 26.60 6 PRO C CA 1
ATOM 2756 C C . PRO C 1 31 ? -17.312 23.809 55.241 1.00 26.08 6 PRO C C 1
ATOM 2757 O O . PRO C 1 31 ? -17.199 24.232 54.063 1.00 25.58 6 PRO C O 1
ATOM 2761 N N . PRO C 1 32 ? -17.136 22.533 55.543 1.00 25.96 7 PRO C N 1
ATOM 2762 C CA . PRO C 1 32 ? -16.893 21.549 54.495 1.00 26.21 7 PRO C CA 1
ATOM 2763 C C . PRO C 1 32 ? -18.172 21.260 53.775 1.00 27.55 7 PRO C C 1
ATOM 2764 O O . PRO C 1 32 ? -19.274 21.556 54.280 1.00 27.30 7 PRO C O 1
ATOM 2768 N N . ARG C 1 33 ? -18.046 20.760 52.549 1.00 30.68 8 ARG C N 1
ATOM 2769 C CA . ARG C 1 33 ? -19.211 20.234 51.823 1.00 32.23 8 ARG C CA 1
ATOM 2770 C C . ARG C 1 33 ? -18.991 18.739 51.547 1.00 31.83 8 ARG C C 1
ATOM 2771 O O . ARG C 1 33 ? -17.876 18.241 51.636 1.00 30.11 8 ARG C O 1
ATOM 2779 N N . ARG C 1 34 ? -20.041 18.032 51.108 1.00 34.89 9 ARG C N 1
ATOM 2780 C CA . ARG C 1 34 ? -19.938 16.560 50.835 1.00 37.00 9 ARG C CA 1
ATOM 2781 C C . ARG C 1 34 ? -18.758 16.154 49.943 1.00 37.49 9 ARG C C 1
ATOM 2782 O O . ARG C 1 34 ? -18.049 15.146 50.218 1.00 38.90 9 ARG C O 1
ATOM 2790 N N . ASN C 1 35 ? -18.476 16.960 48.930 1.00 36.16 10 ASN C N 1
ATOM 2791 C CA . ASN C 1 35 ? -17.360 16.610 48.042 1.00 36.45 10 ASN C CA 1
ATOM 2792 C C . ASN C 1 35 ? -15.951 16.924 48.547 1.00 33.46 10 ASN C C 1
ATOM 2793 O O . ASN C 1 35 ? -14.988 16.655 47.851 1.00 32.20 10 ASN C O 1
ATOM 2798 N N . ASP C 1 36 ? -15.852 17.486 49.757 1.00 30.82 11 ASP C N 1
ATOM 2799 C CA . ASP C 1 36 ? -14.557 17.625 50.441 1.00 29.70 11 ASP C CA 1
ATOM 2800 C C . ASP C 1 36 ? -14.084 16.332 51.154 1.00 29.34 11 ASP C C 1
ATOM 2801 O O . ASP C 1 36 ? -12.934 16.287 51.607 1.00 28.82 11 ASP C O 1
ATOM 2806 N N . GLY C 1 37 ? -14.977 15.354 51.339 1.00 28.81 12 GLY C N 1
ATOM 2807 C CA . GLY C 1 37 ? -14.710 14.155 52.180 1.00 29.08 12 GLY C CA 1
ATOM 2808 C C . GLY C 1 37 ? -13.375 13.495 51.790 1.00 28.64 12 GLY C C 1
ATOM 2809 O O . GLY C 1 37 ? -12.553 13.167 52.656 1.00 28.09 12 GLY C O 1
ATOM 2810 N N . ALA C 1 38 ? -13.150 13.266 50.496 1.00 28.33 13 ALA C N 1
ATOM 2811 C CA . ALA C 1 38 ? -11.944 12.601 50.036 1.00 26.84 13 ALA C CA 1
ATOM 2812 C C . ALA C 1 38 ? -10.674 13.365 50.348 1.00 28.00 13 ALA C C 1
ATOM 2813 O O . ALA C 1 38 ? -9.648 12.787 50.754 1.00 26.37 13 ALA C O 1
ATOM 2815 N N . ALA C 1 39 ? -10.716 14.686 50.134 1.00 27.43 14 ALA C N 1
ATOM 2816 C CA . ALA C 1 39 ? -9.555 15.547 50.358 1.00 27.39 14 ALA C CA 1
ATOM 2817 C C . ALA C 1 39 ? -9.274 15.641 51.844 1.00 25.86 14 ALA C C 1
ATOM 2818 O O . ALA C 1 39 ? -8.118 15.689 52.235 1.00 24.86 14 ALA C O 1
ATOM 2820 N N . ILE C 1 40 ? -10.325 15.652 52.672 1.00 24.74 15 ILE C N 1
ATOM 2821 C CA . ILE C 1 40 ? -10.114 15.715 54.117 1.00 25.41 15 ILE C CA 1
ATOM 2822 C C . ILE C 1 40 ? -9.446 14.409 54.596 1.00 24.94 15 ILE C C 1
ATOM 2823 O O . ILE C 1 40 ? -8.464 14.411 55.366 1.00 25.40 15 ILE C O 1
ATOM 2828 N N . HIS C 1 41 ? -9.938 13.287 54.081 1.00 25.49 16 HIS C N 1
ATOM 2829 C CA . HIS C 1 41 ? -9.378 11.986 54.451 1.00 24.80 16 HIS C CA 1
ATOM 2830 C C . HIS C 1 41 ? -7.908 11.933 54.005 1.00 25.84 16 HIS C C 1
ATOM 2831 O O . HIS C 1 41 ? -7.072 11.485 54.773 1.00 25.98 16 HIS C O 1
ATOM 2838 N N . GLN C 1 42 ? -7.604 12.389 52.775 1.00 26.05 17 GLN C N 1
ATOM 2839 C CA . GLN C 1 42 ? -6.167 12.490 52.314 1.00 26.62 17 GLN C CA 1
ATOM 2840 C C . GLN C 1 42 ? -5.348 13.368 53.273 1.00 25.48 17 GLN C C 1
ATOM 2841 O O . GLN C 1 42 ? -4.231 13.007 53.665 1.00 24.66 17 GLN C O 1
ATOM 2847 N N . LEU C 1 43 ? -5.862 14.556 53.599 1.00 25.36 18 LEU C N 1
ATOM 2848 C CA . LEU C 1 43 ? -5.171 15.403 54.548 1.00 25.45 18 LEU C CA 1
ATOM 2849 C C . LEU C 1 43 ? -4.785 14.680 55.831 1.00 25.69 18 LEU C C 1
ATOM 2850 O O . LEU C 1 43 ? -3.623 14.701 56.257 1.00 25.59 18 LEU C O 1
ATOM 2855 N N . VAL C 1 44 ? -5.775 14.075 56.494 1.00 24.33 19 VAL C N 1
ATOM 2856 C CA . VAL C 1 44 ? -5.513 13.374 57.750 1.00 24.35 19 VAL C CA 1
ATOM 2857 C C . VAL C 1 44 ? -4.461 12.284 57.545 1.00 24.67 19 VAL C C 1
ATOM 2858 O O . VAL C 1 44 ? -3.570 12.142 58.388 1.00 25.05 19 VAL C O 1
ATOM 2862 N N A SER C 1 45 ? -4.544 11.529 56.445 0.50 25.39 20 SER C N 1
ATOM 2863 N N B SER C 1 45 ? -4.569 11.552 56.426 0.50 26.32 20 SER C N 1
ATOM 2864 C CA A SER C 1 45 ? -3.548 10.483 56.210 0.50 24.25 20 SER C CA 1
ATOM 2865 C CA B SER C 1 45 ? -3.623 10.487 56.077 0.50 26.30 20 SER C CA 1
ATOM 2866 C C A SER C 1 45 ? -2.160 11.078 56.103 0.50 24.87 20 SER C C 1
ATOM 2867 C C B SER C 1 45 ? -2.197 11.013 55.868 0.50 25.87 20 SER C C 1
ATOM 2868 O O A SER C 1 45 ? -1.216 10.411 56.458 0.50 23.79 20 SER C O 1
ATOM 2869 O O B SER C 1 45 ? -1.270 10.228 55.899 0.50 24.77 20 SER C O 1
ATOM 2874 N N . GLU C 1 46 ? -2.047 12.317 55.598 1.00 24.04 21 GLU C N 1
ATOM 2875 C CA . GLU C 1 46 ? -0.719 12.960 55.425 1.00 24.60 21 GLU C CA 1
ATOM 2876 C C . GLU C 1 46 ? -0.349 13.815 56.665 1.00 26.08 21 GLU C C 1
ATOM 2877 O O . GLU C 1 46 ? 0.618 14.559 56.612 1.00 27.58 21 GLU C O 1
ATOM 2883 N N . CYS C 1 47 ? -1.069 13.618 57.782 1.00 25.41 22 CYS C N 1
ATOM 2884 C CA . CYS C 1 47 ? -0.733 14.257 59.067 1.00 27.42 22 CYS C CA 1
ATOM 2885 C C . CYS C 1 47 ? -0.459 13.322 60.234 1.00 27.31 22 CYS C C 1
ATOM 2886 O O . CYS C 1 47 ? -1.049 13.504 61.313 1.00 27.06 22 CYS C O 1
ATOM 2889 N N . PRO C 1 48 ? 0.448 12.347 60.054 1.00 27.22 23 PRO C N 1
ATOM 2890 C CA . PRO C 1 48 ? 0.735 11.466 61.168 1.00 29.27 23 PRO C CA 1
ATOM 2891 C C . PRO C 1 48 ? 1.317 12.332 62.306 1.00 31.30 23 PRO C C 1
ATOM 2892 O O . PRO C 1 48 ? 1.965 13.367 62.034 1.00 30.51 23 PRO C O 1
ATOM 2896 N N . PRO C 1 49 ? 1.088 11.939 63.575 1.00 32.04 24 PRO C N 1
ATOM 2897 C CA . PRO C 1 49 ? 0.514 10.696 63.976 1.00 30.96 24 PRO C CA 1
ATOM 2898 C C . PRO C 1 49 ? -1.003 10.765 64.207 1.00 30.02 24 PRO C C 1
ATOM 2899 O O . PRO C 1 49 ? -1.504 9.968 64.980 1.00 30.02 24 PRO C O 1
ATOM 2903 N N . LEU C 1 50 ? -1.756 11.689 63.583 1.00 26.94 25 LEU C N 1
ATOM 2904 C CA . LEU C 1 50 ? -3.216 11.701 63.832 1.00 27.18 25 LEU C CA 1
ATOM 2905 C C . LEU C 1 50 ? -3.846 10.373 63.455 1.00 27.64 25 LEU C C 1
ATOM 2906 O O . LEU C 1 50 ? -3.433 9.747 62.482 1.00 25.15 25 LEU C O 1
ATOM 2911 N N . ASP C 1 51 ? -4.847 9.937 64.222 1.00 27.38 26 ASP C N 1
ATOM 2912 C CA . ASP C 1 51 ? -5.563 8.685 63.920 1.00 28.70 26 ASP C CA 1
ATOM 2913 C C . ASP C 1 51 ? -6.280 8.869 62.621 1.00 27.34 26 ASP C C 1
ATOM 2914 O O . ASP C 1 51 ? -6.958 9.895 62.431 1.00 30.24 26 ASP C O 1
ATOM 2919 N N . LEU C 1 52 ? -6.168 7.906 61.719 1.00 26.36 27 LEU C N 1
ATOM 2920 C CA . LEU C 1 52 ? -6.950 8.002 60.486 1.00 27.44 27 LEU C CA 1
ATOM 2921 C C . LEU C 1 52 ? -8.227 7.183 60.583 1.00 27.17 27 LEU C C 1
ATOM 2922 O O . LEU C 1 52 ? -8.155 5.966 60.724 1.00 31.54 27 LEU C O 1
ATOM 2927 N N . ASN C 1 53 ? -9.379 7.803 60.426 1.00 25.91 28 ASN C N 1
ATOM 2928 C CA . ASN C 1 53 ? -10.681 7.079 60.395 1.00 24.18 28 ASN C CA 1
ATOM 2929 C C . ASN C 1 53 ? -11.057 6.754 58.931 1.00 25.51 28 ASN C C 1
ATOM 2930 O O . ASN C 1 53 ? -10.308 7.172 58.042 1.00 24.89 28 ASN C O 1
ATOM 2935 N N . SER C 1 54 ? -12.145 5.999 58.672 1.00 22.84 29 SER C N 1
ATOM 2936 C CA . SER C 1 54 ? -12.518 5.636 57.319 1.00 24.29 29 SER C CA 1
ATOM 2937 C C . SER C 1 54 ? -12.848 6.885 56.508 1.00 23.86 29 SER C C 1
ATOM 2938 O O . SER C 1 54 ? -13.220 7.906 57.071 1.00 23.10 29 SER C O 1
ATOM 2941 N N . LEU C 1 55 ? -12.789 6.754 55.193 1.00 24.53 30 LEU C N 1
ATOM 2942 C CA . LEU C 1 55 ? -13.196 7.886 54.331 1.00 26.69 30 LEU C CA 1
ATOM 2943 C C . LEU C 1 55 ? -14.650 8.227 54.706 1.00 25.62 30 LEU C C 1
ATOM 2944 O O . LEU C 1 55 ? -15.024 9.400 54.849 1.00 25.40 30 LEU C O 1
ATOM 2949 N N . TYR C 1 56 ? -15.430 7.185 54.938 1.00 24.93 31 TYR C N 1
ATOM 2950 C CA . TYR C 1 56 ? -16.855 7.365 55.239 1.00 26.00 31 TYR C CA 1
ATOM 2951 C C . TYR C 1 56 ? -17.090 8.205 56.469 1.00 26.34 31 TYR C C 1
ATOM 2952 O O . TYR C 1 56 ? -18.019 8.999 56.512 1.00 27.31 31 TYR C O 1
ATOM 2961 N N . ALA C 1 57 ? -16.262 8.044 57.513 1.00 25.73 32 ALA C N 1
ATOM 2962 C CA . ALA C 1 57 ? -16.415 8.877 58.698 1.00 23.94 32 ALA C CA 1
ATOM 2963 C C . ALA C 1 57 ? -16.248 10.359 58.375 1.00 25.19 32 ALA C C 1
ATOM 2964 O O . ALA C 1 57 ? -17.005 11.182 58.892 1.00 23.82 32 ALA C O 1
ATOM 2966 N N . TYR C 1 58 ? -15.280 10.711 57.514 1.00 24.78 33 TYR C N 1
ATOM 2967 C CA . TYR C 1 58 ? -15.128 12.098 57.097 1.00 25.06 33 TYR C CA 1
ATOM 2968 C C . TYR C 1 58 ? -16.320 12.566 56.218 1.00 25.43 33 TYR C C 1
ATOM 2969 O O . TYR C 1 58 ? -16.751 13.721 56.356 1.00 26.09 33 TYR C O 1
ATOM 2978 N N . LEU C 1 59 ? -16.808 11.711 55.335 1.00 24.94 34 LEU C N 1
ATOM 2979 C CA . LEU C 1 59 ? -18.021 12.018 54.526 1.00 24.87 34 LEU C CA 1
ATOM 2980 C C . LEU C 1 59 ? -19.207 12.351 55.445 1.00 26.32 34 LEU C C 1
ATOM 2981 O O . LEU C 1 59 ? -19.895 13.370 55.222 1.00 26.71 34 LEU C O 1
ATOM 2986 N N . LEU C 1 60 ? -19.378 11.586 56.556 1.00 25.20 35 LEU C N 1
ATOM 2987 C CA . LEU C 1 60 ? -20.460 11.855 57.505 1.00 26.40 35 LEU C CA 1
ATOM 2988 C C . LEU C 1 60 ? -20.280 13.212 58.219 1.00 26.23 35 LEU C C 1
ATOM 2989 O O . LEU C 1 60 ? -21.262 13.926 58.451 1.00 26.15 35 LEU C O 1
ATOM 2994 N N . LEU C 1 61 ? -19.056 13.575 58.550 1.00 24.60 36 LEU C N 1
ATOM 2995 C CA . LEU C 1 61 ? -18.803 14.903 59.161 1.00 25.45 36 LEU C CA 1
ATOM 2996 C C . LEU C 1 61 ? -19.183 16.014 58.158 1.00 26.07 36 LEU C C 1
ATOM 2997 O O . LEU C 1 61 ? -19.790 17.017 58.527 1.00 28.20 36 LEU C O 1
ATOM 3002 N N . CYS C 1 62 ? -18.844 15.825 56.894 1.00 26.08 37 CYS C N 1
ATOM 3003 C CA . CYS C 1 62 ? -19.141 16.843 55.821 1.00 26.74 37 CYS C CA 1
ATOM 3004 C C . CYS C 1 62 ? -20.656 16.925 55.652 1.00 26.57 37 CYS C C 1
ATOM 3005 O O . CYS C 1 62 ? -21.213 18.017 55.532 1.00 27.68 37 CYS C O 1
ATOM 3008 N N . GLU C 1 63 ? -21.333 15.779 55.701 1.00 24.12 38 GLU C N 1
ATOM 3009 C CA . GLU C 1 63 ? -22.784 15.728 55.446 1.00 25.52 38 GLU C CA 1
ATOM 3010 C C . GLU C 1 63 ? -23.640 16.223 56.618 1.00 27.23 38 GLU C C 1
ATOM 3011 O O . GLU C 1 63 ? -24.667 16.893 56.407 1.00 26.04 38 GLU C O 1
ATOM 3017 N N . HIS C 1 64 ? -23.274 15.833 57.840 1.00 26.32 39 HIS C N 1
ATOM 3018 C CA . HIS C 1 64 ? -24.131 16.038 59.011 1.00 26.85 39 HIS C CA 1
ATOM 3019 C C . HIS C 1 64 ? -23.660 17.097 59.967 1.00 26.56 39 HIS C C 1
ATOM 3020 O O . HIS C 1 64 ? -24.465 17.621 60.781 1.00 27.10 39 HIS C O 1
ATOM 3027 N N . HIS C 1 65 ? -22.356 17.396 59.936 1.00 27.84 40 HIS C N 1
ATOM 3028 C CA . HIS C 1 65 ? -21.717 18.268 60.970 1.00 25.98 40 HIS C CA 1
ATOM 3029 C C . HIS C 1 65 ? -21.014 19.481 60.329 1.00 26.56 40 HIS C C 1
ATOM 3030 O O . HIS C 1 65 ? -20.166 20.092 60.957 1.00 27.66 40 HIS C O 1
ATOM 3037 N N . ALA C 1 66 ? -21.402 19.877 59.110 1.00 26.19 41 ALA C N 1
ATOM 3038 C CA . ALA C 1 66 ? -20.643 20.942 58.424 1.00 26.99 41 ALA C CA 1
ATOM 3039 C C . ALA C 1 66 ? -20.680 22.241 59.251 1.00 28.00 41 ALA C C 1
ATOM 3040 O O . ALA C 1 66 ? -19.702 22.957 59.259 1.00 29.14 41 ALA C O 1
ATOM 3042 N N A HIS C 1 67 ? -21.793 22.488 59.960 0.50 28.35 42 HIS C N 1
ATOM 3043 N N B HIS C 1 67 ? -21.795 22.507 59.947 0.50 28.71 42 HIS C N 1
ATOM 3044 C CA A HIS C 1 67 ? -22.037 23.714 60.767 0.50 28.68 42 HIS C CA 1
ATOM 3045 C CA B HIS C 1 67 ? -21.962 23.770 60.688 0.50 29.18 42 HIS C CA 1
ATOM 3046 C C A HIS C 1 67 ? -21.089 23.832 61.974 0.50 28.70 42 HIS C C 1
ATOM 3047 C C B HIS C 1 67 ? -20.972 23.872 61.867 0.50 29.18 42 HIS C C 1
ATOM 3048 O O A HIS C 1 67 ? -20.971 24.901 62.597 0.50 28.69 42 HIS C O 1
ATOM 3049 O O B HIS C 1 67 ? -20.708 24.984 62.355 0.50 29.56 42 HIS C O 1
ATOM 3062 N N . THR C 1 68 ? -20.427 22.733 62.319 1.00 27.82 43 THR C N 1
ATOM 3063 C CA . THR C 1 68 ? -19.476 22.755 63.429 1.00 26.97 43 THR C CA 1
ATOM 3064 C C . THR C 1 68 ? -18.067 22.309 63.001 1.00 27.78 43 THR C C 1
ATOM 3065 O O . THR C 1 68 ? -17.197 22.120 63.840 1.00 28.07 43 THR C O 1
ATOM 3069 N N . CYS C 1 69 ? -17.853 22.147 61.685 1.00 26.44 44 CYS C N 1
ATOM 3070 C CA . CYS C 1 69 ? -16.537 21.806 61.167 1.00 24.87 44 CYS C CA 1
ATOM 3071 C C . CYS C 1 69 ? -16.003 22.919 60.257 1.00 25.50 44 CYS C C 1
ATOM 3072 O O . CYS C 1 69 ? -16.728 23.835 59.859 1.00 25.27 44 CYS C O 1
ATOM 3075 N N . VAL C 1 70 ? -14.730 22.815 59.908 1.00 25.43 45 VAL C N 1
ATOM 3076 C CA . VAL C 1 70 ? -14.137 23.812 59.017 1.00 25.52 45 VAL C CA 1
ATOM 3077 C C . VAL C 1 70 ? -12.990 23.193 58.217 1.00 24.66 45 VAL C C 1
ATOM 3078 O O . VAL C 1 70 ? -12.328 22.233 58.664 1.00 24.94 45 VAL C O 1
ATOM 3082 N N . VAL C 1 71 ? -12.822 23.711 56.995 1.00 24.07 46 VAL C N 1
ATOM 3083 C CA . VAL C 1 71 ? -11.673 23.434 56.152 1.00 25.45 46 VAL C CA 1
ATOM 3084 C C . VAL C 1 71 ? -10.936 24.735 55.875 1.00 23.83 46 VAL C C 1
ATOM 3085 O O . VAL C 1 71 ? -11.535 25.843 55.780 1.00 26.99 46 VAL C O 1
ATOM 3089 N N . ALA C 1 72 ? -9.630 24.599 55.692 1.00 23.31 47 ALA C N 1
ATOM 3090 C CA . ALA C 1 72 ? -8.809 25.709 55.210 1.00 23.04 47 ALA C CA 1
ATOM 3091 C C . ALA C 1 72 ? -8.415 25.401 53.768 1.00 25.16 47 ALA C C 1
ATOM 3092 O O . ALA C 1 72 ? -7.696 24.409 53.540 1.00 25.19 47 ALA C O 1
ATOM 3094 N N . GLU C 1 73 ? -8.876 26.205 52.800 1.00 24.42 48 GLU C N 1
ATOM 3095 C CA . GLU C 1 73 ? -8.749 25.897 51.376 1.00 26.97 48 GLU C CA 1
ATOM 3096 C C . GLU C 1 73 ? -7.745 26.869 50.812 1.00 26.16 48 GLU C C 1
ATOM 3097 O O . GLU C 1 73 ? -7.881 28.106 51.027 1.00 24.34 48 GLU C O 1
ATOM 3103 N N . SER C 1 74 ? -6.731 26.317 50.147 1.00 26.75 49 SER C N 1
ATOM 3104 C CA . SER C 1 74 ? -5.686 27.117 49.507 1.00 27.23 49 SER C CA 1
ATOM 3105 C C . SER C 1 74 ? -6.249 27.849 48.258 1.00 27.61 49 SER C C 1
ATOM 3106 O O . SER C 1 74 ? -7.354 27.547 47.787 1.00 27.06 49 SER C O 1
ATOM 3109 N N . PRO C 1 75 ? -5.482 28.833 47.716 1.00 28.55 50 PRO C N 1
ATOM 3110 C CA . PRO C 1 75 ? -5.891 29.550 46.510 1.00 29.89 50 PRO C CA 1
ATOM 3111 C C . PRO C 1 75 ? -6.250 28.628 45.385 1.00 30.72 50 PRO C C 1
ATOM 3112 O O . PRO C 1 75 ? -7.197 28.894 44.700 1.00 31.48 50 PRO C O 1
ATOM 3116 N N . GLY C 1 76 ? -5.544 27.518 45.245 1.00 31.41 51 GLY C N 1
ATOM 3117 C CA . GLY C 1 76 ? -5.884 26.531 44.201 1.00 32.62 51 GLY C CA 1
ATOM 3118 C C . GLY C 1 76 ? -6.974 25.522 44.554 1.00 33.01 51 GLY C C 1
ATOM 3119 O O . GLY C 1 76 ? -7.291 24.659 43.731 1.00 32.46 51 GLY C O 1
ATOM 3120 N N . GLY C 1 77 ? -7.560 25.639 45.752 1.00 31.62 52 GLY C N 1
ATOM 3121 C CA . GLY C 1 77 ? -8.696 24.839 46.088 1.00 30.75 52 GLY C CA 1
ATOM 3122 C C . GLY C 1 77 ? -8.291 23.613 46.886 1.00 30.21 52 GLY C C 1
ATOM 3123 O O . GLY C 1 77 ? -9.120 22.802 47.181 1.00 32.39 52 GLY C O 1
ATOM 3124 N N . ARG C 1 78 ? -7.023 23.480 47.249 1.00 28.01 53 ARG C N 1
ATOM 3125 C CA . ARG C 1 78 ? -6.557 22.297 47.997 1.00 28.08 53 ARG C CA 1
ATOM 3126 C C . ARG C 1 78 ? -6.863 22.451 49.484 1.00 27.20 53 ARG C C 1
ATOM 3127 O O . ARG C 1 78 ? -6.718 23.557 49.992 1.00 27.62 53 ARG C O 1
ATOM 3135 N N . ILE C 1 79 ? -7.289 21.384 50.175 1.00 24.69 54 ILE C N 1
ATOM 3136 C CA . ILE C 1 79 ? -7.555 21.468 51.637 1.00 26.69 54 ILE C CA 1
ATOM 3137 C C . ILE C 1 79 ? -6.289 21.181 52.462 1.00 27.05 54 ILE C C 1
ATOM 3138 O O . ILE C 1 79 ? -5.774 20.075 52.423 1.00 25.58 54 ILE C O 1
ATOM 3143 N N . ASP C 1 80 ? -5.764 22.202 53.155 1.00 24.97 55 ASP C N 1
ATOM 3144 C CA . ASP C 1 80 ? -4.544 22.007 53.927 1.00 24.26 55 ASP C CA 1
ATOM 3145 C C . ASP C 1 80 ? -4.824 22.019 55.446 1.00 25.02 55 ASP C C 1
ATOM 3146 O O . ASP C 1 80 ? -3.891 21.892 56.226 1.00 25.05 55 ASP C O 1
ATOM 3151 N N . GLY C 1 81 ? -6.078 22.194 55.841 1.00 24.28 56 GLY C N 1
ATOM 3152 C CA . GLY C 1 81 ? -6.401 22.197 57.294 1.00 24.94 56 GLY C CA 1
ATOM 3153 C C . GLY C 1 81 ? -7.830 21.759 57.466 1.00 25.50 56 GLY C C 1
ATOM 3154 O O . GLY C 1 81 ? -8.640 21.925 56.535 1.00 25.79 56 GLY C O 1
ATOM 3155 N N . PHE C 1 82 ? -8.132 21.138 58.601 1.00 24.74 57 PHE C N 1
ATOM 3156 C CA . PHE C 1 82 ? -9.528 20.668 58.865 1.00 25.02 57 PHE C CA 1
ATOM 3157 C C . PHE C 1 82 ? -9.664 20.549 60.395 1.00 24.09 57 PHE C C 1
ATOM 3158 O O . PHE C 1 82 ? -8.701 20.143 61.068 1.00 25.11 57 PHE C O 1
ATOM 3166 N N . VAL C 1 83 ? -10.841 20.909 60.902 1.00 25.05 58 VAL C N 1
ATOM 3167 C CA . VAL C 1 83 ? -11.217 20.656 62.307 1.00 24.24 58 VAL C CA 1
ATOM 3168 C C . VAL C 1 83 ? -12.568 19.965 62.268 1.00 25.41 58 VAL C C 1
ATOM 3169 O O . VAL C 1 83 ? -13.525 20.467 61.627 1.00 25.88 58 VAL C O 1
ATOM 3173 N N . SER C 1 84 ? -12.656 18.796 62.932 1.00 25.25 59 SER C N 1
ATOM 3174 C CA . SER C 1 84 ? -13.977 18.174 63.142 1.00 24.70 59 SER C CA 1
ATOM 3175 C C . SER C 1 84 ? -14.414 18.479 64.549 1.00 24.36 59 SER C C 1
ATOM 3176 O O . SER C 1 84 ? -13.633 18.246 65.516 1.00 24.61 59 SER C O 1
ATOM 3179 N N . ALA C 1 85 ? -15.689 18.843 64.697 1.00 23.17 60 ALA C N 1
ATOM 3180 C CA . ALA C 1 85 ? -16.163 19.172 66.047 1.00 22.66 60 ALA C CA 1
ATOM 3181 C C . ALA C 1 85 ? -17.683 19.043 66.019 1.00 23.21 60 ALA C C 1
ATOM 3182 O O . ALA C 1 85 ? -18.300 19.000 64.933 1.00 24.37 60 ALA C O 1
ATOM 3184 N N . TYR C 1 86 ? -18.294 19.007 67.208 1.00 23.27 61 TYR C N 1
ATOM 3185 C CA . TYR C 1 86 ? -19.744 18.898 67.273 1.00 24.58 61 TYR C CA 1
ATOM 3186 C C . TYR C 1 86 ? -20.176 19.347 68.670 1.00 23.99 61 TYR C C 1
ATOM 3187 O O . TYR C 1 86 ? -19.402 19.230 69.633 1.00 25.41 61 TYR C O 1
ATOM 3196 N N . LEU C 1 87 ? -21.398 19.806 68.788 1.00 24.16 62 LEU C N 1
ATOM 3197 C CA . LEU C 1 87 ? -21.920 20.096 70.153 1.00 24.91 62 LEU C CA 1
ATOM 3198 C C . LEU C 1 87 ? -22.275 18.763 70.801 1.00 25.60 62 LEU C C 1
ATOM 3199 O O . LEU C 1 87 ? -22.777 17.853 70.096 1.00 24.15 62 LEU C O 1
ATOM 3204 N N . LEU C 1 88 ? -22.054 18.618 72.111 1.00 24.21 63 LEU C N 1
ATOM 3205 C CA . LEU C 1 88 ? -22.364 17.327 72.722 1.00 25.94 63 LEU C CA 1
ATOM 3206 C C . LEU C 1 88 ? -23.900 17.151 72.851 1.00 26.40 63 LEU C C 1
ATOM 3207 O O . LEU C 1 88 ? -24.579 18.062 73.358 1.00 26.89 63 LEU C O 1
ATOM 3212 N N . PRO C 1 89 ? -24.445 16.021 72.357 1.00 27.18 64 PRO C N 1
ATOM 3213 C CA . PRO C 1 89 ? -25.911 15.872 72.414 1.00 28.47 64 PRO C CA 1
ATOM 3214 C C . PRO C 1 89 ? -26.469 16.017 73.827 1.00 29.09 64 PRO C C 1
ATOM 3215 O O . PRO C 1 89 ? -27.579 16.563 74.000 1.00 32.10 64 PRO C O 1
ATOM 3219 N N . THR C 1 90 ? -25.751 15.552 74.841 1.00 27.39 65 THR C N 1
ATOM 3220 C CA . THR C 1 90 ? -26.338 15.615 76.227 1.00 29.97 65 THR C CA 1
ATOM 3221 C C . THR C 1 90 ? -25.929 16.926 76.942 1.00 29.19 65 THR C C 1
ATOM 3222 O O . THR C 1 90 ? -26.381 17.182 78.058 1.00 29.17 65 THR C O 1
ATOM 3226 N N . ARG C 1 91 ? -25.034 17.699 76.317 1.00 28.33 66 ARG C N 1
ATOM 3227 C CA . ARG C 1 91 ? -24.419 18.912 76.916 1.00 28.69 66 ARG C CA 1
ATOM 3228 C C . ARG C 1 91 ? -24.158 19.954 75.806 1.00 29.29 66 ARG C C 1
ATOM 3229 O O . ARG C 1 91 ? -22.976 20.203 75.430 1.00 28.07 66 ARG C O 1
ATOM 3237 N N . PRO C 1 92 ? -25.235 20.482 75.198 1.00 29.63 67 PRO C N 1
ATOM 3238 C CA . PRO C 1 92 ? -25.063 21.284 73.968 1.00 29.66 67 PRO C CA 1
ATOM 3239 C C . PRO C 1 92 ? -24.316 22.611 74.089 1.00 28.11 67 PRO C C 1
ATOM 3240 O O . PRO C 1 92 ? -23.961 23.165 73.057 1.00 27.39 67 PRO C O 1
ATOM 3244 N N . ASP C 1 93 ? -24.083 23.093 75.325 1.00 27.31 68 ASP C N 1
ATOM 3245 C CA . ASP C 1 93 ? -23.204 24.214 75.600 1.00 27.30 68 ASP C CA 1
ATOM 3246 C C . ASP C 1 93 ? -21.702 23.839 75.548 1.00 28.12 68 ASP C C 1
ATOM 3247 O O . ASP C 1 93 ? -20.838 24.709 75.711 1.00 25.31 68 ASP C O 1
ATOM 3252 N N . VAL C 1 94 ? -21.391 22.558 75.312 1.00 25.80 69 VAL C N 1
ATOM 3253 C CA . VAL C 1 94 ? -19.980 22.131 75.165 1.00 25.88 69 VAL C CA 1
ATOM 3254 C C . VAL C 1 94 ? -19.739 21.764 73.689 1.00 25.89 69 VAL C C 1
ATOM 3255 O O . VAL C 1 94 ? -20.451 20.898 73.134 1.00 25.86 69 VAL C O 1
ATOM 3259 N N . LEU C 1 95 ? -18.720 22.376 73.075 1.00 24.60 70 LEU C N 1
ATOM 3260 C CA . LEU C 1 95 ? -18.293 22.001 71.729 1.00 24.66 70 LEU C CA 1
ATOM 3261 C C . LEU C 1 95 ? -17.169 21.064 71.894 1.00 25.01 70 LEU C C 1
ATOM 3262 O O . LEU C 1 95 ? -16.160 21.377 72.563 1.00 26.31 70 LEU C O 1
ATOM 3267 N N . PHE C 1 96 ? -17.320 19.881 71.323 1.00 24.95 71 PHE C N 1
ATOM 3268 C CA . PHE C 1 96 ? -16.257 18.878 71.462 1.00 24.54 71 PHE C CA 1
ATOM 3269 C C . PHE C 1 96 ? -15.457 18.800 70.181 1.00 24.37 71 PHE C C 1
ATOM 3270 O O . PHE C 1 96 ? -16.057 18.611 69.136 1.00 24.98 71 PHE C O 1
ATOM 3278 N N . VAL C 1 97 ? -14.128 18.975 70.251 1.00 23.77 72 VAL C N 1
ATOM 3279 C CA . VAL C 1 97 ? -13.292 18.924 69.050 1.00 25.15 72 VAL C CA 1
ATOM 3280 C C . VAL C 1 97 ? -12.677 17.509 68.959 1.00 24.56 72 VAL C C 1
ATOM 3281 O O . VAL C 1 97 ? -11.992 17.042 69.897 1.00 24.26 72 VAL C O 1
ATOM 3285 N N . TRP C 1 98 ? -12.954 16.856 67.848 1.00 26.09 73 TRP C N 1
ATOM 3286 C CA . TRP C 1 98 ? -12.477 15.497 67.614 1.00 25.43 73 TRP C CA 1
ATOM 3287 C C . TRP C 1 98 ? -11.041 15.540 67.014 1.00 26.49 73 TRP C C 1
ATOM 3288 O O . TRP C 1 98 ? -10.082 15.097 67.696 1.00 28.58 73 TRP C O 1
ATOM 3299 N N . GLN C 1 99 ? -10.835 16.150 65.837 1.00 24.48 74 GLN C N 1
ATOM 3300 C CA . GLN C 1 99 ? -9.488 16.185 65.259 1.00 24.84 74 GLN C CA 1
ATOM 3301 C C . GLN C 1 99 ? -9.160 17.560 64.739 1.00 25.26 74 GLN C C 1
ATOM 3302 O O . GLN C 1 99 ? -10.054 18.267 64.305 1.00 24.77 74 GLN C O 1
ATOM 3308 N N . VAL C 1 100 ? -7.884 17.953 64.864 1.00 24.04 75 VAL C N 1
ATOM 3309 C CA . VAL C 1 100 ? -7.384 19.182 64.259 1.00 24.30 75 VAL C CA 1
ATOM 3310 C C . VAL C 1 100 ? -6.207 18.730 63.397 1.00 25.32 75 VAL C C 1
ATOM 3311 O O . VAL C 1 100 ? -5.215 18.136 63.905 1.00 25.32 75 VAL C O 1
ATOM 3315 N N . ALA C 1 101 ? -6.340 18.915 62.102 1.00 25.73 76 ALA C N 1
ATOM 3316 C CA . ALA C 1 101 ? -5.327 18.493 61.177 1.00 26.35 76 ALA C CA 1
ATOM 3317 C C . ALA C 1 101 ? -4.765 19.716 60.453 1.00 26.24 76 ALA C C 1
ATOM 3318 O O . ALA C 1 101 ? -5.524 20.449 59.839 1.00 26.23 76 ALA C O 1
ATOM 3320 N N . VAL C 1 102 ? -3.451 19.958 60.551 1.00 24.14 77 VAL C N 1
ATOM 3321 C CA . VAL C 1 102 ? -2.854 21.048 59.780 1.00 25.42 77 VAL C CA 1
ATOM 3322 C C . VAL C 1 102 ? -1.678 20.435 59.030 1.00 25.55 77 VAL C C 1
ATOM 3323 O O . VAL C 1 102 ? -0.714 19.919 59.650 1.00 25.55 77 VAL C O 1
ATOM 3327 N N . HIS C 1 103 ? -1.727 20.525 57.707 1.00 24.06 78 HIS C N 1
ATOM 3328 C CA . HIS C 1 103 ? -0.720 19.856 56.868 1.00 24.90 78 HIS C CA 1
ATOM 3329 C C . HIS C 1 103 ? 0.662 20.453 57.114 1.00 24.64 78 HIS C C 1
ATOM 3330 O O . HIS C 1 103 ? 0.764 21.653 57.361 1.00 22.86 78 HIS C O 1
ATOM 3337 N N . SER C 1 104 ? 1.721 19.654 57.054 1.00 23.63 79 SER C N 1
ATOM 3338 C CA . SER C 1 104 ? 3.070 20.229 57.182 1.00 25.56 79 SER C CA 1
ATOM 3339 C C . SER C 1 104 ? 3.346 21.355 56.170 1.00 26.27 79 SER C C 1
ATOM 3340 O O . SER C 1 104 ? 4.169 22.202 56.435 1.00 26.60 79 SER C O 1
ATOM 3343 N N . ARG C 1 105 ? 2.664 21.411 55.019 1.00 25.25 80 ARG C N 1
ATOM 3344 C CA . ARG C 1 105 ? 3.011 22.504 54.088 1.00 26.22 80 ARG C CA 1
ATOM 3345 C C . ARG C 1 105 ? 2.379 23.824 54.554 1.00 25.36 80 ARG C C 1
ATOM 3346 O O . ARG C 1 105 ? 2.681 24.859 53.980 1.00 26.61 80 ARG C O 1
ATOM 3354 N N . ALA C 1 106 ? 1.455 23.771 55.515 1.00 26.07 81 ALA C N 1
ATOM 3355 C CA . ALA C 1 106 ? 0.737 24.987 56.038 1.00 27.88 81 ALA C CA 1
ATOM 3356 C C . ALA C 1 106 ? 1.208 25.419 57.428 1.00 31.25 81 ALA C C 1
ATOM 3357 O O . ALA C 1 106 ? 0.507 26.173 58.107 1.00 31.79 81 ALA C O 1
ATOM 3359 N N . ARG C 1 107 ? 2.367 24.934 57.866 1.00 33.25 82 ARG C N 1
ATOM 3360 C CA . ARG C 1 107 ? 2.836 25.293 59.209 1.00 37.55 82 ARG C CA 1
ATOM 3361 C C . ARG C 1 107 ? 3.303 26.749 59.258 1.00 38.48 82 ARG C C 1
ATOM 3362 O O . ARG C 1 107 ? 3.692 27.305 58.234 1.00 38.16 82 ARG C O 1
ATOM 3370 N N . GLY C 1 108 ? 3.172 27.398 60.418 1.00 40.10 83 GLY C N 1
ATOM 3371 C CA . GLY C 1 108 ? 3.507 28.811 60.531 1.00 41.27 83 GLY C CA 1
ATOM 3372 C C . GLY C 1 108 ? 2.435 29.803 60.088 1.00 42.72 83 GLY C C 1
ATOM 3373 O O . GLY C 1 108 ? 2.738 30.936 59.750 1.00 43.36 83 GLY C O 1
ATOM 3374 N N . HIS C 1 109 ? 1.182 29.398 60.085 1.00 42.31 84 HIS C N 1
ATOM 3375 C CA . HIS C 1 109 ? 0.104 30.280 59.643 1.00 43.20 84 HIS C CA 1
ATOM 3376 C C . HIS C 1 109 ? -0.867 30.394 60.840 1.00 41.97 84 HIS C C 1
ATOM 3377 O O . HIS C 1 109 ? -1.950 30.952 60.696 1.00 42.75 84 HIS C O 1
ATOM 3384 N N . ARG C 1 110 ? -0.509 29.789 61.990 1.00 40.06 85 ARG C N 1
ATOM 3385 C CA . ARG C 1 110 ? -1.461 29.553 63.107 1.00 38.83 85 ARG C CA 1
ATOM 3386 C C . ARG C 1 110 ? -2.858 29.015 62.653 1.00 35.82 85 ARG C C 1
ATOM 3387 O O . ARG C 1 110 ? -3.897 29.448 63.165 1.00 34.73 85 ARG C O 1
ATOM 3395 N N . LEU C 1 111 ? -2.890 28.109 61.677 1.00 33.54 86 LEU C N 1
ATOM 3396 C CA . LEU C 1 111 ? -4.160 27.629 61.129 1.00 31.82 86 LEU C CA 1
ATOM 3397 C C . LEU C 1 111 ? -5.013 26.917 62.144 1.00 30.65 86 LEU C C 1
ATOM 3398 O O . LEU C 1 111 ? -6.233 26.987 62.049 1.00 30.29 86 LEU C O 1
ATOM 3403 N N . GLY C 1 112 ? -4.388 26.190 63.083 1.00 29.14 87 GLY C N 1
ATOM 3404 C CA . GLY C 1 112 ? -5.192 25.404 64.077 1.00 29.96 87 GLY C CA 1
ATOM 3405 C C . GLY C 1 112 ? -6.071 26.348 64.893 1.00 29.85 87 GLY C C 1
ATOM 3406 O O . GLY C 1 112 ? -7.290 26.145 65.030 1.00 30.28 87 GLY C O 1
ATOM 3407 N N . ARG C 1 113 ? -5.471 27.427 65.390 1.00 29.38 88 ARG C N 1
ATOM 3408 C CA . ARG C 1 113 ? -6.202 28.353 66.193 1.00 31.00 88 ARG C CA 1
ATOM 3409 C C . ARG C 1 113 ? -7.195 29.173 65.378 1.00 30.05 88 ARG C C 1
ATOM 3410 O O . ARG C 1 113 ? -8.297 29.480 65.855 1.00 28.38 88 ARG C O 1
ATOM 3418 N N . ALA C 1 114 ? -6.799 29.549 64.159 1.00 28.38 89 ALA C N 1
ATOM 3419 C CA . ALA C 1 114 ? -7.721 30.241 63.228 1.00 27.74 89 ALA C CA 1
ATOM 3420 C C . ALA C 1 114 ? -8.950 29.383 62.912 1.00 27.70 89 ALA C C 1
ATOM 3421 O O . ALA C 1 114 ? -10.091 29.887 62.898 1.00 28.80 89 ALA C O 1
ATOM 3431 N N . LEU C 1 116 ? -10.178 26.899 64.758 1.00 26.95 91 LEU C N 1
ATOM 3432 C CA . LEU C 1 116 ? -11.018 26.795 65.997 1.00 28.30 91 LEU C CA 1
ATOM 3433 C C . LEU C 1 116 ? -11.824 28.077 66.278 1.00 27.86 91 LEU C C 1
ATOM 3434 O O . LEU C 1 116 ? -13.036 28.040 66.609 1.00 27.45 91 LEU C O 1
ATOM 3439 N N . GLY C 1 117 ? -11.160 29.216 66.115 1.00 28.35 92 GLY C N 1
ATOM 3440 C CA . GLY C 1 117 ? -11.839 30.534 66.241 1.00 28.93 92 GLY C CA 1
ATOM 3441 C C . GLY C 1 117 ? -12.981 30.676 65.243 1.00 30.33 92 GLY C C 1
ATOM 3442 O O . GLY C 1 117 ? -14.045 31.193 65.581 1.00 30.59 92 GLY C O 1
ATOM 3443 N N . HIS C 1 118 ? -12.777 30.217 63.994 1.00 29.83 93 HIS C N 1
ATOM 3444 C CA . HIS C 1 118 ? -13.843 30.280 62.965 1.00 29.17 93 HIS C CA 1
ATOM 3445 C C . HIS C 1 118 ? -15.109 29.512 63.354 1.00 28.38 93 HIS C C 1
ATOM 3446 O O . 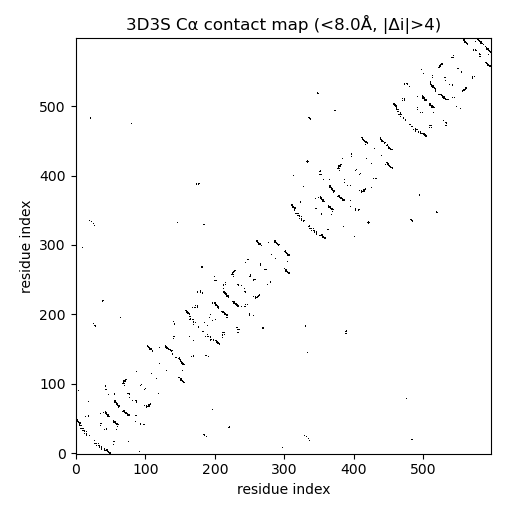HIS C 1 118 ? -16.233 30.011 63.226 1.00 29.16 93 HIS C O 1
ATOM 3453 N N . ILE C 1 119 ? -14.937 28.302 63.875 1.00 28.10 94 ILE C N 1
ATOM 3454 C CA . ILE C 1 119 ? -16.055 27.521 64.361 1.00 27.30 94 ILE C CA 1
ATOM 3455 C C . ILE C 1 119 ? -16.749 28.204 65.546 1.00 29.42 94 ILE C C 1
ATOM 3456 O O . ILE C 1 119 ? -18.011 28.322 65.574 1.00 29.04 94 ILE C O 1
ATOM 3461 N N . LEU C 1 120 ? -15.945 28.684 66.490 1.00 29.60 95 LEU C N 1
ATOM 3462 C CA . LEU C 1 120 ? -16.499 29.263 67.721 1.00 31.77 95 LEU C CA 1
ATOM 3463 C C . LEU C 1 120 ? -17.264 30.529 67.445 1.00 33.55 95 LEU C C 1
ATOM 3464 O O . LEU C 1 120 ? -18.151 30.919 68.225 1.00 33.84 95 LEU C O 1
ATOM 3469 N N . GLU C 1 121 ? -16.924 31.191 66.347 1.00 34.14 96 GLU C N 1
ATOM 3470 C CA . GLU C 1 121 ? -17.575 32.450 66.052 1.00 37.48 96 GLU C CA 1
ATOM 3471 C C . GLU C 1 121 ? -18.897 32.320 65.271 1.00 35.87 96 GLU C C 1
ATOM 3472 O O . GLU C 1 121 ? -19.614 33.295 65.124 1.00 35.83 96 GLU C O 1
ATOM 3478 N N . ARG C 1 122 ? -19.252 31.105 64.850 1.00 34.41 97 ARG C N 1
ATOM 3479 C CA . ARG C 1 122 ? -20.548 30.866 64.192 1.00 34.26 97 ARG C CA 1
ATOM 3480 C C . ARG C 1 122 ? -21.790 31.062 65.054 1.00 33.63 97 ARG C C 1
ATOM 3481 O O . ARG C 1 122 ? -21.750 30.863 66.276 1.00 32.27 97 ARG C O 1
ATOM 3489 N N A GLN C 1 123 ? -22.898 31.405 64.387 0.50 33.94 98 GLN C N 1
ATOM 3490 N N B GLN C 1 123 ? -22.911 31.419 64.427 0.50 34.17 98 GLN C N 1
ATOM 3491 C CA A GLN C 1 123 ? -24.199 31.542 65.042 0.50 35.06 98 GLN C CA 1
ATOM 3492 C CA B GLN C 1 123 ? -24.150 31.564 65.192 0.50 35.45 98 GLN C CA 1
ATOM 3493 C C A GLN C 1 123 ? -24.619 30.232 65.711 0.50 35.35 98 GLN C C 1
ATOM 3494 C C B GLN C 1 123 ? -24.529 30.218 65.811 0.50 35.51 98 GLN C C 1
ATOM 3495 O O A GLN C 1 123 ? -25.299 30.227 66.723 0.50 35.60 98 GLN C O 1
ATOM 3496 O O B GLN C 1 123 ? -25.091 30.168 66.894 0.50 35.59 98 GLN C O 1
ATOM 3507 N N . GLU C 1 124 ? -24.164 29.123 65.149 1.00 35.51 99 GLU C N 1
ATOM 3508 C CA . GLU C 1 124 ? -24.455 27.791 65.688 1.00 36.08 99 GLU C CA 1
ATOM 3509 C C . GLU C 1 124 ? -23.751 27.531 67.030 1.00 34.68 99 GLU C C 1
ATOM 3510 O O . GLU C 1 124 ? -24.193 26.684 67.808 1.00 35.23 99 GLU C O 1
ATOM 3516 N N . CYS C 1 125 ? -22.672 28.266 67.308 1.00 32.56 100 CYS C N 1
ATOM 3517 C CA . CYS C 1 125 ? -21.960 28.120 68.564 1.00 32.61 100 CYS C CA 1
ATOM 3518 C C . CYS C 1 125 ? -22.221 29.258 69.494 1.00 32.00 100 CYS C C 1
ATOM 3519 O O . CYS C 1 125 ? -21.488 29.438 70.456 1.00 31.66 100 CYS C O 1
ATOM 3522 N N . ARG C 1 126 ? -23.254 30.046 69.232 1.00 33.44 101 ARG C N 1
ATOM 3523 C CA . ARG C 1 126 ? -23.511 31.200 70.126 1.00 35.00 101 ARG C CA 1
ATOM 3524 C C . ARG C 1 126 ? -23.745 30.852 71.602 1.00 33.82 101 ARG C C 1
ATOM 3525 O O . ARG C 1 126 ? -23.558 31.724 72.483 1.00 33.27 101 ARG C O 1
ATOM 3533 N N . HIS C 1 127 ? -24.197 29.631 71.910 1.00 32.52 102 HIS C N 1
ATOM 3534 C CA . HIS C 1 127 ? -24.409 29.301 73.339 1.00 32.56 102 HIS C CA 1
ATOM 3535 C C . HIS C 1 127 ? -23.327 28.398 73.936 1.00 31.69 102 HIS C C 1
ATOM 3536 O O . HIS C 1 127 ? -23.507 27.785 75.022 1.00 30.46 102 HIS C O 1
ATOM 3543 N N . VAL C 1 128 ? -22.237 28.249 73.197 1.00 30.20 103 VAL C N 1
ATOM 3544 C CA . VAL C 1 128 ? -21.154 27.391 73.655 1.00 30.21 103 VAL C CA 1
ATOM 3545 C C . VAL C 1 128 ? -20.420 28.081 74.766 1.00 30.86 103 VAL C C 1
ATOM 3546 O O . VAL C 1 128 ? -20.009 29.240 74.649 1.00 31.23 103 VAL C O 1
ATOM 3550 N N . ARG C 1 129 ? -20.321 27.374 75.865 1.00 29.50 104 ARG C N 1
ATOM 3551 C CA . ARG C 1 129 ? -19.726 27.977 77.030 1.00 31.45 104 ARG C CA 1
ATOM 3552 C C . ARG C 1 129 ? -18.363 27.270 77.333 1.00 30.36 104 ARG C C 1
ATOM 3553 O O . ARG C 1 129 ? -17.526 27.798 78.039 1.00 30.48 104 ARG C O 1
ATOM 3561 N N . HIS C 1 130 ? -18.163 26.070 76.789 1.00 28.76 105 HIS C N 1
ATOM 3562 C CA . HIS C 1 130 ? -16.904 25.325 77.017 1.00 28.77 105 HIS C CA 1
ATOM 3563 C C . HIS C 1 130 ? -16.502 24.617 75.724 1.00 27.24 105 HIS C C 1
ATOM 3564 O O . HIS C 1 130 ? -17.341 24.272 74.917 1.00 26.72 105 HIS C O 1
ATOM 3571 N N . LEU C 1 131 ? -15.207 24.414 75.542 1.00 27.10 106 LEU C N 1
ATOM 3572 C CA . LEU C 1 131 ? -14.682 23.603 74.440 1.00 28.26 106 LEU C CA 1
ATOM 3573 C C . LEU C 1 131 ? -13.968 22.407 75.131 1.00 28.44 106 LEU C C 1
ATOM 3574 O O . LEU C 1 131 ? -13.289 22.584 76.155 1.00 29.78 106 LEU C O 1
ATOM 3579 N N . GLU C 1 132 ? -14.142 21.197 74.633 1.00 29.16 107 GLU C N 1
ATOM 3580 C CA . GLU C 1 132 ? -13.492 20.011 75.211 1.00 27.96 107 GLU C CA 1
ATOM 3581 C C . GLU C 1 132 ? -12.802 19.285 74.058 1.00 28.47 107 GLU C C 1
ATOM 3582 O O . GLU C 1 132 ? -13.246 19.374 72.912 1.00 27.67 107 GLU C O 1
ATOM 3588 N N . THR C 1 133 ? -11.681 18.624 74.346 1.00 27.78 108 THR C N 1
ATOM 3589 C CA . THR C 1 133 ? -11.009 17.836 73.329 1.00 29.07 108 THR C CA 1
ATOM 3590 C C . THR C 1 133 ? -10.088 16.927 74.096 1.00 30.79 108 THR C C 1
ATOM 3591 O O . THR C 1 133 ? -9.970 17.088 75.314 1.00 30.55 108 THR C O 1
ATOM 3595 N N . THR C 1 134 ? -9.484 15.936 73.449 1.00 32.01 109 THR C N 1
ATOM 3596 C CA . THR C 1 134 ? -8.535 15.102 74.190 1.00 33.71 109 THR C CA 1
ATOM 3597 C C . THR C 1 134 ? -7.154 15.392 73.634 1.00 33.45 109 THR C C 1
ATOM 3598 O O . THR C 1 134 ? -6.992 15.633 72.435 1.00 29.97 109 THR C O 1
ATOM 3602 N N . VAL C 1 135 ? -6.168 15.382 74.513 1.00 34.94 110 VAL C N 1
ATOM 3603 C CA . VAL C 1 135 ? -4.813 15.532 74.089 1.00 39.37 110 VAL C CA 1
ATOM 3604 C C . VAL C 1 135 ? -4.131 14.246 74.522 1.00 42.35 110 VAL C C 1
ATOM 3605 O O . VAL C 1 135 ? -4.058 13.953 75.736 1.00 41.30 110 VAL C O 1
ATOM 3609 N N . GLY C 1 136 ? -3.743 13.440 73.512 1.00 45.25 111 GLY C N 1
ATOM 3610 C CA . GLY C 1 136 ? -3.075 12.119 73.713 1.00 49.91 111 GLY C CA 1
ATOM 3611 C C . GLY C 1 136 ? -1.933 11.795 72.739 1.00 53.30 111 GLY C C 1
ATOM 3612 O O . GLY C 1 136 ? -1.502 12.663 71.923 1.00 54.02 111 GLY C O 1
ATOM 3613 N N . PRO C 1 137 ? -1.441 10.542 72.758 1.00 54.80 112 PRO C N 1
ATOM 3614 C CA . PRO C 1 137 ? -0.258 10.291 71.909 1.00 56.01 112 PRO C CA 1
ATOM 3615 C C . PRO C 1 137 ? -0.401 10.872 70.469 1.00 56.77 112 PRO C C 1
ATOM 3616 O O . PRO C 1 137 ? 0.485 11.625 69.980 1.00 56.95 112 PRO C O 1
ATOM 3620 N N . ASP C 1 138 ? -1.542 10.592 69.830 1.00 56.52 113 ASP C N 1
ATOM 3621 C CA . ASP C 1 138 ? -1.689 10.896 68.417 1.00 56.17 113 ASP C CA 1
ATOM 3622 C C . ASP C 1 138 ? -1.742 12.397 68.052 1.00 55.37 113 ASP C C 1
ATOM 3623 O O . ASP C 1 138 ? -1.579 12.730 66.867 1.00 55.56 113 ASP C O 1
ATOM 3628 N N A ASN C 1 139 ? -1.950 13.271 69.049 0.60 53.82 114 ASN C N 1
ATOM 3629 N N B ASN C 1 139 ? -2.012 13.285 69.010 0.40 54.30 114 ASN C N 1
ATOM 3630 C CA A ASN C 1 139 ? -2.064 14.735 68.813 0.60 52.48 114 ASN C CA 1
ATOM 3631 C CA B ASN C 1 139 ? -1.897 14.735 68.737 0.40 53.24 114 ASN C CA 1
ATOM 3632 C C A ASN C 1 139 ? -1.396 15.645 69.896 0.60 52.87 114 ASN C C 1
ATOM 3633 C C B ASN C 1 139 ? -1.428 15.545 69.948 0.40 53.39 114 ASN C C 1
ATOM 3634 O O A ASN C 1 139 ? -1.975 16.657 70.317 0.60 52.72 114 ASN C O 1
ATOM 3635 O O B ASN C 1 139 ? -2.167 16.362 70.515 0.40 53.40 114 ASN C O 1
ATOM 3644 N N . GLN C 1 140 ? -0.185 15.298 70.338 1.00 53.13 115 GLN C N 1
ATOM 3645 C CA . GLN C 1 140 ? 0.400 15.981 71.482 1.00 53.43 115 GLN C CA 1
ATOM 3646 C C . GLN C 1 140 ? 0.786 17.415 71.141 1.00 53.07 115 GLN C C 1
ATOM 3647 O O . GLN C 1 140 ? 0.801 18.270 72.029 1.00 53.23 115 GLN C O 1
ATOM 3653 N N . ALA C 1 141 ? 1.058 17.661 69.848 1.00 52.53 116 ALA C N 1
ATOM 3654 C CA . ALA C 1 141 ? 1.193 19.030 69.284 1.00 51.72 116 ALA C CA 1
ATOM 3655 C C . ALA C 1 141 ? -0.123 19.874 69.386 1.00 50.70 116 ALA C C 1
ATOM 3656 O O . ALA C 1 141 ? -0.117 21.110 69.267 1.00 49.91 116 ALA C O 1
ATOM 3658 N N . SER C 1 142 ? -1.237 19.186 69.631 1.00 49.43 117 SER C N 1
ATOM 3659 C CA . SER C 1 142 ? -2.511 19.812 69.890 1.00 48.30 117 SER C CA 1
ATOM 3660 C C . SER C 1 142 ? -2.559 20.588 71.171 1.00 45.90 117 SER C C 1
ATOM 3661 O O . SER C 1 142 ? -3.289 21.557 71.241 1.00 45.47 117 SER C O 1
ATOM 3664 N N . ARG C 1 143 ? -1.828 20.147 72.194 1.00 43.76 118 ARG C N 1
ATOM 3665 C CA . ARG C 1 143 ? -1.756 20.881 73.453 1.00 42.37 118 ARG C CA 1
ATOM 3666 C C . ARG C 1 143 ? -1.488 22.371 73.219 1.00 40.86 118 ARG C C 1
ATOM 3667 O O . ARG C 1 143 ? -2.239 23.234 73.711 1.00 39.66 118 ARG C O 1
ATOM 3675 N N . ARG C 1 144 ? -0.447 22.661 72.440 1.00 39.77 119 ARG C N 1
ATOM 3676 C CA . ARG C 1 144 ? -0.054 24.052 72.131 1.00 40.64 119 ARG C CA 1
ATOM 3677 C C . ARG C 1 144 ? -1.177 24.837 71.414 1.00 38.93 119 ARG C C 1
ATOM 3678 O O . ARG C 1 144 ? -1.488 25.970 71.808 1.00 37.75 119 ARG C O 1
ATOM 3686 N N . THR C 1 145 ? -1.788 24.220 70.390 1.00 36.81 120 THR C N 1
ATOM 3687 C CA . THR C 1 145 ? -2.986 24.762 69.765 1.00 35.75 120 THR C CA 1
ATOM 3688 C C . THR C 1 145 ? -4.066 25.179 70.776 1.00 34.42 120 THR C C 1
ATOM 3689 O O . THR C 1 145 ? -4.498 26.322 70.772 1.00 34.66 120 THR C O 1
ATOM 3693 N N . PHE C 1 146 ? -4.494 24.253 71.623 1.00 33.19 121 PHE C N 1
ATOM 3694 C CA . PHE C 1 146 ? -5.581 24.541 72.567 1.00 31.78 121 PHE C CA 1
ATOM 3695 C C . PHE C 1 146 ? -5.203 25.441 73.727 1.00 32.44 121 PHE C C 1
ATOM 3696 O O . PHE C 1 146 ? -6.023 26.289 74.146 1.00 32.59 121 PHE C O 1
ATOM 3704 N N . ALA C 1 147 ? -4.008 25.253 74.286 1.00 31.23 122 ALA C N 1
ATOM 3705 C CA . ALA C 1 147 ? -3.627 26.125 75.425 1.00 31.94 122 ALA C CA 1
ATOM 3706 C C . ALA C 1 147 ? -3.474 27.562 74.900 1.00 31.90 122 ALA C C 1
ATOM 3707 O O . ALA C 1 147 ? -3.873 28.539 75.559 1.00 30.20 122 ALA C O 1
ATOM 3709 N N . GLY C 1 148 ? -2.909 27.664 73.696 1.00 32.98 123 GLY C N 1
ATOM 3710 C CA . GLY C 1 148 ? -2.700 28.954 73.048 1.00 34.50 123 GLY C CA 1
ATOM 3711 C C . GLY C 1 148 ? -4.075 29.586 72.837 1.00 34.89 123 GLY C C 1
ATOM 3712 O O . GLY C 1 148 ? -4.306 30.740 73.225 1.00 36.72 123 GLY C O 1
ATOM 3713 N N . LEU C 1 149 ? -4.993 28.817 72.246 1.00 35.70 124 LEU C N 1
ATOM 3714 C CA . LEU C 1 149 ? -6.378 29.273 72.033 1.00 34.72 124 LEU C CA 1
ATOM 3715 C C . LEU C 1 149 ? -7.027 29.765 73.302 1.00 33.79 124 LEU C C 1
ATOM 3716 O O . LEU C 1 149 ? -7.645 30.817 73.302 1.00 34.72 124 LEU C O 1
ATOM 3721 N N . ALA C 1 150 ? -6.916 29.001 74.396 1.00 33.90 125 ALA C N 1
ATOM 3722 C CA . ALA C 1 150 ? -7.426 29.439 75.717 1.00 33.31 125 ALA C CA 1
ATOM 3723 C C . ALA C 1 150 ? -6.805 30.772 76.123 1.00 34.35 125 ALA C C 1
ATOM 3724 O O . ALA C 1 150 ? -7.518 31.692 76.558 1.00 33.97 125 ALA C O 1
ATOM 3726 N N . GLY C 1 151 ? -5.476 30.854 75.983 1.00 34.95 126 GLY C N 1
ATOM 3727 C CA . GLY C 1 151 ? -4.705 32.107 76.221 1.00 36.89 126 GLY C CA 1
ATOM 3728 C C . GLY C 1 151 ? -5.148 33.322 75.374 1.00 38.72 126 GLY C C 1
ATOM 3729 O O . GLY C 1 151 ? -5.306 34.422 75.929 1.00 39.33 126 GLY C O 1
ATOM 3730 N N . GLU C 1 152 ? -5.342 33.130 74.053 1.00 40.44 127 GLU C N 1
ATOM 3731 C CA . GLU C 1 152 ? -5.789 34.195 73.125 1.00 42.18 127 GLU C CA 1
ATOM 3732 C C . GLU C 1 152 ? -7.235 34.596 73.358 1.00 42.43 127 GLU C C 1
ATOM 3733 O O . GLU C 1 152 ? -7.650 35.677 72.945 1.00 44.08 127 GLU C O 1
ATOM 3739 N N . ARG C 1 153 ? -8.020 33.757 74.018 1.00 41.85 128 ARG C N 1
ATOM 3740 C CA . ARG C 1 153 ? -9.417 34.131 74.297 1.00 41.23 128 ARG C CA 1
ATOM 3741 C C . ARG C 1 153 ? -9.631 34.573 75.728 1.00 39.36 128 ARG C C 1
ATOM 3742 O O . ARG C 1 153 ? -10.773 34.784 76.172 1.00 38.74 128 ARG C O 1
ATOM 3750 N N . GLY C 1 154 ? -8.529 34.659 76.470 1.00 37.48 129 GLY C N 1
ATOM 3751 C CA . GLY C 1 154 ? -8.586 34.946 77.902 1.00 35.15 129 GLY C CA 1
ATOM 3752 C C . GLY C 1 154 ? -9.537 34.027 78.645 1.00 34.13 129 GLY C C 1
ATOM 3753 O O . GLY C 1 154 ? -10.279 34.481 79.474 1.00 33.06 129 GLY C O 1
ATOM 3754 N N . ALA C 1 155 ? -9.509 32.726 78.349 1.00 32.03 130 ALA C N 1
ATOM 3755 C CA . ALA C 1 155 ? -10.320 31.727 79.068 1.00 30.61 130 ALA C CA 1
ATOM 3756 C C . ALA C 1 155 ? -9.408 30.753 79.829 1.00 29.39 130 ALA C C 1
ATOM 3757 O O . ALA C 1 155 ? -8.268 30.558 79.435 1.00 29.33 130 ALA C O 1
ATOM 3759 N N . HIS C 1 156 ? -9.945 30.083 80.834 1.00 27.34 131 HIS C N 1
ATOM 3760 C CA . HIS C 1 156 ? -9.190 29.083 81.589 1.00 28.06 131 HIS C CA 1
ATOM 3761 C C . HIS C 1 156 ? -9.045 27.770 80.797 1.00 28.38 131 HIS C C 1
ATOM 3762 O O . HIS C 1 156 ? -9.902 27.462 79.952 1.00 26.83 131 HIS C O 1
ATOM 3769 N N . VAL C 1 157 ? -7.979 27.013 81.084 1.00 27.61 132 VAL C N 1
ATOM 3770 C CA . VAL C 1 157 ? -7.804 25.665 80.572 1.00 29.66 132 VAL C CA 1
ATOM 3771 C C . VAL C 1 157 ? -7.478 24.706 81.740 1.00 30.92 132 VAL C C 1
ATOM 3772 O O . VAL C 1 157 ? -6.698 25.055 82.630 1.00 31.43 132 VAL C O 1
ATOM 3776 N N . SER C 1 158 ? -8.058 23.508 81.746 1.00 31.03 133 SER C N 1
ATOM 3777 C CA . SER C 1 158 ? -7.586 22.447 82.667 1.00 31.52 133 SER C CA 1
ATOM 3778 C C . SER C 1 158 ? -7.520 21.089 81.949 1.00 31.51 133 SER C C 1
ATOM 3779 O O . SER C 1 158 ? -8.132 20.930 80.890 1.00 30.64 133 SER C O 1
ATOM 3782 N N . GLU C 1 159 ? -6.739 20.144 82.472 1.00 30.71 134 GLU C N 1
ATOM 3783 C CA . GLU C 1 159 ? -6.695 18.792 81.969 1.00 32.65 134 GLU C CA 1
ATOM 3784 C C . GLU C 1 159 ? -7.077 17.855 83.100 1.00 32.50 134 GLU C C 1
ATOM 3785 O O . GLU C 1 159 ? -6.764 18.118 84.283 1.00 31.15 134 GLU C O 1
ATOM 3791 N N . GLN C 1 160 ? -7.772 16.780 82.757 1.00 30.94 135 GLN C N 1
ATOM 3792 C CA . GLN C 1 160 ? -8.036 15.684 83.693 1.00 32.89 135 GLN C CA 1
ATOM 3793 C C . GLN C 1 160 ? -7.961 14.404 82.859 1.00 33.36 135 GLN C C 1
ATOM 3794 O O . GLN C 1 160 ? -8.153 14.454 81.637 1.00 32.15 135 GLN C O 1
ATOM 3800 N N . PRO C 1 161 ? -7.677 13.265 83.491 1.00 35.43 136 PRO C N 1
ATOM 3801 C CA . PRO C 1 161 ? -7.574 12.031 82.699 1.00 36.31 136 PRO C CA 1
ATOM 3802 C C . PRO C 1 161 ? -8.886 11.788 81.974 1.00 38.02 136 PRO C C 1
ATOM 3803 O O . PRO C 1 161 ? -9.971 11.914 82.563 1.00 37.94 136 PRO C O 1
ATOM 3807 N N . PHE C 1 162 ? -8.804 11.455 80.694 1.00 39.92 137 PHE C N 1
ATOM 3808 C CA . PHE C 1 162 ? -10.011 11.166 79.945 1.00 42.07 137 PHE C CA 1
ATOM 3809 C C . PHE C 1 162 ? -10.721 9.956 80.541 1.00 42.90 137 PHE C C 1
ATOM 3810 O O . PHE C 1 162 ? -11.955 9.923 80.550 1.00 43.81 137 PHE C O 1
ATOM 3818 N N A PHE C 1 163 ? -9.990 9.069 81.230 0.50 42.62 138 PHE C N 1
ATOM 3819 N N B PHE C 1 163 ? -9.929 8.926 80.872 0.50 43.67 138 PHE C N 1
ATOM 3820 C CA A PHE C 1 163 ? -10.627 8.187 82.257 0.50 42.00 138 PHE C CA 1
ATOM 3821 C CA B PHE C 1 163 ? -10.421 7.642 81.421 0.50 43.99 138 PHE C CA 1
ATOM 3822 C C A PHE C 1 163 ? -10.084 8.425 83.671 0.50 42.01 138 PHE C C 1
ATOM 3823 C C B PHE C 1 163 ? -9.563 7.075 82.556 0.50 44.40 138 PHE C C 1
ATOM 3824 O O A PHE C 1 163 ? -10.744 8.142 84.684 0.50 41.95 138 PHE C O 1
ATOM 3825 O O B PHE C 1 163 ? -9.088 7.803 83.436 0.50 44.65 138 PHE C O 1
ATOM 3840 N N . ASP C 1 175 ? -0.454 9.761 78.418 1.00 48.79 150 ASP C N 1
ATOM 3841 C CA . ASP C 1 175 ? -1.837 9.450 78.813 1.00 47.92 150 ASP C CA 1
ATOM 3842 C C . ASP C 1 175 ? -2.818 10.416 78.181 1.00 46.41 150 ASP C C 1
ATOM 3843 O O . ASP C 1 175 ? -2.506 11.619 78.060 1.00 46.61 150 ASP C O 1
ATOM 3848 N N A GLU C 1 176 ? -3.992 9.883 77.818 0.50 45.13 151 GLU C N 1
ATOM 3849 N N B GLU C 1 176 ? -3.977 9.896 77.756 0.50 44.70 151 GLU C N 1
ATOM 3850 C CA A GLU C 1 176 ? -5.102 10.617 77.210 0.50 43.71 151 GLU C CA 1
ATOM 3851 C CA B GLU C 1 176 ? -5.035 10.699 77.137 0.50 42.88 151 GLU C CA 1
ATOM 3852 C C A GLU C 1 176 ? -5.734 11.567 78.221 0.50 41.59 151 GLU C C 1
ATOM 3853 C C B GLU C 1 176 ? -5.707 11.566 78.187 0.50 41.11 151 GLU C C 1
ATOM 3854 O O A GLU C 1 176 ? -6.326 11.120 79.206 0.50 40.78 151 GLU C O 1
ATOM 3855 O O B GLU C 1 176 ? -6.283 11.065 79.156 0.50 40.30 151 GLU C O 1
ATOM 3874 N N . LEU C 1 178 ? -8.369 14.818 79.041 1.00 31.36 153 LEU C N 1
ATOM 3875 C CA . LEU C 1 178 ? -9.488 15.632 78.550 1.00 29.57 153 LEU C CA 1
ATOM 3876 C C . LEU C 1 178 ? -9.094 17.066 78.841 1.00 29.21 153 LEU C C 1
ATOM 3877 O O . LEU C 1 178 ? -8.865 17.435 80.007 1.00 29.21 153 LEU C O 1
ATOM 3882 N N . LEU C 1 179 ? -8.988 17.877 77.823 1.00 28.70 154 LEU C N 1
ATOM 3883 C CA . LEU C 1 179 ? -8.673 19.273 78.059 1.00 29.65 154 LEU C CA 1
ATOM 3884 C C . LEU C 1 179 ? -9.999 20.035 78.017 1.00 29.41 154 LEU C C 1
ATOM 3885 O O . LEU C 1 179 ? -10.790 19.762 77.137 1.00 28.65 154 LEU C O 1
ATOM 3890 N N A ARG C 1 180 ? -10.186 20.974 78.941 0.50 28.39 155 ARG C N 1
ATOM 3891 N N B ARG C 1 180 ? -10.276 20.942 78.970 0.50 29.16 155 ARG C N 1
ATOM 3892 C CA A ARG C 1 180 ? -11.401 21.791 79.028 0.50 28.40 155 ARG C CA 1
ATOM 3893 C CA B ARG C 1 180 ? -11.533 21.775 78.966 0.50 29.39 155 ARG C CA 1
ATOM 3894 C C A ARG C 1 180 ? -10.992 23.239 78.929 0.50 28.76 155 ARG C C 1
ATOM 3895 C C B ARG C 1 180 ? -11.202 23.247 79.040 0.50 29.06 155 ARG C C 1
ATOM 3896 O O A ARG C 1 180 ? -10.115 23.686 79.687 0.50 28.43 155 ARG C O 1
ATOM 3897 O O B ARG C 1 180 ? -10.585 23.716 80.023 0.50 28.11 155 ARG C O 1
ATOM 3912 N N . ILE C 1 181 ? -11.599 23.969 77.996 1.00 28.17 156 ILE C N 1
ATOM 3913 C CA . ILE C 1 181 ? -11.378 25.430 77.905 1.00 27.32 156 ILE C CA 1
ATOM 3914 C C . ILE C 1 181 ? -12.702 26.115 78.195 1.00 27.46 156 ILE C C 1
ATOM 3915 O O . ILE C 1 181 ? -13.735 25.772 77.604 1.00 25.39 156 ILE C O 1
ATOM 3920 N N . GLY C 1 182 ? -12.665 27.089 79.104 1.00 28.04 157 GLY C N 1
ATOM 3921 C CA . GLY C 1 182 ? -13.820 27.965 79.339 1.00 29.95 157 GLY C CA 1
ATOM 3922 C C . GLY C 1 182 ? -13.851 28.256 80.832 1.00 31.81 157 GLY C C 1
ATOM 3923 O O . GLY C 1 182 ? -12.876 27.950 81.552 1.00 33.19 157 GLY C O 1
ATOM 3924 N N . PRO C 1 183 ? -14.961 28.850 81.316 1.00 33.77 158 PRO C N 1
ATOM 3925 C CA . PRO C 1 183 ? -16.128 29.175 80.466 1.00 34.28 158 PRO C CA 1
ATOM 3926 C C . PRO C 1 183 ? -15.875 30.335 79.513 1.00 35.05 158 PRO C C 1
ATOM 3927 O O . PRO C 1 183 ? -15.072 31.194 79.827 1.00 35.09 158 PRO C O 1
ATOM 3931 N N . PHE C 1 184 ? -16.548 30.369 78.364 1.00 35.24 159 PHE C N 1
ATOM 3932 C CA . PHE C 1 184 ? -16.518 31.547 77.524 1.00 37.23 159 PHE C CA 1
ATOM 3933 C C . PHE C 1 184 ? -17.622 32.510 78.008 1.00 39.59 159 PHE C C 1
ATOM 3934 O O . PHE C 1 184 ? -18.763 32.062 78.212 1.00 41.32 159 PHE C O 1
ATOM 3942 N N . ARG D 1 26 ? -31.886 -14.264 74.189 1.00 47.87 1 ARG D N 1
ATOM 3943 C CA . ARG D 1 26 ? -30.456 -14.738 74.242 1.00 47.35 1 ARG D CA 1
ATOM 3944 C C . ARG D 1 26 ? -29.444 -13.602 74.534 1.00 45.71 1 ARG D C 1
ATOM 3945 O O . ARG D 1 26 ? -28.521 -13.788 75.327 1.00 46.01 1 ARG D O 1
ATOM 3953 N N . TYR D 1 27 ? -29.604 -12.456 73.861 1.00 42.54 2 TYR D N 1
ATOM 3954 C CA . TYR D 1 27 ? -28.731 -11.300 74.051 1.00 39.60 2 TYR D CA 1
ATOM 3955 C C . TYR D 1 27 ? -29.372 -10.271 74.944 1.00 38.05 2 TYR D C 1
ATOM 3956 O O . TYR D 1 27 ? -30.584 -10.078 74.927 1.00 37.87 2 TYR D O 1
ATOM 3965 N N . HIS D 1 28 ? -28.560 -9.596 75.724 1.00 36.25 3 HIS D N 1
ATOM 3966 C CA . HIS D 1 28 ? -29.038 -8.445 76.456 1.00 35.62 3 HIS D CA 1
ATOM 3967 C C . HIS D 1 28 ? -28.699 -7.176 75.680 1.00 33.97 3 HIS D C 1
ATOM 3968 O O . HIS D 1 28 ? -27.530 -6.902 75.423 1.00 32.80 3 HIS D O 1
ATOM 3975 N N . LEU D 1 29 ? -29.713 -6.408 75.287 1.00 32.62 4 LEU D N 1
ATOM 3976 C CA . LEU D 1 29 ? -29.503 -5.131 74.605 1.00 31.90 4 LEU D CA 1
ATOM 3977 C C . LEU D 1 29 ? -29.460 -3.997 75.611 1.00 31.66 4 LEU D C 1
ATOM 3978 O O . LEU D 1 29 ? -30.323 -3.907 76.496 1.00 30.69 4 LEU D O 1
ATOM 3983 N N . ARG D 1 30 ? -28.442 -3.156 75.498 1.00 30.31 5 ARG D N 1
ATOM 3984 C CA . ARG D 1 30 ? -28.275 -1.982 76.359 1.00 30.88 5 ARG D CA 1
ATOM 3985 C C . ARG D 1 30 ? -27.457 -0.886 75.654 1.00 31.46 5 ARG D C 1
ATOM 3986 O O . ARG D 1 30 ? -26.706 -1.167 74.709 1.00 30.83 5 ARG D O 1
ATOM 3994 N N . PRO D 1 31 ? -27.524 0.357 76.174 1.00 31.87 6 PRO D N 1
ATOM 3995 C CA . PRO D 1 31 ? -26.575 1.344 75.681 1.00 31.24 6 PRO D CA 1
ATOM 3996 C C . PRO D 1 31 ? -25.145 0.925 76.034 1.00 30.86 6 PRO D C 1
ATOM 3997 O O . PRO D 1 31 ? -24.878 0.232 77.043 1.00 30.06 6 PRO D O 1
ATOM 4001 N N . PRO D 1 32 ? -24.182 1.349 75.218 1.00 30.99 7 PRO D N 1
ATOM 4002 C CA . PRO D 1 32 ? -22.808 1.020 75.604 1.00 30.36 7 PRO D CA 1
ATOM 4003 C C . PRO D 1 32 ? -22.381 1.882 76.811 1.00 32.10 7 PRO D C 1
ATOM 4004 O O . PRO D 1 32 ? -22.976 2.934 77.084 1.00 31.43 7 PRO D O 1
ATOM 4008 N N . ARG D 1 33 ? -21.396 1.415 77.561 1.00 34.83 8 ARG D N 1
ATOM 4009 C CA . ARG D 1 33 ? -20.860 2.223 78.650 1.00 36.83 8 ARG D CA 1
ATOM 4010 C C . ARG D 1 33 ? -19.596 2.847 78.117 1.00 37.25 8 ARG D C 1
ATOM 4011 O O . ARG D 1 33 ? -19.072 2.382 77.103 1.00 34.90 8 ARG D O 1
ATOM 4019 N N A ARG D 1 34 ? -19.077 3.890 78.769 0.50 38.09 9 ARG D N 1
ATOM 4020 N N B ARG D 1 34 ? -19.103 3.862 78.849 0.50 38.30 9 ARG D N 1
ATOM 4021 C CA A ARG D 1 34 ? -17.921 4.582 78.206 0.50 38.94 9 ARG D CA 1
ATOM 4022 C CA B ARG D 1 34 ? -17.897 4.612 78.494 0.50 39.53 9 ARG D CA 1
ATOM 4023 C C A ARG D 1 34 ? -16.753 3.637 77.994 0.50 38.58 9 ARG D C 1
ATOM 4024 C C B ARG D 1 34 ? -16.781 3.695 78.089 0.50 38.75 9 ARG D C 1
ATOM 4025 O O A ARG D 1 34 ? -15.990 3.816 77.049 0.50 39.85 9 ARG D O 1
ATOM 4026 O O B ARG D 1 34 ? -16.096 3.955 77.117 0.50 39.97 9 ARG D O 1
ATOM 4041 N N . ASN D 1 35 ? -16.632 2.593 78.824 1.00 38.15 10 ASN D N 1
ATOM 4042 C CA . ASN D 1 35 ? -15.532 1.640 78.614 1.00 36.83 10 ASN D CA 1
ATOM 4043 C C . ASN D 1 35 ? -15.739 0.442 77.689 1.00 35.86 10 ASN D C 1
ATOM 4044 O O . ASN D 1 35 ? -14.868 -0.382 77.584 1.00 36.52 10 ASN D O 1
ATOM 4049 N N . ASP D 1 36 ? -16.859 0.374 76.977 1.00 33.75 11 ASP D N 1
ATOM 4050 C CA . ASP D 1 36 ? -17.091 -0.668 75.974 1.00 31.64 11 ASP D CA 1
ATOM 4051 C C . ASP D 1 36 ? -16.389 -0.361 74.655 1.00 29.15 11 ASP D C 1
ATOM 4052 O O . ASP D 1 36 ? -16.496 -1.167 73.721 1.00 28.74 11 ASP D O 1
ATOM 4057 N N . GLY D 1 37 ? -15.691 0.772 74.542 1.00 29.39 12 GLY D N 1
ATOM 4058 C CA . GLY D 1 37 ? -15.109 1.124 73.237 1.00 28.92 12 GLY D CA 1
ATOM 4059 C C . GLY D 1 37 ? -14.146 0.089 72.650 1.00 29.32 12 GLY D C 1
ATOM 4060 O O . GLY D 1 37 ? -14.181 -0.137 71.410 1.00 27.72 12 GLY D O 1
ATOM 4061 N N . ALA D 1 38 ? -13.251 -0.475 73.494 1.00 27.51 13 ALA D N 1
ATOM 4062 C CA . ALA D 1 38 ? -12.247 -1.447 73.008 1.00 27.36 13 ALA D CA 1
ATOM 4063 C C . ALA D 1 38 ? -12.974 -2.687 72.479 1.00 27.09 13 ALA D C 1
ATOM 4064 O O . ALA D 1 38 ? -12.647 -3.206 71.392 1.00 26.16 13 ALA D O 1
ATOM 4066 N N . ALA D 1 39 ? -13.961 -3.173 73.235 1.00 25.98 14 ALA D N 1
ATOM 4067 C CA . ALA D 1 39 ? -14.740 -4.347 72.780 1.00 27.51 14 ALA D CA 1
ATOM 4068 C C . ALA D 1 39 ? -15.536 -4.103 71.490 1.00 26.99 14 ALA D C 1
ATOM 4069 O O . ALA D 1 39 ? -15.637 -4.993 70.613 1.00 27.82 14 ALA D O 1
ATOM 4071 N N . ILE D 1 40 ? -16.137 -2.921 71.364 1.00 26.76 15 ILE D N 1
ATOM 4072 C CA . ILE D 1 40 ? -16.843 -2.577 70.119 1.00 26.47 15 ILE D CA 1
ATOM 4073 C C . ILE D 1 40 ? -15.865 -2.465 68.908 1.00 26.79 15 ILE D C 1
ATOM 4074 O O . ILE D 1 40 ? -16.164 -2.967 67.804 1.00 26.14 15 ILE D O 1
ATOM 4079 N N . HIS D 1 41 ? -14.710 -1.825 69.094 1.00 25.94 16 HIS D N 1
ATOM 4080 C CA . HIS D 1 41 ? -13.671 -1.806 68.018 1.00 26.35 16 HIS D CA 1
ATOM 4081 C C . HIS D 1 41 ? -13.291 -3.243 67.575 1.00 26.47 16 HIS D C 1
ATOM 4082 O O . HIS D 1 41 ? -13.223 -3.497 66.392 1.00 26.07 16 HIS D O 1
ATOM 4089 N N A GLN D 1 42 ? -13.054 -4.108 68.573 0.50 24.77 17 GLN D N 1
ATOM 4090 N N B GLN D 1 42 ? -13.075 -4.179 68.484 0.50 25.52 17 GLN D N 1
ATOM 4091 C CA A GLN D 1 42 ? -12.818 -5.562 68.426 0.50 25.44 17 GLN D CA 1
ATOM 4092 C CA B GLN D 1 42 ? -12.729 -5.526 68.005 0.50 26.36 17 GLN D CA 1
ATOM 4093 C C A GLN D 1 42 ? -13.892 -6.121 67.465 0.50 24.92 17 GLN D C 1
ATOM 4094 C C B GLN D 1 42 ? -13.935 -6.284 67.421 0.50 25.60 17 GLN D C 1
ATOM 4095 O O A GLN D 1 42 ? -13.587 -6.623 66.387 0.50 26.27 17 GLN D O 1
ATOM 4096 O O B GLN D 1 42 ? -13.762 -7.195 66.594 0.50 26.45 17 GLN D O 1
ATOM 4107 N N . LEU D 1 43 ? -15.150 -5.924 67.831 1.00 25.78 18 LEU D N 1
ATOM 4108 C CA . LEU D 1 43 ? -16.308 -6.516 67.145 1.00 25.50 18 LEU D CA 1
ATOM 4109 C C . LEU D 1 43 ? -16.358 -6.033 65.696 1.00 25.63 18 LEU D C 1
ATOM 4110 O O . LEU D 1 43 ? -16.511 -6.864 64.771 1.00 24.39 18 LEU D O 1
ATOM 4115 N N . VAL D 1 44 ? -16.172 -4.715 65.490 1.00 23.89 19 VAL D N 1
ATOM 4116 C CA . VAL D 1 44 ? -16.237 -4.224 64.122 1.00 25.55 19 VAL D CA 1
ATOM 4117 C C . VAL D 1 44 ? -15.088 -4.845 63.295 1.00 26.09 19 VAL D C 1
ATOM 4118 O O . VAL D 1 44 ? -15.311 -5.228 62.123 1.00 27.54 19 VAL D O 1
ATOM 4122 N N A SER D 1 45 ? -13.905 -5.017 63.914 0.50 27.20 20 SER D N 1
ATOM 4123 N N B SER D 1 45 ? -13.911 -4.987 63.903 0.50 26.80 20 SER D N 1
ATOM 4124 C CA A SER D 1 45 ? -12.728 -5.632 63.232 0.50 28.55 20 SER D CA 1
ATOM 4125 C CA B SER D 1 45 ? -12.792 -5.591 63.185 0.50 27.69 20 SER D CA 1
ATOM 4126 C C A SER D 1 45 ? -12.997 -7.070 62.811 0.50 28.16 20 SER D C 1
ATOM 4127 C C B SER D 1 45 ? -13.186 -6.969 62.677 0.50 27.47 20 SER D C 1
ATOM 4128 O O A SER D 1 45 ? -12.436 -7.564 61.829 0.50 29.39 20 SER D O 1
ATOM 4129 O O B SER D 1 45 ? -12.918 -7.292 61.495 0.50 27.06 20 SER D O 1
ATOM 4134 N N . GLU D 1 46 ? -13.899 -7.713 63.536 1.00 28.18 21 GLU D N 1
ATOM 4135 C CA . GLU D 1 46 ? -14.285 -9.106 63.244 1.00 28.77 21 GLU D CA 1
ATOM 4136 C C . GLU D 1 46 ? -15.511 -9.235 62.383 1.00 28.62 21 GLU D C 1
ATOM 4137 O O . GLU D 1 46 ? -15.970 -10.345 62.148 1.00 28.23 21 GLU D O 1
ATOM 4143 N N . CYS D 1 47 ? -16.029 -8.118 61.902 1.00 27.94 22 CYS D N 1
ATOM 4144 C CA . CYS D 1 47 ? -17.169 -8.136 60.995 1.00 28.47 22 CYS D CA 1
ATOM 4145 C C . CYS D 1 47 ? -16.806 -7.475 59.640 1.00 29.59 22 CYS D C 1
ATOM 4146 O O . CYS D 1 47 ? -17.468 -6.559 59.240 1.00 29.24 22 CYS D O 1
ATOM 4149 N N . PRO D 1 48 ? -15.771 -7.977 58.930 1.00 30.34 23 PRO D N 1
ATOM 4150 C CA . PRO D 1 48 ? -15.521 -7.414 57.615 1.00 30.28 23 PRO D CA 1
ATOM 4151 C C . PRO D 1 48 ? -16.810 -7.641 56.792 1.00 32.71 23 PRO D C 1
ATOM 4152 O O . PRO D 1 48 ? -17.518 -8.619 57.027 1.00 32.82 23 PRO D O 1
ATOM 4156 N N . PRO D 1 49 ? -17.117 -6.769 55.820 1.00 32.89 24 PRO D N 1
ATOM 4157 C CA . PRO D 1 49 ? -16.266 -5.690 55.333 1.00 33.51 24 PRO D CA 1
ATOM 4158 C C . PRO D 1 49 ? -16.536 -4.311 55.972 1.00 33.47 24 PRO D C 1
ATOM 4159 O O . PRO D 1 49 ? -16.199 -3.282 55.352 1.00 34.24 24 PRO D O 1
ATOM 4163 N N . LEU D 1 50 ? -17.093 -4.252 57.190 1.00 31.69 25 LEU D N 1
ATOM 4164 C CA . LEU D 1 50 ? -17.335 -2.947 57.800 1.00 30.75 25 LEU D CA 1
ATOM 4165 C C . LEU D 1 50 ? -16.019 -2.184 57.888 1.00 30.63 25 LEU D C 1
ATOM 4166 O O . LEU D 1 50 ? -15.007 -2.782 58.198 1.00 29.04 25 LEU D O 1
ATOM 4171 N N . ASP D 1 51 ? -16.016 -0.886 57.567 1.00 31.72 26 ASP D N 1
ATOM 4172 C CA . ASP D 1 51 ? -14.764 -0.065 57.757 1.00 34.52 26 ASP D CA 1
ATOM 4173 C C . ASP D 1 51 ? -14.418 -0.028 59.266 1.00 33.66 26 ASP D C 1
ATOM 4174 O O . ASP D 1 51 ? -15.286 0.100 60.147 1.00 34.06 26 ASP D O 1
ATOM 4179 N N . LEU D 1 52 ? -13.150 -0.155 59.564 1.00 33.38 27 LEU D N 1
ATOM 4180 C CA . LEU D 1 52 ? -12.719 -0.217 60.934 1.00 32.27 27 LEU D CA 1
ATOM 4181 C C . LEU D 1 52 ? -12.181 1.192 61.241 1.00 33.63 27 LEU D C 1
ATOM 4182 O O . LEU D 1 52 ? -11.026 1.536 60.875 1.00 34.06 27 LEU D O 1
ATOM 4187 N N . ASN D 1 53 ? -12.958 1.963 61.977 1.00 30.20 28 ASN D N 1
ATOM 4188 C CA . ASN D 1 53 ? -12.489 3.276 62.363 1.00 29.72 28 ASN D CA 1
ATOM 4189 C C . ASN D 1 53 ? -11.492 3.191 63.529 1.00 30.67 28 ASN D C 1
ATOM 4190 O O . ASN D 1 53 ? -11.286 2.092 64.056 1.00 29.87 28 ASN D O 1
ATOM 4195 N N . SER D 1 54 ? -10.904 4.333 63.954 1.00 27.90 29 SER D N 1
ATOM 4196 C CA . SER D 1 54 ? -9.882 4.316 65.003 1.00 28.15 29 SER D CA 1
ATOM 4197 C C . SER D 1 54 ? -10.593 3.875 66.309 1.00 26.51 29 SER D C 1
ATOM 4198 O O . SER D 1 54 ? -11.834 4.013 66.469 1.00 27.19 29 SER D O 1
ATOM 4201 N N . LEU D 1 55 ? -9.824 3.336 67.213 1.00 26.92 30 LEU D N 1
ATOM 4202 C CA . LEU D 1 55 ? -10.381 2.921 68.552 1.00 27.12 30 LEU D CA 1
ATOM 4203 C C . LEU D 1 55 ? -11.018 4.185 69.194 1.00 26.00 30 LEU D C 1
ATOM 4204 O O . LEU D 1 55 ? -12.122 4.128 69.757 1.00 26.18 30 LEU D O 1
ATOM 4209 N N . TYR D 1 56 ? -10.329 5.312 69.097 1.00 27.54 31 TYR D N 1
ATOM 4210 C CA . TYR D 1 56 ? -10.872 6.570 69.675 1.00 28.97 31 TYR D CA 1
ATOM 4211 C C . TYR D 1 56 ? -12.259 6.917 69.126 1.00 29.76 31 TYR D C 1
ATOM 4212 O O . TYR D 1 56 ? -13.108 7.470 69.836 1.00 28.61 31 TYR D O 1
ATOM 4221 N N . ALA D 1 57 ? -12.500 6.694 67.824 1.00 29.36 32 ALA D N 1
ATOM 4222 C CA . ALA D 1 57 ? -13.874 6.907 67.308 1.00 27.97 32 ALA D CA 1
ATOM 4223 C C . ALA D 1 57 ? -14.974 6.142 68.095 1.00 28.95 32 ALA D C 1
ATOM 4224 O O . ALA D 1 57 ? -16.090 6.687 68.344 1.00 27.59 32 ALA D O 1
ATOM 4226 N N . TYR D 1 58 ? -14.739 4.850 68.356 1.00 27.07 33 TYR D N 1
ATOM 4227 C CA . TYR D 1 58 ? -15.674 4.079 69.133 1.00 27.50 33 TYR D CA 1
ATOM 4228 C C . TYR D 1 58 ? -15.727 4.546 70.601 1.00 28.00 33 TYR D C 1
ATOM 4229 O O . TYR D 1 58 ? -16.830 4.504 71.208 1.00 28.22 33 TYR D O 1
ATOM 4238 N N . LEU D 1 59 ? -14.596 4.938 71.177 1.00 26.78 34 LEU D N 1
ATOM 4239 C CA . LEU D 1 59 ? -14.620 5.492 72.555 1.00 27.88 34 LEU D CA 1
ATOM 4240 C C . LEU D 1 59 ? -15.512 6.744 72.576 1.00 28.68 34 LEU D C 1
ATOM 4241 O O . LEU D 1 59 ? -16.278 6.983 73.529 1.00 28.26 34 LEU D O 1
ATOM 4246 N N . LEU D 1 60 ? -15.416 7.569 71.549 1.00 27.66 35 LEU D N 1
ATOM 4247 C CA . LEU D 1 60 ? -16.302 8.773 71.485 1.00 27.99 35 LEU D CA 1
ATOM 4248 C C . LEU D 1 60 ? -17.787 8.444 71.330 1.00 26.85 35 LEU D C 1
ATOM 4249 O O . LEU D 1 60 ? -18.640 9.133 71.874 1.00 28.23 35 LEU D O 1
ATOM 4254 N N . LEU D 1 61 ? -18.134 7.444 70.530 1.00 26.52 36 LEU D N 1
ATOM 4255 C CA . LEU D 1 61 ? -19.503 7.038 70.468 1.00 26.51 36 LEU D CA 1
ATOM 4256 C C . LEU D 1 61 ? -20.005 6.628 71.866 1.00 27.61 36 LEU D C 1
ATOM 4257 O O . LEU D 1 61 ? -21.133 6.973 72.273 1.00 27.99 36 LEU D O 1
ATOM 4262 N N . CYS D 1 62 ? -19.199 5.865 72.585 1.00 26.78 37 CYS D N 1
ATOM 4263 C CA . CYS D 1 62 ? -19.588 5.446 73.916 1.00 27.48 37 CYS D CA 1
ATOM 4264 C C . CYS D 1 62 ? -19.704 6.603 74.926 1.00 28.47 37 CYS D C 1
ATOM 4265 O O . CYS D 1 62 ? -20.537 6.555 75.843 1.00 28.75 37 CYS D O 1
ATOM 4268 N N . GLU D 1 63 ? -18.792 7.561 74.821 1.00 28.51 38 GLU D N 1
ATOM 4269 C CA . GLU D 1 63 ? -18.750 8.731 75.728 1.00 28.68 38 GLU D CA 1
ATOM 4270 C C . GLU D 1 63 ? -19.870 9.723 75.459 1.00 29.65 38 GLU D C 1
ATOM 4271 O O . GLU D 1 63 ? -20.415 10.291 76.391 1.00 29.64 38 GLU D O 1
ATOM 4277 N N . HIS D 1 64 ? -20.186 9.960 74.184 1.00 27.98 39 HIS D N 1
ATOM 4278 C CA . HIS D 1 64 ? -21.018 11.068 73.750 1.00 27.69 39 HIS D CA 1
ATOM 4279 C C . HIS D 1 64 ? -22.359 10.664 73.166 1.00 27.41 39 HIS D C 1
ATOM 4280 O O . HIS D 1 64 ? -23.292 11.459 73.139 1.00 27.10 39 HIS D O 1
ATOM 4287 N N . HIS D 1 65 ? -22.444 9.458 72.644 1.00 27.62 40 HIS D N 1
ATOM 4288 C CA . HIS D 1 65 ? -23.660 9.018 71.939 1.00 28.14 40 HIS D CA 1
ATOM 4289 C C . HIS D 1 65 ? -24.313 7.785 72.497 1.00 29.18 40 HIS D C 1
ATOM 4290 O O . HIS D 1 65 ? -25.042 7.105 71.771 1.00 29.55 40 HIS D O 1
ATOM 4297 N N . ALA D 1 66 ? -24.043 7.466 73.756 1.00 28.38 41 ALA D N 1
ATOM 4298 C CA . ALA D 1 66 ? -24.506 6.181 74.317 1.00 30.24 41 ALA D CA 1
ATOM 4299 C C . ALA D 1 66 ? -26.041 6.042 74.188 1.00 29.89 41 ALA D C 1
ATOM 4300 O O . ALA D 1 66 ? -26.563 4.955 73.886 1.00 30.35 41 ALA D O 1
ATOM 4302 N N A HIS D 1 67 ? -26.745 7.151 74.389 0.50 29.90 42 HIS D N 1
ATOM 4303 N N B HIS D 1 67 ? -26.763 7.150 74.395 0.50 30.47 42 HIS D N 1
ATOM 4304 C CA A HIS D 1 67 ? -28.216 7.144 74.370 0.50 30.26 42 HIS D CA 1
ATOM 4305 C CA B HIS D 1 67 ? -28.248 7.120 74.353 0.50 31.27 42 HIS D CA 1
ATOM 4306 C C A HIS D 1 67 ? -28.822 6.785 72.997 0.50 30.13 42 HIS D C 1
ATOM 4307 C C B HIS D 1 67 ? -28.815 6.711 72.988 0.50 30.72 42 HIS D C 1
ATOM 4308 O O A HIS D 1 67 ? -30.023 6.451 72.910 0.50 30.65 42 HIS D O 1
ATOM 4309 O O B HIS D 1 67 ? -29.989 6.302 72.889 0.50 31.33 42 HIS D O 1
ATOM 4322 N N . THR D 1 68 ? -28.020 6.852 71.929 1.00 29.96 43 THR D N 1
ATOM 4323 C CA . THR D 1 68 ? -28.506 6.491 70.587 1.00 29.32 43 THR D CA 1
ATOM 4324 C C . THR D 1 68 ? -27.792 5.284 69.996 1.00 30.29 43 THR D C 1
ATOM 4325 O O . THR D 1 68 ? -27.924 5.010 68.784 1.00 30.47 43 THR D O 1
ATOM 4329 N N . CYS D 1 69 ? -26.988 4.585 70.810 1.00 30.10 44 CYS D N 1
ATOM 4330 C CA . CYS D 1 69 ? -26.204 3.412 70.343 1.00 28.93 44 CYS D CA 1
ATOM 4331 C C . CYS D 1 69 ? -26.643 2.239 71.153 1.00 28.09 44 CYS D C 1
ATOM 4332 O O . CYS D 1 69 ? -27.320 2.398 72.191 1.00 28.88 44 CYS D O 1
ATOM 4335 N N . VAL D 1 70 ? -26.294 1.042 70.704 1.00 27.79 45 VAL D N 1
ATOM 4336 C CA . VAL D 1 70 ? -26.654 -0.148 71.477 1.00 27.39 45 VAL D CA 1
ATOM 4337 C C . VAL D 1 70 ? -25.632 -1.277 71.308 1.00 27.85 45 VAL D C 1
ATOM 4338 O O . VAL D 1 70 ? -25.007 -1.430 70.235 1.00 26.00 45 VAL D O 1
ATOM 4342 N N . VAL D 1 71 ? -25.434 -2.047 72.370 1.00 27.44 46 VAL D N 1
ATOM 4343 C CA . VAL D 1 71 ? -24.667 -3.283 72.241 1.00 28.76 46 VAL D CA 1
ATOM 4344 C C . VAL D 1 71 ? -25.564 -4.472 72.645 1.00 29.75 46 VAL D C 1
ATOM 4345 O O . VAL D 1 71 ? -26.525 -4.314 73.426 1.00 29.31 46 VAL D O 1
ATOM 4349 N N . ALA D 1 72 ? -25.262 -5.616 72.044 1.00 27.15 47 ALA D N 1
ATOM 4350 C CA . ALA D 1 72 ? -25.896 -6.876 72.332 1.00 29.53 47 ALA D CA 1
ATOM 4351 C C . ALA D 1 72 ? -24.822 -7.680 73.045 1.00 30.16 47 ALA D C 1
ATOM 4352 O O . ALA D 1 72 ? -23.762 -7.994 72.473 1.00 30.26 47 ALA D O 1
ATOM 4354 N N . GLU D 1 73 ? -25.091 -7.983 74.300 1.00 32.02 48 GLU D N 1
ATOM 4355 C CA . GLU D 1 73 ? -24.155 -8.687 75.164 1.00 33.36 48 GLU D CA 1
ATOM 4356 C C . GLU D 1 73 ? -24.652 -10.109 75.397 1.00 32.46 48 GLU D C 1
ATOM 4357 O O . GLU D 1 73 ? -25.806 -10.302 75.754 1.00 31.12 48 GLU D O 1
ATOM 4363 N N . SER D 1 74 ? -23.786 -11.091 75.186 1.00 31.80 49 SER D N 1
ATOM 4364 C CA . SER D 1 74 ? -24.123 -12.490 75.418 1.00 33.36 49 SER D CA 1
ATOM 4365 C C . SER D 1 74 ? -24.119 -12.803 76.923 1.00 34.15 49 SER D C 1
ATOM 4366 O O . SER D 1 74 ? -23.607 -12.010 77.727 1.00 34.15 49 SER D O 1
ATOM 4369 N N . PRO D 1 75 ? -24.661 -13.982 77.313 1.00 35.94 50 PRO D N 1
ATOM 4370 C CA . PRO D 1 75 ? -24.558 -14.422 78.695 1.00 36.38 50 PRO D CA 1
ATOM 4371 C C . PRO D 1 75 ? -23.139 -14.432 79.204 1.00 36.69 50 PRO D C 1
ATOM 4372 O O . PRO D 1 75 ? -22.932 -14.019 80.332 1.00 37.57 50 PRO D O 1
ATOM 4376 N N . GLY D 1 76 ? -22.167 -14.825 78.370 1.00 36.85 51 GLY D N 1
ATOM 4377 C CA . GLY D 1 76 ? -20.752 -14.801 78.728 1.00 36.54 51 GLY D CA 1
ATOM 4378 C C . GLY D 1 76 ? -20.009 -13.472 78.656 1.00 36.81 51 GLY D C 1
ATOM 4379 O O . GLY D 1 76 ? -18.774 -13.421 78.845 1.00 38.25 51 GLY D O 1
ATOM 4380 N N . GLY D 1 77 ? -20.740 -12.398 78.362 1.00 35.91 52 GLY D N 1
ATOM 4381 C CA . GLY D 1 77 ? -20.201 -11.060 78.429 1.00 35.40 52 GLY D CA 1
ATOM 4382 C C . GLY D 1 77 ? -19.570 -10.618 77.123 1.00 35.40 52 GLY D C 1
ATOM 4383 O O . GLY D 1 77 ? -18.888 -9.604 77.099 1.00 37.65 52 GLY D O 1
ATOM 4384 N N . ARG D 1 78 ? -19.785 -11.367 76.046 1.00 34.27 53 ARG D N 1
ATOM 4385 C CA . ARG D 1 78 ? -19.227 -11.027 74.750 1.00 34.21 53 ARG D CA 1
ATOM 4386 C C . ARG D 1 78 ? -20.144 -10.013 74.105 1.00 33.63 53 ARG D C 1
ATOM 4387 O O . ARG D 1 78 ? -21.357 -10.128 74.166 1.00 32.26 53 ARG D O 1
ATOM 4395 N N . ILE D 1 79 ? -19.555 -9.028 73.458 1.00 33.11 54 ILE D N 1
ATOM 4396 C CA . ILE D 1 79 ? -20.332 -8.090 72.691 1.00 34.09 54 ILE D CA 1
ATOM 4397 C C . ILE D 1 79 ? -20.393 -8.562 71.234 1.00 33.92 54 ILE D C 1
ATOM 4398 O O . ILE D 1 79 ? -19.387 -8.491 70.468 1.00 32.11 54 ILE D O 1
ATOM 4403 N N . ASP D 1 80 ? -21.575 -9.064 70.856 1.00 31.16 55 ASP D N 1
ATOM 4404 C CA . ASP D 1 80 ? -21.712 -9.650 69.533 1.00 30.89 55 ASP D CA 1
ATOM 4405 C C . ASP D 1 80 ? -22.509 -8.821 68.530 1.00 29.00 55 ASP D C 1
ATOM 4406 O O . ASP D 1 80 ? -22.611 -9.194 67.368 1.00 28.50 55 ASP D O 1
ATOM 4411 N N . GLY D 1 81 ? -23.042 -7.704 68.978 1.00 28.12 56 GLY D N 1
ATOM 4412 C CA . GLY D 1 81 ? -23.816 -6.820 68.117 1.00 28.62 56 GLY D CA 1
ATOM 4413 C C . GLY D 1 81 ? -23.499 -5.425 68.592 1.00 27.68 56 GLY D C 1
ATOM 4414 O O . GLY D 1 81 ? -23.283 -5.230 69.777 1.00 27.81 56 GLY D O 1
ATOM 4415 N N . PHE D 1 82 ? -23.547 -4.471 67.670 1.00 27.78 57 PHE D N 1
ATOM 4416 C CA . PHE D 1 82 ? -23.390 -3.064 67.973 1.00 27.35 57 PHE D CA 1
ATOM 4417 C C . PHE D 1 82 ? -24.089 -2.260 66.880 1.00 27.72 57 PHE D C 1
ATOM 4418 O O . PHE D 1 82 ? -23.989 -2.572 65.664 1.00 28.94 57 PHE D O 1
ATOM 4426 N N . VAL D 1 83 ? -24.787 -1.215 67.288 1.00 27.60 58 VAL D N 1
ATOM 4427 C CA . VAL D 1 83 ? -25.199 -0.235 66.320 1.00 27.65 58 VAL D CA 1
ATOM 4428 C C . VAL D 1 83 ? -24.745 1.132 66.811 1.00 28.21 58 VAL D C 1
ATOM 4429 O O . VAL D 1 83 ? -25.036 1.507 67.947 1.00 29.73 58 VAL D O 1
ATOM 4433 N N . SER D 1 84 ? -24.103 1.914 65.933 1.00 28.02 59 SER D N 1
ATOM 4434 C CA . SER D 1 84 ? -23.858 3.331 66.198 1.00 29.21 59 SER D CA 1
ATOM 4435 C C . SER D 1 84 ? -24.866 4.163 65.429 1.00 29.25 59 SER D C 1
ATOM 4436 O O . SER D 1 84 ? -25.081 3.938 64.239 1.00 29.15 59 SER D O 1
ATOM 4439 N N . ALA D 1 85 ? -25.411 5.197 66.083 1.00 30.74 60 ALA D N 1
ATOM 4440 C CA . ALA D 1 85 ? -26.457 6.017 65.456 1.00 28.41 60 ALA D CA 1
ATOM 4441 C C . ALA D 1 85 ? -26.496 7.337 66.239 1.00 29.22 60 ALA D C 1
ATOM 4442 O O . ALA D 1 85 ? -25.968 7.406 67.364 1.00 28.07 60 ALA D O 1
ATOM 4444 N N . TYR D 1 86 ? -27.073 8.387 65.647 1.00 28.00 61 TYR D N 1
ATOM 4445 C CA . TYR D 1 86 ? -27.147 9.678 66.325 1.00 28.45 61 TYR D CA 1
ATOM 4446 C C . TYR D 1 86 ? -28.252 10.445 65.619 1.00 28.34 61 TYR D C 1
ATOM 4447 O O . TYR D 1 86 ? -28.502 10.245 64.412 1.00 26.26 61 TYR D O 1
ATOM 4456 N N . LEU D 1 87 ? -28.878 11.363 66.356 1.00 27.98 62 LEU D N 1
ATOM 4457 C CA . LEU D 1 87 ? -29.856 12.258 65.730 1.00 28.16 62 LEU D CA 1
ATOM 4458 C C . LEU D 1 87 ? -29.096 13.273 64.884 1.00 29.02 62 LEU D C 1
ATOM 4459 O O . LEU D 1 87 ? -27.984 13.734 65.262 1.00 29.29 62 LEU D O 1
ATOM 4464 N N . LEU D 1 88 ? -29.672 13.638 63.745 1.00 29.09 63 LEU D N 1
ATOM 4465 C CA . LEU D 1 88 ? -29.011 14.624 62.877 1.00 28.63 63 LEU D CA 1
ATOM 4466 C C . LEU D 1 88 ? -29.153 15.985 63.551 1.00 28.59 63 LEU D C 1
ATOM 4467 O O . LEU D 1 88 ? -30.281 16.401 63.930 1.00 28.98 63 LEU D O 1
ATOM 4472 N N . PRO D 1 89 ? -28.017 16.656 63.810 1.00 29.14 64 PRO D N 1
ATOM 4473 C CA . PRO D 1 89 ? -28.116 17.988 64.390 1.00 30.28 64 PRO D CA 1
ATOM 4474 C C . PRO D 1 89 ? -29.021 18.956 63.610 1.00 30.84 64 PRO D C 1
ATOM 4475 O O . PRO D 1 89 ? -29.757 19.748 64.243 1.00 31.55 64 PRO D O 1
ATOM 4479 N N . THR D 1 90 ? -29.020 18.900 62.269 1.00 29.59 65 THR D N 1
ATOM 4480 C CA . THR D 1 90 ? -29.823 19.842 61.528 1.00 32.38 65 THR D CA 1
ATOM 4481 C C . THR D 1 90 ? -31.255 19.333 61.291 1.00 32.69 65 THR D C 1
ATOM 4482 O O . THR D 1 90 ? -32.123 20.106 60.875 1.00 33.05 65 THR D O 1
ATOM 4486 N N . ARG D 1 91 ? -31.510 18.053 61.542 1.00 30.73 66 ARG D N 1
ATOM 4487 C CA . ARG D 1 91 ? -32.838 17.447 61.296 1.00 32.35 66 ARG D CA 1
ATOM 4488 C C . ARG D 1 91 ? -33.060 16.458 62.397 1.00 31.84 66 ARG D C 1
ATOM 4489 O O . ARG D 1 91 ? -32.903 15.259 62.186 1.00 29.93 66 ARG D O 1
ATOM 4497 N N . PRO D 1 92 ? -33.367 16.964 63.611 1.00 32.61 67 PRO D N 1
ATOM 4498 C CA . PRO D 1 92 ? -33.424 16.100 64.798 1.00 33.60 67 PRO D CA 1
ATOM 4499 C C . PRO D 1 92 ? -34.501 14.983 64.855 1.00 34.37 67 PRO D C 1
ATOM 4500 O O . PRO D 1 92 ? -34.393 14.070 65.707 1.00 35.24 67 PRO D O 1
ATOM 4504 N N . ASP D 1 93 ? -35.470 14.989 63.939 1.00 34.32 68 ASP D N 1
ATOM 4505 C CA . ASP D 1 93 ? -36.429 13.887 63.814 1.00 33.72 68 ASP D CA 1
ATOM 4506 C C . ASP D 1 93 ? -35.863 12.728 62.965 1.00 31.60 68 ASP D C 1
ATOM 4507 O O . ASP D 1 93 ? -36.572 11.771 62.728 1.00 30.09 68 ASP D O 1
ATOM 4512 N N . VAL D 1 94 ? -34.594 12.804 62.535 1.00 28.77 69 VAL D N 1
ATOM 4513 C CA . VAL D 1 94 ? -33.970 11.737 61.774 1.00 28.01 69 VAL D CA 1
ATOM 4514 C C . VAL D 1 94 ? -32.878 11.099 62.655 1.00 29.07 69 VAL D C 1
ATOM 4515 O O . VAL D 1 94 ? -31.989 11.799 63.158 1.00 28.59 69 VAL D O 1
ATOM 4519 N N . LEU D 1 95 ? -32.973 9.789 62.875 1.00 28.34 70 LEU D N 1
ATOM 4520 C CA . LEU D 1 95 ? -31.896 9.060 63.496 1.00 28.85 70 LEU D CA 1
ATOM 4521 C C . LEU D 1 95 ? -31.040 8.505 62.370 1.00 28.54 70 LEU D C 1
ATOM 4522 O O . LEU D 1 95 ? -31.526 7.718 61.499 1.00 29.34 70 LEU D O 1
ATOM 4527 N N . PHE D 1 96 ? -29.775 8.898 62.350 1.00 28.28 71 PHE D N 1
ATOM 4528 C CA . PHE D 1 96 ? -28.853 8.369 61.354 1.00 28.54 71 PHE D CA 1
ATOM 4529 C C . PHE D 1 96 ? -28.084 7.151 61.871 1.00 28.45 71 PHE D C 1
ATOM 4530 O O . PHE D 1 96 ? -27.494 7.202 62.954 1.00 28.75 71 PHE D O 1
ATOM 4538 N N . VAL D 1 97 ? -28.158 6.035 61.144 1.00 29.15 72 VAL D N 1
ATOM 4539 C CA . VAL D 1 97 ? -27.461 4.812 61.595 1.00 29.44 72 VAL D CA 1
ATOM 4540 C C . VAL D 1 97 ? -26.151 4.740 60.837 1.00 30.51 72 VAL D C 1
ATOM 4541 O O . VAL D 1 97 ? -26.093 4.722 59.563 1.00 31.01 72 VAL D O 1
ATOM 4545 N N . TRP D 1 98 ? -25.071 4.748 61.594 1.00 29.47 73 TRP D N 1
ATOM 4546 C CA . TRP D 1 98 ? -23.735 4.730 60.976 1.00 29.66 73 TRP D CA 1
ATOM 4547 C C . TRP D 1 98 ? -23.271 3.307 60.690 1.00 29.04 73 TRP D C 1
ATOM 4548 O O . TRP D 1 98 ? -23.033 2.968 59.507 1.00 29.72 73 TRP D O 1
ATOM 4559 N N . GLN D 1 99 ? -23.040 2.496 61.716 1.00 27.81 74 GLN D N 1
ATOM 4560 C CA . GLN D 1 99 ? -22.593 1.109 61.479 1.00 29.64 74 GLN D CA 1
ATOM 4561 C C . GLN D 1 99 ? -23.491 0.109 62.170 1.00 30.31 74 GLN D C 1
ATOM 4562 O O . GLN D 1 99 ? -23.871 0.347 63.318 1.00 32.07 74 GLN D O 1
ATOM 4568 N N . VAL D 1 100 ? -23.758 -1.044 61.539 1.00 30.29 75 VAL D N 1
ATOM 4569 C CA . VAL D 1 100 ? -24.451 -2.148 62.234 1.00 30.08 75 VAL D CA 1
ATOM 4570 C C . VAL D 1 100 ? -23.536 -3.370 62.194 1.00 30.92 75 VAL D C 1
ATOM 4571 O O . VAL D 1 100 ? -23.258 -3.905 61.115 1.00 30.51 75 VAL D O 1
ATOM 4575 N N . ALA D 1 101 ? -23.103 -3.864 63.346 1.00 28.11 76 ALA D N 1
ATOM 4576 C CA . ALA D 1 101 ? -22.205 -4.984 63.361 1.00 28.82 76 ALA D CA 1
ATOM 4577 C C . ALA D 1 101 ? -22.868 -6.132 64.107 1.00 28.39 76 ALA D C 1
ATOM 4578 O O . ALA D 1 101 ? -23.362 -5.952 65.238 1.00 28.36 76 ALA D O 1
ATOM 4580 N N . VAL D 1 102 ? -22.907 -7.290 63.466 1.00 29.15 77 VAL D N 1
ATOM 4581 C CA . VAL D 1 102 ? -23.408 -8.477 64.081 1.00 29.37 77 VAL D CA 1
ATOM 4582 C C . VAL D 1 102 ? -22.362 -9.546 63.815 1.00 30.11 77 VAL D C 1
ATOM 4583 O O . VAL D 1 102 ? -22.058 -9.849 62.657 1.00 29.32 77 VAL D O 1
ATOM 4587 N N . HIS D 1 103 ? -21.802 -10.110 64.882 1.00 30.73 78 HIS D N 1
ATOM 4588 C CA . HIS D 1 103 ? -20.789 -11.124 64.746 1.00 31.83 78 HIS D CA 1
ATOM 4589 C C . HIS D 1 103 ? -21.385 -12.343 64.045 1.00 31.88 78 HIS D C 1
ATOM 4590 O O . HIS D 1 103 ? -22.555 -12.663 64.239 1.00 31.07 78 HIS D O 1
ATOM 4597 N N . SER D 1 104 ? -20.565 -13.038 63.259 1.00 31.99 79 SER D N 1
ATOM 4598 C CA . SER D 1 104 ? -21.044 -14.260 62.585 1.00 34.25 79 SER D CA 1
ATOM 4599 C C . SER D 1 104 ? -21.694 -15.246 63.550 1.00 34.60 79 SER D C 1
ATOM 4600 O O . SER D 1 104 ? -22.684 -15.903 63.198 1.00 34.28 79 SER D O 1
ATOM 4603 N N A ARG D 1 105 ? -21.157 -15.346 64.763 0.50 35.49 80 ARG D N 1
ATOM 4604 N N B ARG D 1 105 ? -21.164 -15.350 64.764 0.50 35.35 80 ARG D N 1
ATOM 4605 C CA A ARG D 1 105 ? -21.719 -16.270 65.753 0.50 36.59 80 ARG D CA 1
ATOM 4606 C CA B ARG D 1 105 ? -21.734 -16.288 65.736 0.50 36.18 80 ARG D CA 1
ATOM 4607 C C A ARG D 1 105 ? -23.134 -15.861 66.204 0.50 37.11 80 ARG D C 1
ATOM 4608 C C B ARG D 1 105 ? -23.128 -15.854 66.237 0.50 36.94 80 ARG D C 1
ATOM 4609 O O A ARG D 1 105 ? -23.880 -16.684 66.734 0.50 36.72 80 ARG D O 1
ATOM 4610 O O B ARG D 1 105 ? -23.850 -16.652 66.835 0.50 36.50 80 ARG D O 1
ATOM 4625 N N . ALA D 1 106 ? -23.491 -14.593 65.989 1.00 37.18 81 ALA D N 1
ATOM 4626 C CA . ALA D 1 106 ? -24.835 -14.059 66.357 1.00 38.17 81 ALA D CA 1
ATOM 4627 C C . ALA D 1 106 ? -25.822 -14.020 65.190 1.00 39.60 81 ALA D C 1
ATOM 4628 O O . ALA D 1 106 ? -26.961 -13.593 65.357 1.00 39.33 81 ALA D O 1
ATOM 4630 N N . ARG D 1 107 ? -25.381 -14.442 64.010 1.00 42.00 82 ARG D N 1
ATOM 4631 C CA . ARG D 1 107 ? -26.179 -14.307 62.796 1.00 45.37 82 ARG D CA 1
ATOM 4632 C C . ARG D 1 107 ? -27.339 -15.338 62.800 1.00 46.37 82 ARG D C 1
ATOM 4633 O O . ARG D 1 107 ? -27.251 -16.384 63.464 1.00 46.24 82 ARG D O 1
ATOM 4641 N N . GLY D 1 108 ? -28.458 -14.982 62.171 1.00 47.50 83 GLY D N 1
ATOM 4642 C CA . GLY D 1 108 ? -29.684 -15.803 62.233 1.00 48.48 83 GLY D CA 1
ATOM 4643 C C . GLY D 1 108 ? -30.602 -15.579 63.441 1.00 48.94 83 GLY D C 1
ATOM 4644 O O . GLY D 1 108 ? -31.421 -16.433 63.767 1.00 49.94 83 GLY D O 1
ATOM 4645 N N . HIS D 1 109 ? -30.481 -14.442 64.110 1.00 48.29 84 HIS D N 1
ATOM 4646 C CA . HIS D 1 109 ? -31.344 -14.124 65.248 1.00 48.43 84 HIS D CA 1
ATOM 4647 C C . HIS D 1 109 ? -32.136 -12.833 64.976 1.00 46.37 84 HIS D C 1
ATOM 4648 O O . HIS D 1 109 ? -32.755 -12.309 65.890 1.00 47.17 84 HIS D O 1
ATOM 4655 N N . ARG D 1 110 ? -32.066 -12.286 63.760 1.00 43.73 85 ARG D N 1
ATOM 4656 C CA . ARG D 1 110 ? -32.573 -10.919 63.482 1.00 41.61 85 ARG D CA 1
ATOM 4657 C C . ARG D 1 110 ? -32.092 -9.900 64.547 1.00 38.91 85 ARG D C 1
ATOM 4658 O O . ARG D 1 110 ? -32.831 -9.024 65.030 1.00 37.14 85 ARG D O 1
ATOM 4666 N N . LEU D 1 111 ? -30.829 -10.039 64.927 1.00 36.52 86 LEU D N 1
ATOM 4667 C CA . LEU D 1 111 ? -30.288 -9.189 65.954 1.00 35.24 86 LEU D CA 1
ATOM 4668 C C . LEU D 1 111 ? -30.180 -7.756 65.442 1.00 34.32 86 LEU D C 1
ATOM 4669 O O . LEU D 1 111 ? -30.398 -6.827 66.205 1.00 33.51 86 LEU D O 1
ATOM 4674 N N . GLY D 1 112 ? -29.838 -7.558 64.165 1.00 32.76 87 GLY D N 1
ATOM 4675 C CA . GLY D 1 112 ? -29.762 -6.168 63.628 1.00 33.94 87 GLY D CA 1
ATOM 4676 C C . GLY D 1 112 ? -31.067 -5.380 63.832 1.00 34.81 87 GLY D C 1
ATOM 4677 O O . GLY D 1 112 ? -31.071 -4.292 64.412 1.00 33.45 87 GLY D O 1
ATOM 4678 N N . ARG D 1 113 ? -32.163 -5.973 63.362 1.00 34.35 88 ARG D N 1
ATOM 4679 C CA . ARG D 1 113 ? -33.563 -5.528 63.572 1.00 34.47 88 ARG D CA 1
ATOM 4680 C C . ARG D 1 113 ? -33.901 -5.288 65.018 1.00 33.57 88 ARG D C 1
ATOM 4681 O O . ARG D 1 113 ? -34.470 -4.231 65.376 1.00 34.17 88 ARG D O 1
ATOM 4689 N N . ALA D 1 114 ? -33.539 -6.245 65.870 1.00 32.19 89 ALA D N 1
ATOM 4690 C CA . ALA D 1 114 ? -33.750 -6.078 67.304 1.00 32.78 89 ALA D CA 1
ATOM 4691 C C . ALA D 1 114 ? -33.040 -4.828 67.877 1.00 32.76 89 ALA D C 1
ATOM 4692 O O . ALA D 1 114 ? -33.643 -4.065 68.679 1.00 31.86 89 ALA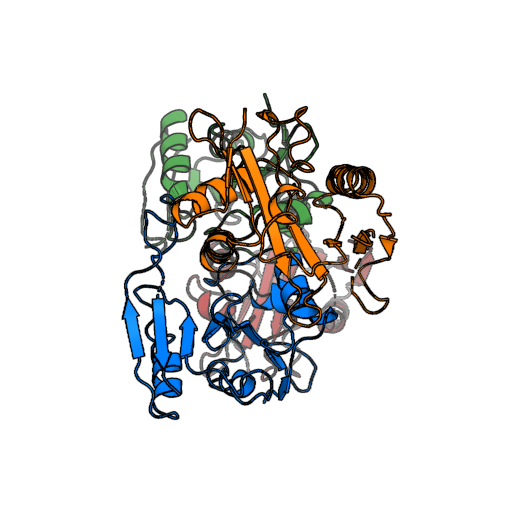 D O 1
ATOM 4702 N N . LEU D 1 116 ? -31.929 -2.054 66.242 1.00 29.00 91 LEU D N 1
ATOM 4703 C CA . LEU D 1 116 ? -32.515 -0.792 65.705 1.00 30.22 91 LEU D CA 1
ATOM 4704 C C . LEU D 1 116 ? -33.822 -0.464 66.428 1.00 30.98 91 LEU D C 1
ATOM 4705 O O . LEU D 1 116 ? -34.033 0.669 66.855 1.00 31.27 91 LEU D O 1
ATOM 4710 N N . GLY D 1 117 ? -34.676 -1.471 66.550 1.00 31.70 92 GLY D N 1
ATOM 4711 C CA . GLY D 1 117 ? -35.956 -1.343 67.301 1.00 32.01 92 GLY D CA 1
ATOM 4712 C C . GLY D 1 117 ? -35.728 -0.881 68.734 1.00 33.17 92 GLY D C 1
ATOM 4713 O O . GLY D 1 117 ? -36.448 0.003 69.247 1.00 32.32 92 GLY D O 1
ATOM 4714 N N . HIS D 1 118 ? -34.769 -1.519 69.420 1.00 31.98 93 HIS D N 1
ATOM 4715 C CA . HIS D 1 118 ? -34.363 -1.081 70.771 1.00 32.71 93 HIS D CA 1
ATOM 4716 C C . HIS D 1 118 ? -34.005 0.432 70.865 1.00 32.26 93 HIS D C 1
ATOM 4717 O O . HIS D 1 118 ? -34.464 1.123 71.766 1.00 32.15 93 HIS D O 1
ATOM 4724 N N . ILE D 1 119 ? -33.184 0.939 69.939 1.00 32.58 94 ILE D N 1
ATOM 4725 C CA . ILE D 1 119 ? -32.820 2.355 69.951 1.00 31.93 94 ILE D CA 1
ATOM 4726 C C . ILE D 1 119 ? -34.060 3.236 69.737 1.00 32.97 94 ILE D C 1
ATOM 4727 O O . ILE D 1 119 ? -34.310 4.194 70.474 1.00 29.64 94 ILE D O 1
ATOM 4732 N N . LEU D 1 120 ? -34.818 2.891 68.699 1.00 34.43 95 LEU D N 1
ATOM 4733 C CA . LEU D 1 120 ? -36.037 3.642 68.311 1.00 35.46 95 LEU D CA 1
ATOM 4734 C C . LEU D 1 120 ? -37.057 3.791 69.429 1.00 35.50 95 LEU D C 1
ATOM 4735 O O . LEU D 1 120 ? -37.814 4.787 69.462 1.00 35.64 95 LEU D O 1
ATOM 4740 N N . GLU D 1 121 ? -37.085 2.829 70.342 1.00 34.42 96 GLU D N 1
ATOM 4741 C CA . GLU D 1 121 ? -38.075 2.830 71.402 1.00 36.15 96 GLU D CA 1
ATOM 4742 C C . GLU D 1 121 ? -37.662 3.561 72.680 1.00 36.41 96 GLU D C 1
ATOM 4743 O O . GLU D 1 121 ? -38.432 3.630 73.623 1.00 35.25 96 GLU D O 1
ATOM 4749 N N . ARG D 1 122 ? -36.478 4.165 72.686 1.00 35.54 97 ARG D N 1
ATOM 4750 C CA . ARG D 1 122 ? -35.994 4.926 73.853 1.00 36.01 97 ARG D CA 1
ATOM 4751 C C . ARG D 1 122 ? -36.612 6.295 73.930 1.00 36.81 97 ARG D C 1
ATOM 4752 O O . ARG D 1 122 ? -36.923 6.911 72.892 1.00 34.97 97 ARG D O 1
ATOM 4760 N N . GLN D 1 123 ? -36.715 6.832 75.144 1.00 37.50 98 GLN D N 1
ATOM 4761 C CA . GLN D 1 123 ? -37.282 8.162 75.304 1.00 39.36 98 GLN D CA 1
ATOM 4762 C C . GLN D 1 123 ? -36.464 9.219 74.559 1.00 38.25 98 GLN D C 1
ATOM 4763 O O . GLN D 1 123 ? -37.034 10.189 74.065 1.00 38.61 98 GLN D O 1
ATOM 4769 N N . GLU D 1 124 ? -35.152 8.996 74.396 1.00 37.52 99 GLU D N 1
ATOM 4770 C CA . GLU D 1 124 ? -34.329 9.904 73.609 1.00 37.79 99 GLU D CA 1
ATOM 4771 C C . GLU D 1 124 ? -34.750 9.963 72.148 1.00 37.69 99 GLU D C 1
ATOM 4772 O O . GLU D 1 124 ? -34.505 10.966 71.487 1.00 38.92 99 GLU D O 1
ATOM 4778 N N . CYS D 1 125 ? -35.383 8.901 71.660 1.00 34.85 100 CYS D N 1
ATOM 4779 C CA . CYS D 1 125 ? -35.805 8.832 70.277 1.00 33.78 100 CYS D CA 1
ATOM 4780 C C . CYS D 1 125 ? -37.306 9.063 70.088 1.00 32.82 1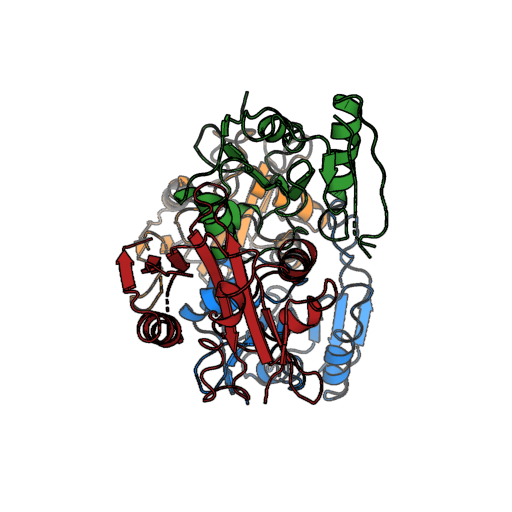00 CYS D C 1
ATOM 4781 O O . CYS D 1 125 ? -37.853 8.806 68.999 1.00 31.11 100 CYS D O 1
ATOM 4784 N N . ARG D 1 126 ? -37.962 9.588 71.115 1.00 32.53 101 ARG D N 1
ATOM 4785 C CA . ARG D 1 126 ? -39.437 9.744 71.073 1.00 33.25 101 ARG D CA 1
ATOM 4786 C C . ARG D 1 126 ? -39.965 10.645 69.972 1.00 32.68 101 ARG D C 1
ATOM 4787 O O . ARG D 1 126 ? -41.164 10.577 69.635 1.00 31.45 101 ARG D O 1
ATOM 4795 N N . HIS D 1 127 ? -39.118 11.518 69.435 1.00 32.26 102 HIS D N 1
ATOM 4796 C CA . HIS D 1 127 ? -39.536 12.405 68.325 1.00 34.56 102 HIS D CA 1
ATOM 4797 C C . HIS D 1 127 ? -38.943 11.991 66.980 1.00 33.15 102 HIS D C 1
ATOM 4798 O O . HIS D 1 127 ? -39.099 12.707 65.964 1.00 33.41 102 HIS D O 1
ATOM 4805 N N . VAL D 1 128 ? -38.256 10.861 66.970 1.00 32.03 103 VAL D N 1
ATOM 4806 C CA . VAL D 1 128 ? -37.721 10.324 65.707 1.00 31.42 103 VAL D CA 1
ATOM 4807 C C . VAL D 1 128 ? -38.853 9.849 64.808 1.00 32.77 103 VAL D C 1
ATOM 4808 O O . VAL D 1 128 ? -39.618 8.948 65.215 1.00 33.61 103 VAL D O 1
ATOM 4812 N N . ARG D 1 129 ? -38.915 10.415 63.592 1.00 31.54 104 ARG D N 1
ATOM 4813 C CA . ARG D 1 129 ? -39.909 9.979 62.572 1.00 32.43 104 ARG D CA 1
ATOM 4814 C C . ARG D 1 129 ? -39.251 9.218 61.416 1.00 31.83 104 ARG D C 1
ATOM 4815 O O . ARG D 1 129 ? -39.913 8.469 60.680 1.00 29.67 104 ARG D O 1
ATOM 4823 N N . HIS D 1 130 ? -37.944 9.405 61.221 1.00 30.34 105 HIS D N 1
ATOM 4824 C CA . HIS D 1 130 ? -37.313 8.692 60.124 1.00 30.91 105 HIS D CA 1
ATOM 4825 C C . HIS D 1 130 ? -35.921 8.185 60.511 1.00 30.73 105 HIS D C 1
ATOM 4826 O O . HIS D 1 130 ? -35.280 8.806 61.359 1.00 31.87 105 HIS D O 1
ATOM 4833 N N . LEU D 1 131 ? -35.472 7.085 59.887 1.00 30.22 106 LEU D N 1
ATOM 4834 C CA . LEU D 1 131 ? -34.071 6.578 59.982 1.00 31.57 106 LEU D CA 1
ATOM 4835 C C . LEU D 1 131 ? -33.393 6.806 58.631 1.00 30.44 106 LEU D C 1
ATOM 4836 O O . LEU D 1 131 ? -34.026 6.691 57.579 1.00 32.07 106 LEU D O 1
ATOM 4841 N N . GLU D 1 132 ? -32.133 7.210 58.666 1.00 30.92 107 GLU D N 1
ATOM 4842 C CA . GLU D 1 132 ? -31.337 7.301 57.420 1.00 29.49 107 GLU D CA 1
ATOM 4843 C C . GLU D 1 132 ? -30.050 6.518 57.605 1.00 31.12 107 GLU D C 1
ATOM 4844 O O . GLU D 1 132 ? -29.572 6.373 58.706 1.00 30.26 107 GLU D O 1
ATOM 4850 N N . THR D 1 133 ? -29.539 5.935 56.523 1.00 31.92 108 THR D N 1
ATOM 4851 C CA . THR D 1 133 ? -28.306 5.158 56.613 1.00 36.33 108 THR D CA 1
ATOM 4852 C C . THR D 1 133 ? -27.800 4.979 55.183 1.00 36.81 108 THR D C 1
ATOM 4853 O O . THR D 1 133 ? -28.511 5.343 54.264 1.00 36.81 108 THR D O 1
ATOM 4857 N N . THR D 1 134 ? -26.590 4.478 54.971 1.00 38.85 109 THR D N 1
ATOM 4858 C CA . THR D 1 134 ? -26.203 4.235 53.580 1.00 40.98 109 THR D CA 1
ATOM 4859 C C . THR D 1 134 ? -25.889 2.781 53.381 1.00 42.80 109 THR D C 1
ATOM 4860 O O . THR D 1 134 ? -25.490 2.089 54.335 1.00 43.19 109 THR D O 1
ATOM 4864 N N . VAL D 1 135 ? -26.057 2.317 52.140 1.00 43.12 110 VAL D N 1
ATOM 4865 C CA . VAL D 1 135 ? -25.725 0.947 51.787 1.00 44.24 110 VAL D CA 1
ATOM 4866 C C . VAL D 1 135 ? -24.915 0.950 50.478 1.00 45.07 110 VAL D C 1
ATOM 4867 O O . VAL D 1 135 ? -25.263 1.685 49.543 1.00 44.72 110 VAL D O 1
ATOM 4871 N N . GLN D 1 140 ? -24.102 -3.290 52.699 1.00 71.61 115 GLN D N 1
ATOM 4872 C CA . GLN D 1 140 ? -24.974 -3.795 51.630 1.00 72.05 115 GLN D CA 1
ATOM 4873 C C . GLN D 1 140 ? -25.975 -4.848 52.089 1.00 71.78 115 GLN D C 1
ATOM 4874 O O . GLN D 1 140 ? -27.178 -4.717 51.833 1.00 71.66 115 GLN D O 1
ATOM 4880 N N . ALA D 1 141 ? -25.481 -5.902 52.742 1.00 71.50 116 ALA D N 1
ATOM 4881 C CA . ALA D 1 141 ? -26.312 -7.094 53.046 1.00 70.95 116 ALA D CA 1
ATOM 4882 C C . ALA D 1 141 ? -27.481 -6.822 54.028 1.00 70.06 116 ALA D C 1
ATOM 4883 O O . ALA D 1 141 ? -28.555 -7.459 53.936 1.00 70.28 116 ALA D O 1
ATOM 4885 N N . SER D 1 142 ? -27.246 -5.850 54.920 1.00 68.14 117 SER D N 1
ATOM 4886 C CA . SER D 1 142 ? -28.191 -5.332 55.906 1.00 66.27 117 SER D CA 1
ATOM 4887 C C . SER D 1 142 ? -29.328 -4.459 55.330 1.00 64.82 117 SER D C 1
ATOM 4888 O O . SER D 1 142 ? -30.174 -3.955 56.082 1.00 64.69 117 SER D O 1
ATOM 4891 N N . ARG D 1 143 ? -29.328 -4.237 54.017 1.00 62.58 118 ARG D N 1
ATOM 4892 C CA . ARG D 1 143 ? -30.489 -3.676 53.334 1.00 60.12 118 ARG D CA 1
ATOM 4893 C C . ARG D 1 143 ? -31.698 -4.462 53.785 1.00 58.50 118 ARG D C 1
ATOM 4894 O O . ARG D 1 143 ? -32.808 -3.955 53.820 1.00 58.27 118 ARG D O 1
ATOM 4902 N N . ARG D 1 144 ? -31.451 -5.708 54.177 1.00 56.84 119 ARG D N 1
ATOM 4903 C CA . ARG D 1 144 ? -32.480 -6.603 54.679 1.00 55.87 119 ARG D CA 1
ATOM 4904 C C . ARG D 1 144 ? -32.925 -6.252 56.100 1.00 53.47 119 ARG D C 1
ATOM 4905 O O . ARG D 1 144 ? -34.084 -6.456 56.457 1.00 52.77 119 ARG D O 1
ATOM 4913 N N . THR D 1 145 ? -31.993 -5.750 56.905 1.00 51.66 120 THR D N 1
ATOM 4914 C CA . THR D 1 145 ? -32.283 -5.351 58.280 1.00 49.88 120 THR D CA 1
ATOM 4915 C C . THR D 1 145 ? -33.294 -4.212 58.231 1.00 48.01 120 THR D C 1
ATOM 4916 O O . THR D 1 145 ? -34.322 -4.227 58.907 1.00 47.62 120 THR D O 1
ATOM 4920 N N . PHE D 1 146 ? -32.981 -3.245 57.391 1.00 45.63 121 PHE D N 1
ATOM 4921 C CA . PHE D 1 146 ? -33.758 -2.024 57.282 1.00 44.17 121 PHE D CA 1
ATOM 4922 C C . PHE D 1 146 ? -35.151 -2.275 56.687 1.00 42.33 121 PHE D C 1
ATOM 4923 O O . PHE D 1 146 ? -36.156 -1.774 57.216 1.00 40.88 121 PHE D O 1
ATOM 4931 N N . ALA D 1 147 ? -35.231 -3.122 55.664 1.00 41.75 122 ALA D N 1
ATOM 4932 C CA . ALA D 1 147 ? -36.525 -3.460 55.082 1.00 41.43 122 ALA D CA 1
ATOM 4933 C C . ALA D 1 147 ? -37.308 -4.292 56.095 1.00 41.29 122 ALA D C 1
ATOM 4934 O O . ALA D 1 147 ? -38.524 -4.172 56.222 1.00 40.87 122 ALA D O 1
ATOM 4936 N N . GLY D 1 148 ? -36.596 -5.148 56.829 1.00 41.18 123 GLY D N 1
ATOM 4937 C CA . GLY D 1 148 ? -37.239 -5.927 57.892 1.00 40.05 123 GLY D CA 1
ATOM 4938 C C . GLY D 1 148 ? -37.823 -5.016 58.953 1.00 38.53 123 GLY D C 1
ATOM 4939 O O . GLY D 1 148 ? -38.968 -5.148 59.314 1.00 39.46 123 GLY D O 1
ATOM 4940 N N . LEU D 1 149 ? -37.016 -4.069 59.418 1.00 37.79 124 LEU D N 1
ATOM 4941 C CA . LEU D 1 149 ? -37.477 -3.078 60.394 1.00 35.96 124 LEU D CA 1
ATOM 4942 C C . LEU D 1 149 ? -38.720 -2.282 59.910 1.00 34.05 124 LEU D C 1
ATOM 4943 O O . LEU D 1 149 ? -39.696 -2.120 60.633 1.00 32.59 124 LEU D O 1
ATOM 4948 N N . ALA D 1 150 ? -38.640 -1.796 58.682 1.00 34.29 125 ALA D N 1
ATOM 4949 C CA . ALA D 1 150 ? -39.703 -0.998 58.077 1.00 33.55 125 ALA D CA 1
ATOM 4950 C C . ALA D 1 150 ? -41.011 -1.767 58.037 1.00 33.92 125 ALA D C 1
ATOM 4951 O O . ALA D 1 150 ? -42.035 -1.242 58.424 1.00 33.92 125 ALA D O 1
ATOM 4953 N N . GLY D 1 151 ? -40.965 -3.008 57.543 1.00 35.51 126 GLY D N 1
ATOM 4954 C CA . GLY D 1 151 ? -42.144 -3.875 57.446 1.00 36.96 126 GLY D CA 1
ATOM 4955 C C . GLY D 1 151 ? -42.931 -3.998 58.747 1.00 37.77 126 GLY D C 1
ATOM 4956 O O . GLY D 1 151 ? -44.140 -3.793 58.739 1.00 38.45 126 GLY D O 1
ATOM 4957 N N A GLU D 1 152 ? -42.300 -4.298 59.886 0.50 37.24 127 GLU D N 1
ATOM 4958 N N B GLU D 1 152 ? -42.190 -4.300 59.821 0.50 38.38 127 GLU D N 1
ATOM 4959 C CA A GLU D 1 152 ? -43.082 -4.437 61.151 0.50 36.46 127 GLU D CA 1
ATOM 4960 C CA B GLU D 1 152 ? -42.710 -4.488 61.181 0.50 39.23 127 GLU D CA 1
ATOM 4961 C C A GLU D 1 152 ? -43.748 -3.113 61.591 0.50 36.17 127 GLU D C 1
ATOM 4962 C C B GLU D 1 152 ? -43.521 -3.279 61.677 0.50 38.26 127 GLU D C 1
ATOM 4963 O O A GLU D 1 152 ? -44.848 -3.090 62.190 0.50 36.27 127 GLU D O 1
ATOM 4964 O O B GLU D 1 152 ? -44.526 -3.440 62.377 0.50 39.18 127 GLU D O 1
ATOM 4975 N N A ARG D 1 153 ? -43.096 -2.006 61.258 0.50 35.38 128 ARG D N 1
ATOM 4976 N N B ARG D 1 153 ? -43.105 -2.074 61.285 0.50 37.34 128 ARG D N 1
ATOM 4977 C CA A ARG D 1 153 ? -43.482 -0.689 61.781 0.50 34.75 128 ARG D CA 1
ATOM 4978 C CA B ARG D 1 153 ? -43.640 -0.822 61.864 0.50 36.18 128 ARG D CA 1
ATOM 4979 C C A ARG D 1 153 ? -44.313 0.194 60.828 0.50 34.78 128 ARG D C 1
ATOM 4980 C C B ARG D 1 153 ? -44.488 0.088 60.928 0.50 35.62 128 ARG D C 1
ATOM 4981 O O A ARG D 1 153 ? -44.542 1.387 61.108 0.50 34.99 128 ARG D O 1
ATOM 4982 O O B ARG D 1 153 ? -44.878 1.204 61.308 0.50 35.65 128 ARG D O 1
ATOM 4997 N N . GLY D 1 154 ? -44.765 -0.388 59.721 1.00 33.65 129 GLY D N 1
ATOM 4998 C CA . GLY D 1 154 ? -45.566 0.362 58.735 1.00 32.96 129 GLY D CA 1
ATOM 4999 C C . GLY D 1 154 ? -44.777 1.409 57.969 1.00 32.47 129 GLY D C 1
ATOM 5000 O O . GLY D 1 154 ? -45.391 2.281 57.373 1.00 33.00 129 GLY D O 1
ATOM 5001 N N . ALA D 1 155 ? -43.432 1.366 58.033 1.00 31.67 130 ALA D N 1
ATOM 5002 C CA . ALA D 1 155 ? -42.604 2.411 57.400 1.00 30.86 130 ALA D CA 1
ATOM 5003 C C . ALA D 1 155 ? -42.274 1.931 56.004 1.00 31.62 130 ALA D C 1
ATOM 5004 O O . ALA D 1 155 ? -42.561 0.777 55.666 1.00 32.43 130 ALA D O 1
ATOM 5006 N N A HIS D 1 156 ? -41.708 2.786 55.160 0.50 31.33 131 HIS D N 1
ATOM 5007 N N B HIS D 1 156 ? -41.637 2.805 55.213 0.50 31.61 131 HIS D N 1
ATOM 5008 C CA A HIS D 1 156 ? -41.195 2.282 53.902 0.50 31.85 131 HIS D CA 1
ATOM 5009 C CA B HIS D 1 156 ? -41.325 2.564 53.805 0.50 32.28 131 HIS D CA 1
ATOM 5010 C C A HIS D 1 156 ? -39.778 2.728 53.725 0.50 32.20 131 HIS D C 1
ATOM 5011 C C B HIS D 1 156 ? -39.855 2.922 53.578 0.50 32.48 131 HIS D C 1
ATOM 5012 O O A HIS D 1 156 ? -39.253 3.515 54.517 0.50 31.16 131 HIS D O 1
ATOM 5013 O O B HIS D 1 156 ? -39.346 3.812 54.258 0.50 31.68 131 HIS D O 1
ATOM 5026 N N . VAL D 1 157 ? -39.180 2.216 52.660 1.00 32.62 132 VAL D N 1
ATOM 5027 C CA . VAL D 1 157 ? -37.771 2.471 52.353 1.00 34.40 132 VAL D CA 1
ATOM 5028 C C . VAL D 1 157 ? -37.672 3.130 50.994 1.00 35.49 132 VAL D C 1
ATOM 5029 O O . VAL D 1 157 ? -38.214 2.616 49.994 1.00 34.36 132 VAL D O 1
ATOM 5033 N N . SER D 1 158 ? -37.007 4.273 50.941 1.00 36.36 133 SER D N 1
ATOM 5034 C CA . SER D 1 158 ? -36.647 4.854 49.634 1.00 38.22 133 SER D CA 1
ATOM 5035 C C . SER D 1 158 ? -35.134 4.983 49.575 1.00 38.61 133 SER D C 1
ATOM 5036 O O . SER D 1 158 ? -34.475 5.079 50.617 1.00 36.55 133 SER D O 1
ATOM 5039 N N . GLU D 1 159 ? -34.601 4.957 48.353 1.00 39.38 134 GLU D N 1
ATOM 5040 C CA . GLU D 1 159 ? -33.169 4.986 48.070 1.00 41.39 134 GLU D CA 1
ATOM 5041 C C . GLU D 1 159 ? -32.823 6.130 47.114 1.00 42.29 134 GLU D C 1
ATOM 5042 O O . GLU D 1 159 ? -33.507 6.330 46.100 1.00 40.80 134 GLU D O 1
ATOM 5048 N N . GLN D 1 160 ? -31.764 6.873 47.389 1.00 41.93 135 GLN D N 1
ATOM 5049 C CA . GLN D 1 160 ? -31.327 7.896 46.426 1.00 43.33 135 GLN D CA 1
ATOM 5050 C C . GLN D 1 160 ? -29.817 7.903 46.414 1.00 42.77 135 GLN D C 1
ATOM 5051 O O . GLN D 1 160 ? -29.200 7.434 47.384 1.00 40.52 135 GLN D O 1
ATOM 5057 N N . PRO D 1 161 ? -29.206 8.384 45.316 1.00 43.21 136 PRO D N 1
ATOM 5058 C CA . PRO D 1 161 ? -27.748 8.458 45.338 1.00 44.55 136 PRO D CA 1
ATOM 5059 C C . PRO D 1 161 ? -27.250 9.373 46.452 1.00 45.86 136 PRO D C 1
ATOM 5060 O O . PRO D 1 161 ? -27.846 10.402 46.719 1.00 46.02 136 PRO D O 1
ATOM 5064 N N . PHE D 1 162 ? -26.185 8.985 47.125 1.00 47.72 137 PHE D N 1
ATOM 5065 C CA . PHE D 1 162 ? -25.637 9.821 48.199 1.00 50.48 137 PHE D CA 1
ATOM 5066 C C . PHE D 1 162 ? -24.245 10.300 47.788 1.00 51.38 137 PHE D C 1
ATOM 5067 O O . PHE D 1 162 ? -24.058 10.761 46.656 1.00 52.33 137 PHE D O 1
ATOM 5075 N N . ASP D 1 175 ? -20.246 2.449 45.294 1.00 57.31 150 ASP D N 1
ATOM 5076 C CA . ASP D 1 175 ? -21.259 3.517 45.370 1.00 57.96 150 ASP D CA 1
ATOM 5077 C C . ASP D 1 175 ? -22.179 3.378 46.585 1.00 57.36 150 ASP D C 1
ATOM 5078 O O . ASP D 1 175 ? -22.597 2.271 46.944 1.00 57.71 150 ASP D O 1
ATOM 5083 N N . GLU D 1 176 ? -22.480 4.503 47.224 1.00 55.71 151 GLU D N 1
ATOM 5084 C CA . GLU D 1 176 ? -23.324 4.458 48.388 1.00 53.96 151 GLU D CA 1
ATOM 5085 C C . GLU D 1 176 ? -24.648 5.110 48.025 1.00 50.39 151 GLU D C 1
ATOM 5086 O O . GLU D 1 176 ? -24.691 6.154 47.369 1.00 50.57 151 GLU D O 1
ATOM 5100 N N . LEU D 1 178 ? -28.204 6.464 49.748 1.00 37.79 153 LEU D N 1
ATOM 5101 C CA . LEU D 1 178 ? -28.821 6.883 50.992 1.00 37.02 153 LEU D CA 1
ATOM 5102 C C . LEU D 1 178 ? -30.189 6.238 51.088 1.00 35.51 153 LEU D C 1
ATOM 5103 O O . LEU D 1 178 ? -31.054 6.423 50.212 1.00 36.48 153 LEU D O 1
ATOM 5108 N N . LEU D 1 179 ? -30.370 5.432 52.111 1.00 35.07 154 LEU D N 1
ATOM 5109 C CA . LEU D 1 179 ? -31.652 4.828 52.449 1.00 35.52 154 LEU D CA 1
ATOM 5110 C C . LEU D 1 179 ? -32.360 5.672 53.480 1.00 34.45 154 LEU D C 1
ATOM 5111 O O . LEU D 1 179 ? -31.756 6.053 54.469 1.00 34.49 154 LEU D O 1
ATOM 5116 N N . ARG D 1 180 ? -33.643 5.962 53.252 1.00 32.22 155 ARG D N 1
ATOM 5117 C CA . ARG D 1 180 ? -34.442 6.705 54.167 1.00 31.95 155 ARG D CA 1
ATOM 5118 C C . ARG D 1 180 ? -35.653 5.823 54.461 1.00 31.99 155 ARG D C 1
ATOM 5119 O O . ARG D 1 180 ? -36.309 5.290 53.537 1.00 31.33 155 ARG D O 1
ATOM 5127 N N . ILE D 1 181 ? -35.891 5.623 55.741 1.00 30.35 156 ILE D N 1
ATOM 5128 C CA . ILE D 1 181 ? -36.910 4.717 56.193 1.00 31.77 156 ILE D CA 1
ATOM 5129 C C . ILE D 1 181 ? -37.847 5.473 57.114 1.00 29.31 156 ILE D C 1
ATOM 5130 O O . ILE D 1 181 ? -37.410 6.166 58.028 1.00 28.17 156 ILE D O 1
ATOM 5135 N N . GLY D 1 182 ? -39.148 5.337 56.871 1.00 29.45 157 GLY D N 1
ATOM 5136 C CA . GLY D 1 182 ? -40.152 5.923 57.758 1.00 28.98 157 GLY D CA 1
ATOM 5137 C C . GLY D 1 182 ? -41.489 6.036 57.008 1.00 28.56 157 GLY D C 1
ATOM 5138 O O . GLY D 1 182 ? -41.642 5.509 55.917 1.00 28.39 157 GLY D O 1
ATOM 5139 N N . PRO D 1 183 ? -42.459 6.703 57.587 1.00 28.22 158 PRO D N 1
ATOM 5140 C CA . PRO D 1 183 ? -42.348 7.309 58.895 1.00 29.41 158 PRO D CA 1
ATOM 5141 C C . PRO D 1 183 ? -42.526 6.277 60.009 1.00 29.06 158 PRO D C 1
ATOM 5142 O O . PRO D 1 183 ? -43.064 5.145 59.741 1.00 29.90 158 PRO D O 1
ATOM 5146 N N . PHE D 1 184 ? -42.059 6.605 61.214 1.00 29.19 159 PHE D N 1
ATOM 5147 C CA . PHE D 1 184 ? -42.292 5.776 62.407 1.00 30.06 159 PHE D CA 1
ATOM 5148 C C . PHE D 1 184 ? -43.179 6.562 63.355 1.00 32.05 159 PHE D C 1
ATOM 5149 O O . PHE D 1 184 ? -43.097 7.809 63.416 1.00 33.43 159 PHE D O 1
ATOM 5157 N N . THR D 1 185 ? -44.058 5.845 64.068 1.00 32.59 160 THR D N 1
ATOM 5158 C CA . THR D 1 185 ? -44.988 6.467 64.996 1.00 32.78 160 THR D CA 1
ATOM 5159 C C . THR D 1 185 ? -44.624 5.887 66.337 1.00 33.80 160 THR D C 1
ATOM 5160 O O . THR D 1 185 ? -44.254 4.719 66.434 1.00 33.52 160 THR D O 1
ATOM 5164 N N . HIS D 1 186 ? -44.708 6.696 67.373 1.00 35.84 161 HIS D N 1
ATOM 5165 C CA . HIS D 1 186 ? -44.474 6.185 68.743 1.00 37.97 161 HIS D CA 1
ATOM 5166 C C . HIS D 1 186 ? -45.774 6.045 69.575 1.00 39.96 161 HIS D C 1
ATOM 5167 O O . HIS D 1 186 ? -45.744 5.383 70.643 1.00 41.39 161 HIS D O 1
#

Organism: Bordetella parapertussis (strain 12822 / ATCC BAA-587 / NCTC 13253) (NCBI:txid257311)

CATH classification: 3.40.630.30

Radius of gyration: 26.02 Å; Cα contacts (8 Å, |Δi|>4): 1255; chains: 4; bounding box: 74×58×63 Å